Protein AF-0000000078528572 (afdb_homodimer)

Solvent-accessible surface area (backbone atoms only — not comparable to full-atom values): 29404 Å² total; per-residue (Å²): 87,56,57,63,68,33,43,54,60,57,42,50,82,75,41,50,76,52,50,38,47,46,49,51,46,43,71,74,39,51,69,64,57,60,77,47,50,62,65,55,50,16,59,75,33,70,47,45,53,67,54,52,33,51,48,25,41,74,64,72,26,92,24,57,69,49,37,41,52,53,49,51,51,52,51,50,51,48,51,52,19,44,56,50,27,64,61,72,88,53,73,82,52,48,63,63,48,43,48,48,52,50,49,48,46,39,41,51,18,42,54,49,17,55,73,60,51,52,56,71,47,52,52,53,52,39,52,50,62,72,68,29,76,35,36,40,44,41,33,56,74,72,34,28,45,47,38,50,52,49,47,56,44,35,52,52,57,69,43,60,66,47,74,52,86,47,68,70,56,36,40,54,51,20,63,69,37,32,70,53,26,34,37,40,39,32,32,62,75,21,42,53,62,73,54,47,50,27,50,51,39,17,44,72,38,48,19,47,33,39,21,39,22,31,61,54,86,19,65,38,54,60,70,28,60,29,45,51,36,24,35,52,35,48,40,71,78,78,53,82,62,52,36,44,49,52,18,48,44,48,51,47,49,33,51,51,47,51,42,39,41,76,39,40,70,66,31,55,55,38,44,67,68,67,58,80,85,50,70,88,62,52,94,90,58,88,55,57,64,72,42,41,54,60,56,41,50,83,73,42,50,77,53,50,38,48,46,49,50,47,43,72,74,38,52,70,63,57,62,75,47,51,62,64,55,49,14,57,75,34,70,49,45,53,67,54,52,33,50,49,26,42,74,65,73,26,91,24,55,69,50,36,40,52,53,48,51,50,53,50,50,50,51,51,51,19,44,58,51,27,66,62,75,87,53,74,82,51,48,63,63,48,44,49,49,52,51,50,49,48,40,42,51,18,44,55,49,16,56,71,60,50,52,56,70,47,53,52,52,51,41,52,50,62,72,68,28,77,36,35,39,42,38,31,58,74,72,33,28,47,48,38,49,51,48,48,55,44,34,52,54,57,71,43,60,66,47,76,51,85,47,66,72,58,37,40,54,52,19,63,67,37,30,68,52,23,35,36,40,38,34,32,65,74,20,40,53,60,73,54,47,49,28,51,51,38,18,44,73,37,49,18,47,33,38,22,39,23,31,76,49,86,23,65,39,56,58,70,27,61,27,46,51,37,23,36,50,34,48,41,71,80,80,53,82,63,53,37,43,50,53,18,50,43,49,52,47,50,35,51,51,49,51,42,38,42,76,38,40,70,66,32,54,57,37,45,67,70,68,58,79,84,49,69,88,62,52,94,89,56

Foldseek 3Di:
DAQLQLLLVLCCVVDDQLSNLLSVVCVVPVPVLLPDDLCRSCVVSVHDSVVQQVVCVVSPAPGDVRVSVSSVQVVVLQVQLVVLQPDDDDPPDDPVRVVVSLVVSLVSQQVSLVSRFDPVLLVVVLVLQVQAPEEEEEDADLQLVLSVVLVVLCVLLVRHYDYDHDLVVLQVVLLPAAARHEYEYEDAALAPPSRLNSLVNNVVRRHAYEYEYASHNHPNSSSHPGYSHTRNNHDPPDDPCRSSSSRSNSSSVSSSVVNCVVVVVSSVVSNVVPDDDDPPDDPVD/DAQLQLLLVLCCVVDDQLSNLLSVVCVVPVPVLLPDDLCRSCVVSVHDSVVQQVVCVVSPAPGDVRSSVSSVQLVVLQVQLVVLQPDDDDPPDDPVRVVVSLVVSLVSQQVSLVSRFDPVLLVVVLVLQVQAPEEEEEDADLQLVLSVVLVVLCVLLVRHYDYDHDLVVLQVVLLPAAARHEYEYEDAALEPPSRLNSLVNNVVRRHAYEYEYASHDHPNSSSHPGYSHTRNNHDPPDDPCRSSSSRSNSSSVSSSVVNCVVVVVSSVVSNVVPDDDDPPDDPVD

pLDDT: mean 90.53, std 9.42, range [50.19, 98.94]

Organism: NCBI:txid29354

Radius of gyration: 25.99 Å; Cα contacts (8 Å, |Δi|>4): 1002; chains: 2; bounding box: 50×79×66 Å

Secondary structure (DSSP, 8-state):
---HHHHHHHHGGG--HHHHHHHHHHHH-HHHHHT--HHHHHHHTT--HHHHHHHHHHTT-SSHHHHHHHHHHHHHHHHHHHHHHT----TT--HHHHHHHHHHHHHHHHHHHHHH--HHHHHHHHHHHHH-S-EEEE--THHHHHHHHHHHHHHHTT--EEE-SSHHHHHHHHHH--TT-EEEEE-SSS--HHHHHHHHHHHHTT-EEEEEEESSS-HHHHH-SEEEEE---S-TTT--S-HHHHHHHHHHHHHHHHHHHHTHHHHHHHHHHT--PPTT--TT-/---HHHHHHHHTTT--HHHHHHHHHHHH-HHHHHTS-HHHHHHHTT--HHHHHHHHHHTT-SSHHHHHHHHHHHHHHHHHHHHHHT----TT--HHHHHHHHHHHHHHHHHHHHHH--HHHHHHHHHHHHH-S-EEEE--THHHHHHHHHHHHHHHTT--EEE-SSHHHHHHHHHH--TT-EEEEE-SSS--HHHHHHHHHHHHTT-EEEEEEESS--HHHHH-SEEEEE---S-TTT--S-HHHHHHHHHHHHHHHHHHHHTHHHHHHHHHHT--PPTT--TT-

InterPro domains:
  IPR000281 Helix-turn-helix protein RpiR [PF01418] (3-76)
  IPR000281 Helix-turn-helix protein RpiR [PS51071] (2-78)
  IPR001347 SIS domain [PF01380] (129-258)
  IPR001347 SIS domain [PS51464] (125-265)
  IPR009057 Homedomain-like superfamily [SSF46689] (1-75)
  IPR035472 RpiR-like, SIS domain [cd05013] (124-258)
  IPR036388 Winged helix-like DNA-binding domain superfamily [G3DSA:1.10.10.10] (1-76)
  IPR046348 SIS domain superfamily [SSF53697] (94-266)
  IPR047640 HTH-type transcriptional regulator RpiR-like [PTHR30514] (1-272)

Nearest PDB structures (foldseek):
  7en7-assembly1_A  TM=9.562E-01  e=7.819E-14  Escherichia coli K-12
  7en6-assembly1_C  TM=9.660E-01  e=8.222E-14  Escherichia coli
  4ivn-assembly1_A  TM=6.651E-01  e=1.464E-17  Vibrio vulnificus YJ016
  4ivn-assembly1_B  TM=6.749E-01  e=1.549E-16  Vibrio vulnificus YJ016
  7en6-assembly1_D  TM=9.403E-01  e=4.309E-13  Escherichia coli

Sequence (570 aa):
MKGLLVRIESYLQDAGEAEKELIKRLNKNPESVLRKSIKEIARETYTSPATVVRLCKKLGCKGYKDFQNTLAYEVALFQESRDIAFQKITREDSIEDVIYKVTKKNIESLETTQKLIEPKIVIECVKLLENSRTVTLFGLGTSLLAARDLYLKLLRADVICNVCDDWHTQLLGARNLRKGDLAIAISYSGLTEEVLQCVKEAKGNGAKVIAITRAVESELALEADFVLPVAATELIHRSGAMSSRISQLNVIDIFFTAYVNRNYDVCMSKFTKNYIQKKGSTEHDMKGLLVRIESYLQDAGEAEKELIKRLNKNPESVLRKSIKEIARETYTSPATVVRLCKKLGCKGYKDFQNTLAYEVALFQESRDIAFQKITREDSIEDVIYKVTKKNIESLETTQKLIEPKIVIECVKLLENSRTVTLFGLGTSLLAARDLYLKLLRADVICNVCDDWHTQLLGARNLRKGDLAIAISYSGLTEEVLQCVKEAKGNGAKVIAITRAVESELALEADFVLPVAATELIHRSGAMSSRISQLNVIDIFFTAYVNRNYDVCMSKFTKNYIQKKGSTEHD

Structure (mmCIF, N/CA/C/O backbone):
data_AF-0000000078528572-model_v1
#
loop_
_entity.id
_entity.type
_entity.pdbx_description
1 polymer 'RpiR family transcriptional regulator'
#
loop_
_atom_site.group_PDB
_atom_site.id
_atom_site.type_symbol
_atom_site.label_atom_id
_atom_site.label_alt_id
_atom_site.label_comp_id
_atom_site.label_asym_id
_atom_site.label_entity_id
_atom_site.label_seq_id
_atom_site.pdbx_PDB_ins_code
_atom_site.Cartn_x
_atom_site.Cartn_y
_atom_site.Cartn_z
_atom_site.occupancy
_atom_site.B_iso_or_equiv
_atom_s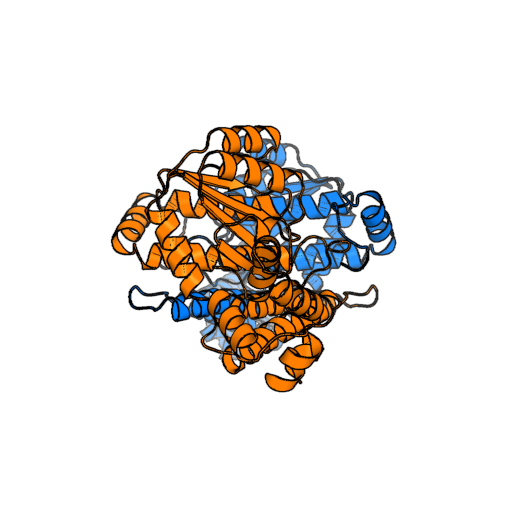ite.auth_seq_id
_atom_site.auth_comp_id
_atom_site.auth_asym_id
_atom_site.auth_atom_id
_atom_site.pdbx_PDB_model_num
ATOM 1 N N . MET A 1 1 ? 1.683 23.547 8.773 1 69.94 1 MET A N 1
ATOM 2 C CA . MET A 1 1 ? 0.626 24.141 7.965 1 69.94 1 MET A CA 1
ATOM 3 C C . MET A 1 1 ? -0.299 23.078 7.398 1 69.94 1 MET A C 1
ATOM 5 O O . MET A 1 1 ? 0.085 21.906 7.301 1 69.94 1 MET A O 1
ATOM 9 N N . LYS A 1 2 ? -1.544 23.297 7.344 1 77.19 2 LYS A N 1
ATOM 10 C CA . LYS A 1 2 ? -2.666 22.453 6.945 1 77.19 2 LYS A CA 1
ATOM 11 C C . LYS A 1 2 ? -3.359 23 5.703 1 77.19 2 LYS A C 1
ATOM 13 O O . LYS A 1 2 ? -3.08 24.125 5.281 1 77.19 2 LYS A O 1
ATOM 18 N N . GLY A 1 3 ? -4.012 22.109 5.043 1 80.38 3 GLY A N 1
ATOM 19 C CA . GLY A 1 3 ? -4.867 22.594 3.973 1 80.38 3 GLY A CA 1
ATOM 20 C C . GLY A 1 3 ? -5.781 23.719 4.406 1 80.38 3 GLY A C 1
ATOM 21 O O . GLY A 1 3 ? -6.004 23.938 5.602 1 80.38 3 GLY A O 1
ATOM 22 N N . LEU A 1 4 ? -6.152 24.484 3.457 1 84.5 4 LEU A N 1
ATOM 23 C CA . LEU A 1 4 ? -6.926 25.688 3.744 1 84.5 4 LEU A CA 1
ATOM 24 C C . LEU A 1 4 ? -8.188 25.344 4.531 1 84.5 4 LEU A C 1
ATOM 26 O O . LEU A 1 4 ? -8.547 26.047 5.477 1 84.5 4 LEU A O 1
ATOM 30 N N . LEU A 1 5 ? -8.812 24.281 4.184 1 81.75 5 LEU A N 1
ATOM 31 C CA . LEU A 1 5 ? -10.047 23.906 4.863 1 81.75 5 LEU A CA 1
ATOM 32 C C . LEU A 1 5 ? -9.781 23.578 6.328 1 81.75 5 LEU A C 1
ATOM 34 O O . LEU A 1 5 ? -10.562 23.938 7.203 1 81.75 5 LEU A O 1
ATOM 38 N N . VAL A 1 6 ? -8.781 22.922 6.57 1 79.5 6 VAL A N 1
ATOM 39 C CA . VAL A 1 6 ? -8.406 22.578 7.938 1 79.5 6 VAL A CA 1
ATOM 40 C C . VAL A 1 6 ? -7.992 23.844 8.688 1 79.5 6 VAL A C 1
ATOM 42 O O . VAL A 1 6 ? -8.312 24.016 9.867 1 79.5 6 VAL A O 1
ATOM 45 N N . ARG A 1 7 ? -7.301 24.75 8.008 1 84.06 7 ARG A N 1
ATOM 46 C CA . ARG A 1 7 ? -6.891 26 8.625 1 84.06 7 ARG A CA 1
ATOM 47 C C . ARG A 1 7 ? -8.102 26.844 9.023 1 84.06 7 ARG A C 1
ATOM 49 O O . ARG A 1 7 ? -8.102 27.484 10.078 1 84.06 7 ARG A O 1
ATOM 56 N N . ILE A 1 8 ? -9.023 26.828 8.195 1 82.56 8 ILE A N 1
ATOM 57 C CA . ILE A 1 8 ? -10.258 27.562 8.469 1 82.56 8 ILE A CA 1
ATOM 58 C C . ILE A 1 8 ? -10.898 27.016 9.75 1 82.56 8 ILE A C 1
ATOM 60 O O . ILE A 1 8 ? -11.258 27.797 10.641 1 82.56 8 ILE A O 1
ATOM 64 N N . GLU A 1 9 ? -10.945 25.766 9.859 1 81 9 GLU A N 1
ATOM 65 C CA . GLU A 1 9 ? -11.562 25.141 11.023 1 81 9 GLU A CA 1
ATOM 66 C C . GLU A 1 9 ? -10.734 25.375 12.281 1 81 9 GLU A C 1
ATOM 68 O O . GLU A 1 9 ? -11.289 25.625 13.359 1 81 9 GLU A O 1
ATOM 73 N N . SER A 1 10 ? -9.523 25.312 12.117 1 80.75 10 SER A N 1
ATOM 74 C CA . SER A 1 10 ? -8.625 25.516 13.25 1 80.75 10 SER A CA 1
ATOM 75 C C . SER A 1 10 ? -8.703 26.953 13.773 1 80.75 10 SER A C 1
ATOM 77 O O . SER A 1 10 ? -8.539 27.188 14.969 1 80.75 10 SER A O 1
ATOM 79 N N . TYR A 1 11 ? -8.938 27.828 12.875 1 83.25 11 TYR A N 1
ATOM 80 C CA . TYR A 1 11 ? -8.93 29.25 13.211 1 83.25 11 TYR A CA 1
ATOM 81 C C . TYR A 1 11 ? -10.242 29.656 13.859 1 83.25 11 TYR A C 1
ATOM 83 O O . TYR A 1 11 ? -10.328 30.703 14.5 1 83.25 11 TYR A O 1
ATOM 91 N N . LEU A 1 12 ? -11.219 28.844 13.836 1 82.06 12 LEU A N 1
ATOM 92 C CA . LEU A 1 12 ? -12.547 29.172 14.344 1 82.06 12 LEU A CA 1
ATOM 93 C C . LEU A 1 12 ? -12.484 29.516 15.828 1 82.06 12 LEU A C 1
ATOM 95 O O . LEU A 1 12 ? -13.188 30.422 16.281 1 82.06 12 LEU A O 1
ATOM 99 N N . GLN A 1 13 ? -11.68 28.922 16.531 1 79.06 13 GLN A N 1
ATOM 100 C CA . GLN A 1 13 ? -11.594 29.172 17.953 1 79.06 13 GLN A CA 1
ATOM 101 C C . GLN A 1 13 ? -10.961 30.531 18.25 1 79.06 13 GLN A C 1
ATOM 103 O O . GLN A 1 13 ? -11.242 31.141 19.281 1 79.06 13 GLN A O 1
ATOM 108 N N . ASP A 1 14 ? -10.203 31 17.359 1 84.12 14 ASP A N 1
ATOM 109 C CA . ASP A 1 14 ? -9.469 32.25 17.547 1 84.12 14 ASP A CA 1
ATOM 110 C C . ASP A 1 14 ? -10.133 33.406 16.797 1 84.12 14 ASP A C 1
ATOM 112 O O . ASP A 1 14 ? -9.719 34.562 16.922 1 84.12 14 ASP A O 1
ATOM 116 N N . ALA A 1 15 ? -11.133 33.062 16.109 1 86.44 15 ALA A N 1
ATOM 117 C CA . ALA A 1 15 ? -11.711 34.031 15.188 1 86.44 15 ALA A CA 1
ATOM 118 C C . ALA A 1 15 ? -12.594 35.031 15.938 1 86.44 15 ALA A C 1
ATOM 120 O O . ALA A 1 15 ? -13.273 34.656 16.906 1 86.44 15 ALA A O 1
ATOM 121 N N . GLY A 1 16 ? -12.414 36.281 15.562 1 83.5 16 GLY A N 1
ATOM 122 C CA . GLY A 1 16 ? -13.359 37.281 16.062 1 83.5 16 GLY A CA 1
ATOM 123 C C . GLY A 1 16 ? -14.773 37.031 15.562 1 83.5 16 GLY A C 1
ATOM 124 O O . GLY A 1 16 ? -15 36.188 14.688 1 83.5 16 GLY A O 1
ATOM 125 N N . GLU A 1 17 ? -15.742 37.719 16.188 1 82 17 GLU A N 1
ATOM 126 C CA . GLU A 1 17 ? -17.156 37.5 15.898 1 82 17 GLU A CA 1
ATOM 127 C C . GLU A 1 17 ? -17.453 37.656 14.414 1 82 17 GLU A C 1
ATOM 129 O O . GLU A 1 17 ? -18.172 36.844 13.82 1 82 17 GLU A O 1
ATOM 134 N N . ALA A 1 18 ? -16.828 38.688 13.891 1 78.44 18 ALA A N 1
ATOM 135 C CA . ALA A 1 18 ? -17.062 38.969 12.469 1 78.44 18 ALA A CA 1
ATOM 136 C C . ALA A 1 18 ? -16.469 37.844 11.609 1 78.44 18 ALA A C 1
ATOM 138 O O . ALA A 1 18 ? -17.062 37.438 10.609 1 78.44 18 ALA A O 1
ATOM 139 N N . GLU A 1 19 ? -15.336 37.312 12.008 1 85.75 19 GLU A N 1
ATOM 140 C CA . GLU A 1 19 ? -14.641 36.25 11.289 1 85.75 19 GLU A CA 1
ATOM 141 C C . GLU A 1 19 ? -15.398 34.938 11.398 1 85.75 19 GLU A C 1
ATOM 143 O O . GLU A 1 19 ? -15.438 34.156 10.445 1 85.75 19 GLU A O 1
ATOM 148 N N . LYS A 1 20 ? -16.016 34.719 12.5 1 86.69 20 LYS A N 1
ATOM 149 C CA . LYS A 1 20 ? -16.734 33.469 12.758 1 86.69 20 LYS A CA 1
ATOM 150 C C . LYS A 1 20 ? -17.906 33.281 11.789 1 86.69 20 LYS A C 1
ATOM 152 O O . LYS A 1 20 ? -18.172 32.188 11.344 1 86.69 20 LYS A O 1
ATOM 157 N N . GLU A 1 21 ? -18.562 34.344 11.547 1 81.69 21 GLU A N 1
ATOM 158 C CA . GLU A 1 21 ? -19.688 34.281 10.609 1 81.69 21 GLU A CA 1
ATOM 159 C C . GLU A 1 21 ? -19.203 33.875 9.219 1 81.69 21 GLU A C 1
ATOM 161 O O . GLU A 1 21 ? -19.875 33.094 8.523 1 81.69 21 GLU A O 1
ATOM 166 N N . LEU A 1 22 ? -18.141 34.469 8.828 1 80.25 22 LEU A N 1
ATOM 167 C CA . LEU A 1 22 ? -17.562 34.125 7.531 1 80.25 22 LEU A CA 1
ATOM 168 C C . LEU A 1 22 ? -17.156 32.656 7.496 1 80.25 22 LEU A C 1
ATOM 170 O O . LEU A 1 22 ? -17.438 31.953 6.516 1 80.25 22 LEU A O 1
ATOM 174 N N . ILE A 1 23 ? -16.562 32.188 8.523 1 82.56 23 ILE A N 1
ATOM 175 C CA . ILE A 1 23 ? -16.094 30.797 8.617 1 82.56 23 ILE A CA 1
ATOM 176 C C . ILE A 1 23 ? -17.281 29.844 8.609 1 82.56 23 ILE A C 1
ATOM 178 O O . ILE A 1 23 ? -17.25 28.812 7.941 1 82.56 23 ILE A O 1
ATOM 182 N N . LYS A 1 24 ? -18.266 30.203 9.297 1 79.94 24 LYS A N 1
ATOM 183 C CA . LYS A 1 24 ? -19.469 29.391 9.344 1 79.94 24 LYS A CA 1
ATOM 184 C C . LYS A 1 24 ? -20.078 29.219 7.949 1 79.94 24 LYS A C 1
ATOM 186 O O . LYS A 1 24 ? -20.531 28.141 7.586 1 79.94 24 LYS A O 1
ATOM 191 N N . ARG A 1 25 ? -20.109 30.234 7.27 1 76.88 25 ARG A N 1
ATOM 192 C CA . ARG A 1 25 ? -20.641 30.203 5.914 1 76.88 25 ARG A CA 1
ATOM 193 C C . ARG A 1 25 ? -19.781 29.312 5.008 1 76.88 25 ARG A C 1
ATOM 195 O O . ARG A 1 25 ? -20.312 28.578 4.172 1 76.88 25 ARG A O 1
ATOM 202 N N . LEU A 1 26 ? -18.531 29.5 5.184 1 77.62 26 LEU A N 1
ATOM 203 C CA . LEU A 1 26 ? -17.578 28.703 4.402 1 77.62 26 LEU A CA 1
ATOM 204 C C . LEU A 1 26 ? -17.75 27.219 4.699 1 77.62 26 LEU A C 1
ATOM 206 O O . LEU A 1 26 ? -17.672 26.391 3.793 1 77.62 26 LEU A O 1
ATOM 210 N N . ASN A 1 27 ? -17.969 26.922 5.922 1 73.69 27 ASN A N 1
ATOM 211 C CA . ASN A 1 27 ? -18.094 25.531 6.348 1 73.69 27 ASN A CA 1
ATOM 212 C C . ASN A 1 27 ? -19.406 24.922 5.859 1 73.69 27 ASN A C 1
ATOM 214 O O . ASN A 1 27 ? -19.453 23.734 5.531 1 73.69 27 ASN A O 1
ATOM 218 N N . LYS A 1 28 ? -20.391 25.719 5.805 1 73.19 28 LYS A N 1
ATOM 219 C CA . LYS A 1 28 ? -21.719 25.25 5.395 1 73.19 28 LYS A CA 1
ATOM 220 C C . LYS A 1 28 ? -21.781 25.047 3.885 1 73.19 28 LYS A C 1
ATOM 222 O O . LYS A 1 28 ? -22.359 24.062 3.412 1 73.19 28 LYS A O 1
ATOM 227 N N . ASN A 1 29 ? -21.203 25.969 3.129 1 77.5 29 ASN A N 1
ATOM 228 C CA . ASN A 1 29 ? -21.281 25.891 1.673 1 77.5 29 ASN A CA 1
ATOM 229 C C . ASN A 1 29 ? -20.078 26.578 1.02 1 77.5 29 ASN A C 1
ATOM 231 O O . ASN A 1 29 ? -20.219 27.672 0.462 1 77.5 29 ASN A O 1
ATOM 235 N N . PRO A 1 30 ? -19.031 25.828 1.017 1 77.69 30 PRO A N 1
ATOM 236 C CA . PRO A 1 30 ? -17.828 26.453 0.459 1 77.69 30 PRO A CA 1
ATOM 237 C C . PRO A 1 30 ? -18.016 26.891 -0.996 1 77.69 30 PRO A C 1
ATOM 239 O O . PRO A 1 30 ? -17.438 27.891 -1.424 1 77.69 30 PRO A O 1
ATOM 242 N N . GLU A 1 31 ? -18.844 26.266 -1.713 1 79.12 31 GLU A N 1
ATOM 243 C CA . GLU A 1 31 ? -19.078 26.562 -3.123 1 79.12 31 GLU A CA 1
ATOM 244 C C . GLU A 1 31 ? -19.734 27.938 -3.297 1 79.12 31 GLU A C 1
ATOM 246 O O . GLU A 1 31 ? -19.484 28.625 -4.285 1 79.12 31 GLU A O 1
ATOM 251 N N . SER A 1 32 ? -20.531 28.281 -2.336 1 79.44 32 SER A N 1
ATOM 252 C CA . SER A 1 32 ? -21.234 29.562 -2.41 1 79.44 32 SER A CA 1
ATOM 253 C C . SER A 1 32 ? -20.266 30.719 -2.316 1 79.44 32 SER A C 1
ATOM 255 O O . SER A 1 32 ? -20.453 31.75 -2.967 1 79.44 32 SER A O 1
ATOM 257 N N . VAL A 1 33 ? -19.25 30.547 -1.558 1 81.38 33 VAL A N 1
ATOM 258 C CA . VAL A 1 33 ? -18.25 31.594 -1.354 1 81.38 33 VAL A CA 1
ATOM 259 C C . VAL A 1 33 ? -17.406 31.766 -2.617 1 81.38 33 VAL A C 1
ATOM 261 O O . VAL A 1 33 ? -16.984 32.875 -2.943 1 81.38 33 VAL A O 1
ATOM 264 N N . LEU A 1 34 ? -17.266 30.719 -3.33 1 83.88 34 LEU A N 1
ATOM 265 C CA . LEU A 1 34 ? -16.406 30.703 -4.512 1 83.88 34 LEU A CA 1
ATOM 266 C C . LEU A 1 34 ? -16.969 31.609 -5.605 1 83.88 34 LEU A C 1
ATOM 268 O O . LEU A 1 34 ? -16.219 32.156 -6.422 1 83.88 34 LEU A O 1
ATOM 272 N N . ARG A 1 35 ? -18.203 31.891 -5.559 1 85.06 35 ARG A N 1
ATOM 273 C CA . ARG A 1 35 ? -18.859 32.625 -6.629 1 85.06 35 ARG A CA 1
ATOM 274 C C . ARG A 1 35 ? -19.109 34.094 -6.219 1 85.06 35 ARG A C 1
ATOM 276 O O . ARG A 1 35 ? -19.594 34.875 -7.012 1 85.06 35 ARG A O 1
ATOM 283 N N . LYS A 1 36 ? -18.625 34.438 -5.121 1 89.38 36 LYS A N 1
ATOM 284 C CA . LYS A 1 36 ? -18.969 35.75 -4.609 1 89.38 36 LYS A CA 1
ATOM 285 C C . LYS A 1 36 ? -17.75 36.656 -4.59 1 89.38 36 LYS A C 1
ATOM 287 O O . LYS A 1 36 ? -16.641 36.219 -4.359 1 89.38 36 LYS A O 1
ATOM 292 N N . SER A 1 37 ? -18.078 37.906 -4.852 1 91.88 37 SER A N 1
ATOM 293 C CA . SER A 1 37 ? -17.031 38.938 -4.715 1 91.88 37 SER A CA 1
ATOM 294 C C . SER A 1 37 ? -16.734 39.219 -3.25 1 91.88 37 SER A C 1
ATOM 296 O O . SER A 1 37 ? -17.516 38.844 -2.367 1 91.88 37 SER A O 1
ATOM 298 N N . ILE A 1 38 ? -15.562 39.875 -3.107 1 92.25 38 ILE A N 1
ATOM 299 C CA . ILE A 1 38 ? -15.172 40.25 -1.747 1 92.25 38 ILE A CA 1
ATOM 300 C C . ILE A 1 38 ? -16.219 41.188 -1.14 1 92.25 38 ILE A C 1
ATOM 302 O O . ILE A 1 38 ? -16.484 41.125 0.062 1 92.25 38 ILE A O 1
ATOM 306 N N . LYS A 1 39 ? -16.766 42.062 -1.932 1 93.62 39 LYS A N 1
ATOM 307 C CA . LYS A 1 39 ? -17.797 42.969 -1.459 1 93.62 39 LYS A CA 1
ATOM 308 C C . LYS A 1 39 ? -19.062 42.25 -1.046 1 93.62 39 LYS A C 1
ATOM 310 O O . LYS A 1 39 ? -19.672 42.562 -0.023 1 93.62 39 LYS A O 1
ATOM 315 N N . GLU A 1 40 ? -19.453 41.312 -1.768 1 92.75 40 GLU A N 1
ATOM 316 C CA . GLU A 1 40 ? -20.656 40.531 -1.486 1 92.75 40 GLU A CA 1
ATOM 317 C C . GLU A 1 40 ? -20.484 39.719 -0.202 1 92.75 40 GLU A C 1
ATOM 319 O O . GLU A 1 40 ? -21.375 39.688 0.64 1 92.75 40 GLU A O 1
ATOM 324 N N . ILE A 1 41 ? -19.328 39.094 -0.11 1 89.88 41 ILE A N 1
ATOM 325 C CA . ILE A 1 41 ? -19.094 38.281 1.067 1 89.88 41 ILE A CA 1
ATOM 326 C C . ILE A 1 41 ? -19.031 39.156 2.312 1 89.88 41 ILE A C 1
ATOM 328 O O . ILE A 1 41 ? -19.531 38.781 3.375 1 89.88 41 ILE A O 1
ATOM 332 N N . ALA A 1 42 ? -18.359 40.25 2.188 1 91.31 42 ALA A N 1
ATOM 333 C CA . ALA A 1 42 ? -18.281 41.219 3.303 1 91.31 42 ALA A CA 1
ATOM 334 C C . ALA A 1 42 ? -19.672 41.625 3.756 1 91.31 42 ALA A C 1
ATOM 336 O O . ALA A 1 42 ? -19.953 41.688 4.957 1 91.31 42 ALA A O 1
ATOM 337 N N . ARG A 1 43 ? -20.484 41.875 2.832 1 89.81 43 ARG A N 1
ATOM 338 C CA . ARG A 1 43 ? -21.859 42.281 3.127 1 89.81 43 ARG A CA 1
ATOM 339 C C . ARG A 1 43 ? -22.641 41.156 3.812 1 89.81 43 ARG A C 1
ATOM 341 O O . ARG A 1 43 ? -23.344 41.406 4.793 1 89.81 43 ARG A O 1
ATOM 348 N N . GLU A 1 44 ? -22.484 40.031 3.387 1 87 44 GLU A N 1
ATOM 349 C CA . GLU A 1 44 ? -23.234 38.875 3.889 1 87 44 GLU A CA 1
ATOM 350 C C . GLU A 1 44 ? -22.781 38.5 5.293 1 87 44 GLU A C 1
ATOM 352 O O . GLU A 1 44 ? -23.547 37.906 6.055 1 87 44 GLU A O 1
ATOM 357 N N . THR A 1 45 ? -21.625 38.781 5.531 1 84.38 45 THR A N 1
ATOM 358 C CA . THR A 1 45 ? -21.094 38.375 6.832 1 84.38 45 THR A CA 1
ATOM 359 C C . THR A 1 45 ? -21.016 39.594 7.766 1 84.38 45 THR A C 1
ATOM 361 O O . THR A 1 45 ? -20.422 39.5 8.844 1 84.38 45 THR A O 1
ATOM 364 N N . TYR A 1 46 ? -21.516 40.656 7.328 1 86.31 46 TYR A N 1
ATOM 365 C CA . TYR A 1 46 ? -21.594 41.906 8.109 1 86.31 46 TYR A CA 1
ATOM 366 C C . TYR A 1 46 ? -20.203 42.344 8.555 1 86.31 46 TYR A C 1
ATOM 368 O O . TYR A 1 46 ? -19.984 42.656 9.727 1 86.31 46 TYR A O 1
ATOM 376 N N . THR A 1 47 ? -19.312 42.25 7.66 1 88.88 47 THR A N 1
ATOM 377 C CA . THR A 1 47 ? -17.953 42.719 7.898 1 88.88 47 THR A CA 1
ATOM 378 C C . THR A 1 47 ? -17.484 43.625 6.77 1 88.88 47 THR A C 1
ATOM 380 O O . THR A 1 47 ? -18.281 44.062 5.938 1 88.88 47 THR A O 1
ATOM 383 N N . SER A 1 48 ? -16.188 44.062 6.801 1 90.25 48 SER A N 1
ATOM 384 C CA . SER A 1 48 ? -15.617 44.906 5.75 1 90.25 48 SER A CA 1
ATOM 385 C C . SER A 1 48 ? -14.711 44.094 4.828 1 90.25 48 SER A C 1
ATOM 387 O O . SER A 1 48 ? -14.188 43.062 5.215 1 90.25 48 SER A O 1
ATOM 389 N N . PRO A 1 49 ? -14.602 44.562 3.553 1 93.94 49 PRO A N 1
ATOM 390 C CA . PRO A 1 49 ? -13.641 43.906 2.662 1 93.94 49 PRO A CA 1
ATOM 391 C C . PRO A 1 49 ? -12.242 43.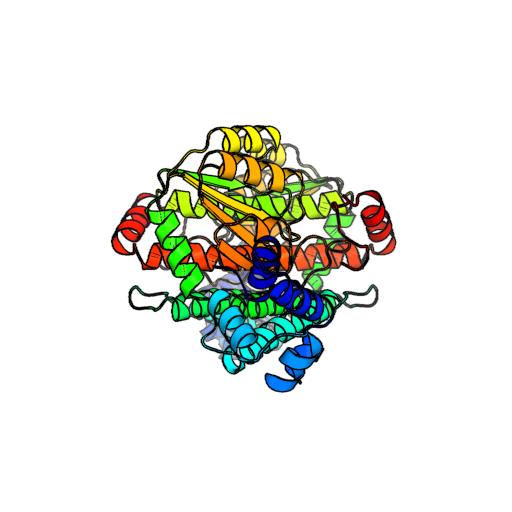844 3.271 1 93.94 49 PRO A C 1
ATOM 393 O O . PRO A 1 49 ? -11.531 42.844 3.055 1 93.94 49 PRO A O 1
ATOM 396 N N . ALA A 1 50 ? -11.883 44.812 4.047 1 92.94 50 ALA A N 1
ATOM 397 C CA . ALA A 1 50 ? -10.578 44.781 4.703 1 92.94 50 ALA A CA 1
ATOM 398 C C . ALA A 1 50 ? -10.477 43.656 5.715 1 92.94 50 ALA A C 1
ATOM 400 O O . ALA A 1 50 ? -9.43 43 5.836 1 92.94 50 ALA A O 1
ATOM 401 N N . THR A 1 51 ? -11.523 43.406 6.383 1 90.94 51 THR A N 1
ATOM 402 C CA . THR A 1 51 ? -11.586 42.312 7.352 1 90.94 51 THR A CA 1
ATOM 403 C C . THR A 1 51 ? -11.477 40.938 6.66 1 90.94 51 THR A C 1
ATOM 405 O O . THR A 1 51 ? -10.805 40.031 7.152 1 90.94 51 THR A O 1
ATOM 408 N N . VAL A 1 52 ? -12.109 40.875 5.527 1 92.81 52 VAL A N 1
ATOM 409 C CA . VAL A 1 52 ? -12.062 39.625 4.754 1 92.81 52 VAL A CA 1
ATOM 410 C C . VAL A 1 52 ? -10.633 39.375 4.277 1 92.81 52 VAL A C 1
ATOM 412 O O . VAL A 1 52 ? -10.133 38.25 4.371 1 92.81 52 VAL A O 1
ATOM 415 N N . VAL A 1 53 ? -10.023 40.406 3.807 1 94.31 53 VAL A N 1
ATOM 416 C CA . VAL A 1 53 ? -8.656 40.281 3.312 1 94.31 53 VAL A CA 1
ATOM 417 C C . VAL A 1 53 ? -7.727 39.906 4.461 1 94.31 53 VAL A C 1
ATOM 419 O O . VAL A 1 53 ? -6.836 39.062 4.289 1 94.31 53 VAL A O 1
ATOM 422 N N . ARG A 1 54 ? -7.891 40.438 5.609 1 91.94 54 ARG A N 1
ATOM 423 C CA . ARG A 1 54 ? -7.07 40.125 6.777 1 91.94 54 ARG A CA 1
ATOM 424 C C . ARG A 1 54 ? -7.234 38.688 7.184 1 91.94 54 ARG A C 1
ATOM 426 O O . ARG A 1 54 ? -6.262 38 7.551 1 91.94 54 ARG A O 1
ATOM 433 N N . LEU A 1 55 ? -8.461 38.281 7.098 1 91.25 55 LEU A N 1
ATOM 434 C CA . LEU A 1 55 ? -8.711 36.875 7.41 1 91.25 55 LEU A CA 1
ATOM 435 C C . LEU A 1 55 ? -7.992 35.969 6.422 1 91.25 55 LEU A C 1
ATOM 437 O O . LEU A 1 55 ? -7.379 34.969 6.816 1 91.25 55 LEU A O 1
ATOM 441 N N . CYS A 1 56 ? -8.141 36.312 5.152 1 92.81 56 CYS A N 1
ATOM 442 C CA . CYS A 1 56 ? -7.465 35.531 4.129 1 92.81 56 CYS A CA 1
ATOM 443 C C . CYS A 1 56 ? -5.965 35.438 4.402 1 92.81 56 CYS A C 1
ATOM 445 O O . CYS A 1 56 ? -5.363 34.375 4.281 1 92.81 56 CYS A O 1
ATOM 447 N N . LYS A 1 57 ? -5.375 36.5 4.82 1 93.06 57 LYS A N 1
ATOM 448 C CA . LYS A 1 57 ? -3.943 36.562 5.105 1 93.06 57 LYS A CA 1
ATOM 449 C C . LYS A 1 57 ? -3.604 35.75 6.352 1 93.06 57 LYS A C 1
ATOM 451 O O . LYS A 1 57 ? -2.586 35.031 6.383 1 93.06 57 LYS A O 1
ATOM 456 N N . LYS A 1 58 ? -4.488 35.781 7.312 1 90.5 58 LYS A N 1
ATOM 457 C CA . LYS A 1 58 ? -4.305 34.969 8.531 1 90.5 58 LYS A CA 1
ATOM 458 C C . LYS A 1 58 ? -4.352 33.5 8.227 1 90.5 58 LYS A C 1
ATOM 460 O O . LYS A 1 58 ? -3.695 32.688 8.906 1 90.5 58 LYS A O 1
ATOM 465 N N . LEU A 1 59 ? -5.004 33.25 7.219 1 90 59 LEU A N 1
ATOM 466 C CA . LEU A 1 59 ? -5.156 31.859 6.824 1 90 59 LEU A CA 1
ATOM 467 C C . LEU A 1 59 ? -4.062 31.453 5.844 1 90 59 LEU A C 1
ATOM 469 O O . LEU A 1 59 ? -4.102 30.344 5.293 1 90 59 LEU A O 1
ATOM 473 N N . GLY A 1 60 ? -3.217 32.312 5.531 1 88.56 60 GLY A N 1
ATOM 474 C CA . GLY A 1 60 ? -2.037 31.969 4.754 1 88.56 60 GLY A CA 1
ATOM 475 C C . GLY A 1 60 ? -2.191 32.281 3.273 1 88.56 60 GLY A C 1
ATOM 476 O O . GLY A 1 60 ? -1.413 31.781 2.451 1 88.56 60 GLY A O 1
ATOM 477 N N . CYS A 1 61 ? -3.166 33.094 2.945 1 93.06 61 CYS A N 1
ATOM 478 C CA . CYS A 1 61 ? -3.367 33.469 1.549 1 93.06 61 CYS A CA 1
ATOM 479 C C . CYS A 1 61 ? -2.865 34.875 1.286 1 93.06 61 CYS A C 1
ATOM 481 O O . CYS A 1 61 ? -2.754 35.688 2.211 1 93.06 61 CYS A O 1
ATOM 483 N N . LYS A 1 62 ? -2.545 35.125 0.05 1 93.81 62 LYS A N 1
ATOM 484 C CA . LYS A 1 62 ? -2.039 36.438 -0.324 1 93.81 62 LYS A CA 1
ATOM 485 C C . LYS A 1 62 ? -3.158 37.469 -0.332 1 93.81 62 LYS A C 1
ATOM 487 O O . LYS A 1 62 ? -2.9 38.656 -0.222 1 93.81 62 LYS A O 1
ATOM 492 N N . GLY A 1 63 ? -4.316 37.062 -0.563 1 93.88 63 GLY A N 1
ATOM 493 C CA . GLY A 1 63 ? -5.512 37.875 -0.664 1 93.88 63 GLY A CA 1
ATOM 494 C C . GLY A 1 63 ? -6.77 37.094 -0.933 1 93.88 63 GLY A C 1
ATOM 495 O O . GLY A 1 63 ? -6.762 35.844 -0.811 1 93.88 63 GLY A O 1
ATOM 496 N N . TYR A 1 64 ? -7.773 37.844 -1.22 1 93.56 64 TYR A N 1
ATOM 497 C CA . TYR A 1 64 ? -9.062 37.188 -1.383 1 93.56 64 TYR A CA 1
ATOM 498 C C . TYR A 1 64 ? -9.086 36.312 -2.641 1 93.56 64 TYR A C 1
ATOM 500 O O . TYR A 1 64 ? -9.641 35.219 -2.641 1 93.56 64 TYR A O 1
ATOM 508 N N . LYS A 1 65 ? -8.492 36.812 -3.68 1 93 65 LYS A N 1
ATOM 509 C CA . LYS A 1 65 ? -8.453 36.031 -4.91 1 93 65 LYS A CA 1
ATOM 510 C C . LYS A 1 65 ? -7.664 34.719 -4.715 1 93 65 LYS A C 1
ATOM 512 O O . LYS A 1 65 ? -8.078 33.656 -5.18 1 93 65 LYS A O 1
ATOM 517 N N . ASP A 1 66 ? -6.59 34.844 -4.02 1 94.19 66 ASP A N 1
ATOM 518 C CA . ASP A 1 66 ? -5.777 33.656 -3.691 1 94.19 66 ASP A CA 1
ATOM 519 C C . ASP A 1 66 ? -6.547 32.688 -2.799 1 94.19 66 ASP A C 1
ATOM 521 O O . ASP A 1 66 ? -6.465 31.469 -2.979 1 94.19 66 ASP A O 1
ATOM 525 N N . PHE A 1 67 ? -7.25 33.281 -1.936 1 93.06 67 PHE A N 1
ATOM 526 C CA . PHE A 1 67 ? -8.102 32.469 -1.049 1 93.06 67 PHE A CA 1
ATOM 527 C C . PHE A 1 67 ? -9.156 31.719 -1.844 1 93.06 67 PHE A C 1
ATOM 529 O O . PHE A 1 67 ? -9.32 30.516 -1.673 1 93.06 67 PHE A O 1
ATOM 536 N N . GLN A 1 68 ? -9.781 32.312 -2.732 1 90.56 68 GLN A N 1
ATOM 537 C CA . GLN A 1 68 ? -10.82 31.703 -3.553 1 90.56 68 GLN A CA 1
ATOM 538 C C . GLN A 1 68 ? -10.25 30.578 -4.41 1 90.56 68 GLN A C 1
ATOM 540 O O . GLN A 1 68 ? -10.852 29.5 -4.512 1 90.56 68 GLN A O 1
ATOM 545 N N . ASN A 1 69 ? -9.164 30.844 -4.973 1 90.69 69 ASN A N 1
ATOM 546 C CA . ASN A 1 69 ? -8.547 29.844 -5.836 1 90.69 69 ASN A CA 1
ATOM 547 C C . ASN A 1 69 ? -8.133 28.609 -5.051 1 90.69 69 ASN A C 1
ATOM 549 O O . ASN A 1 69 ? -8.352 27.484 -5.5 1 90.69 69 ASN A O 1
ATOM 553 N N . THR A 1 70 ? -7.543 28.844 -3.928 1 89.56 70 THR A N 1
ATOM 554 C CA . THR A 1 70 ? -7.098 27.75 -3.076 1 89.56 70 THR A CA 1
ATOM 555 C C . THR A 1 70 ? -8.289 26.938 -2.58 1 89.56 70 THR A C 1
ATOM 557 O O . THR A 1 70 ? -8.25 25.703 -2.582 1 89.56 70 THR A O 1
ATOM 560 N N . LEU A 1 71 ? -9.258 27.625 -2.215 1 87.5 71 LEU A N 1
ATOM 561 C CA . LEU A 1 71 ? -10.477 26.969 -1.738 1 87.5 71 LEU A CA 1
ATOM 562 C C . LEU A 1 71 ? -11.133 26.172 -2.854 1 87.5 71 LEU A C 1
ATOM 564 O O . LEU A 1 71 ? -11.547 25.031 -2.637 1 87.5 71 LEU A O 1
ATOM 568 N N . ALA A 1 72 ? -11.266 26.781 -3.967 1 86.38 72 ALA A N 1
ATOM 569 C CA . ALA A 1 72 ? -11.859 26.109 -5.113 1 86.38 72 ALA A CA 1
ATOM 570 C C . ALA A 1 72 ? -11.117 24.812 -5.438 1 86.38 72 ALA A C 1
ATOM 572 O O . ALA A 1 72 ? -11.742 23.781 -5.727 1 86.38 72 ALA A O 1
ATOM 573 N N . TYR A 1 73 ? -9.867 24.969 -5.387 1 86 73 TYR A N 1
ATOM 574 C CA . TYR A 1 73 ? -9.023 23.812 -5.684 1 86 73 TYR A CA 1
ATOM 575 C C . TYR A 1 73 ? -9.25 22.703 -4.676 1 86 73 TYR A C 1
ATOM 577 O O . TYR A 1 73 ? -9.461 21.547 -5.059 1 86 73 TYR A O 1
ATOM 585 N N . GLU A 1 74 ? -9.25 22.969 -3.441 1 84.31 74 GLU A N 1
ATOM 586 C CA . GLU A 1 74 ? -9.414 21.969 -2.395 1 84.31 74 GLU A CA 1
ATOM 587 C C . GLU A 1 74 ? -10.805 21.344 -2.443 1 84.31 74 GLU A C 1
ATOM 589 O O . GLU A 1 74 ? -10.953 20.125 -2.268 1 84.31 74 GLU A O 1
ATOM 594 N N . VAL A 1 75 ? -11.758 22.141 -2.684 1 82.81 75 VAL A N 1
ATOM 595 C CA . VAL A 1 75 ? -13.133 21.641 -2.766 1 82.81 75 VAL A CA 1
ATOM 596 C C . VAL A 1 75 ? -13.273 20.703 -3.953 1 82.81 75 VAL A C 1
ATOM 598 O O . VAL A 1 75 ? -13.922 19.656 -3.846 1 82.81 75 VAL A O 1
ATOM 601 N N . ALA A 1 76 ? -12.758 21.078 -5.035 1 83.56 76 ALA A N 1
ATOM 602 C CA . ALA A 1 76 ? -12.812 20.219 -6.227 1 83.56 76 ALA A CA 1
ATOM 603 C C . ALA A 1 76 ? -12.148 18.875 -5.965 1 83.56 76 ALA A C 1
ATOM 605 O O . ALA A 1 76 ? -12.672 17.828 -6.375 1 83.56 76 ALA A O 1
ATOM 606 N N . LEU A 1 77 ? -11.07 18.938 -5.297 1 82.81 77 LEU A N 1
ATOM 607 C CA . LEU A 1 77 ? -10.352 17.719 -4.992 1 82.81 77 LEU A CA 1
ATOM 608 C C . LEU A 1 77 ? -11.156 16.844 -4.027 1 82.81 77 LEU A C 1
ATOM 610 O O . LEU A 1 77 ? -11.141 15.609 -4.137 1 82.81 77 LEU A O 1
ATOM 614 N N . PHE A 1 78 ? -11.75 17.453 -3.16 1 80.94 78 PHE A N 1
ATOM 615 C CA . PHE A 1 78 ? -12.594 16.719 -2.225 1 80.94 78 PHE A CA 1
ATOM 616 C C . PHE A 1 78 ? -13.75 16.047 -2.953 1 80.94 78 PHE A C 1
ATOM 618 O O . PHE A 1 78 ? -14.078 14.891 -2.668 1 80.94 78 PHE A O 1
ATOM 625 N N . GLN A 1 79 ? -14.352 16.797 -3.805 1 81.44 79 GLN A N 1
ATOM 626 C CA . GLN A 1 79 ? -15.453 16.234 -4.578 1 81.44 79 GLN A CA 1
ATOM 627 C C . GLN A 1 79 ? -14.977 15.078 -5.453 1 81.44 79 GLN A C 1
ATOM 629 O O . GLN A 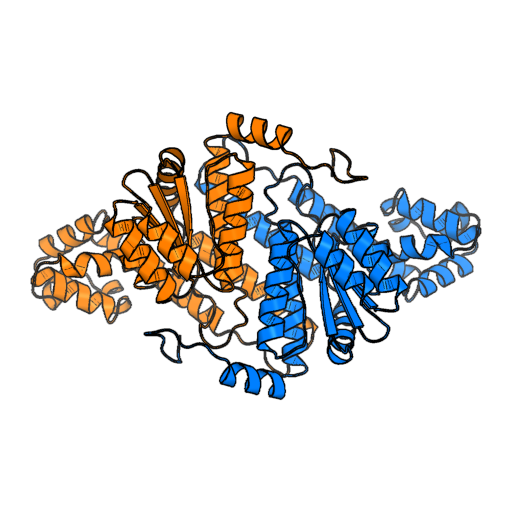1 79 ? -15.656 14.062 -5.566 1 81.44 79 GLN A O 1
ATOM 634 N N . GLU A 1 80 ? -13.906 15.273 -6.055 1 85.25 80 GLU A N 1
ATOM 635 C CA . GLU A 1 80 ? -13.32 14.203 -6.855 1 85.25 80 GLU A CA 1
ATOM 636 C C . GLU A 1 80 ? -13.094 12.953 -6.02 1 85.25 80 GLU A C 1
ATOM 638 O O . GLU A 1 80 ? -13.398 11.836 -6.461 1 85.25 80 GLU A O 1
ATOM 643 N N . SER A 1 81 ? -12.555 13.125 -4.891 1 86.75 81 SER A N 1
ATOM 644 C CA . SER A 1 81 ? -12.305 12.008 -3.986 1 86.75 81 SER A CA 1
ATOM 645 C C . SER A 1 81 ? -13.602 11.289 -3.623 1 86.75 81 SER A C 1
ATOM 647 O O . SER A 1 81 ? -13.641 10.055 -3.59 1 86.75 81 SER A O 1
ATOM 649 N N . ARG A 1 82 ? -14.555 11.961 -3.396 1 80.5 82 ARG A N 1
ATOM 650 C CA . ARG A 1 82 ? -15.844 11.391 -3.029 1 80.5 82 ARG A CA 1
ATOM 651 C C . ARG A 1 82 ? -16.438 10.578 -4.18 1 80.5 82 ARG A C 1
ATOM 653 O O . ARG A 1 82 ? -17 9.508 -3.963 1 80.5 82 ARG A O 1
ATOM 660 N N . ASP A 1 83 ? -16.328 11.148 -5.348 1 83.56 83 ASP A N 1
ATOM 661 C CA . ASP A 1 83 ? -16.797 10.422 -6.523 1 83.56 83 ASP A CA 1
ATOM 662 C C . ASP A 1 83 ? -16.094 9.078 -6.66 1 83.56 83 ASP A C 1
ATOM 664 O O . ASP A 1 83 ? -16.719 8.07 -7.004 1 83.56 83 ASP A O 1
ATOM 668 N N . ILE A 1 84 ? -14.891 9.109 -6.379 1 85.31 84 ILE A N 1
ATOM 669 C CA . ILE A 1 84 ? -14.102 7.883 -6.445 1 85.31 84 ILE A CA 1
ATOM 670 C C . ILE A 1 84 ? -14.547 6.926 -5.336 1 85.31 84 ILE A C 1
ATOM 672 O O . ILE A 1 84 ? -14.688 5.723 -5.562 1 85.31 84 ILE A O 1
ATOM 676 N N . ALA A 1 85 ? -14.781 7.438 -4.176 1 83.75 85 ALA A N 1
ATOM 677 C CA . ALA A 1 85 ? -15.172 6.637 -3.02 1 83.75 85 ALA A CA 1
ATOM 678 C C . ALA A 1 85 ? -16.469 5.879 -3.295 1 83.75 85 ALA A C 1
ATOM 680 O O . ALA A 1 85 ? -16.656 4.766 -2.803 1 83.75 85 ALA A O 1
ATOM 681 N N . PHE A 1 86 ? -17.25 6.391 -4.109 1 79.81 86 PHE A N 1
ATOM 682 C CA . PHE A 1 86 ? -18.578 5.82 -4.312 1 79.81 86 PHE A CA 1
ATOM 683 C C . PHE A 1 86 ? -18.578 4.836 -5.477 1 79.81 86 PHE A C 1
ATOM 685 O O . PHE A 1 86 ? -19.578 4.176 -5.738 1 79.81 86 PHE A O 1
ATOM 692 N N . GLN A 1 87 ? -17.484 4.812 -6.199 1 81.69 87 GLN A N 1
ATOM 693 C CA . GLN A 1 87 ? -17.375 3.76 -7.203 1 81.69 87 GLN A CA 1
ATOM 694 C C . GLN A 1 87 ? -17.406 2.379 -6.555 1 81.69 87 GLN A C 1
ATOM 696 O O . GLN A 1 87 ? -16.594 2.092 -5.668 1 81.69 87 GLN A O 1
ATOM 701 N N . LYS A 1 88 ? -18.406 1.523 -7.016 1 80.25 88 LYS A N 1
ATOM 702 C CA . LYS A 1 88 ? -18.609 0.248 -6.34 1 80.25 88 LYS A CA 1
ATOM 703 C C . LYS A 1 88 ? -18.281 -0.925 -7.258 1 80.25 88 LYS A C 1
ATOM 705 O O . LYS A 1 88 ? -18.422 -0.823 -8.477 1 80.25 88 LYS A O 1
ATOM 710 N N . ILE A 1 89 ? -17.719 -1.835 -6.641 1 85.12 89 ILE A N 1
ATOM 711 C CA . ILE A 1 89 ? -17.672 -3.164 -7.242 1 85.12 89 ILE A CA 1
ATOM 712 C C . ILE A 1 89 ? -18.969 -3.92 -6.914 1 85.12 89 ILE A C 1
ATOM 714 O O . ILE A 1 89 ? -19.391 -3.969 -5.754 1 85.12 89 ILE A O 1
ATOM 718 N N . THR A 1 90 ? -19.609 -4.352 -7.988 1 86.81 90 THR A N 1
ATOM 719 C CA . THR A 1 90 ? -20.922 -4.965 -7.805 1 86.81 90 THR A CA 1
ATOM 720 C C . THR A 1 90 ? -20.844 -6.48 -7.969 1 86.81 90 THR A C 1
ATOM 722 O O . THR A 1 90 ? -19.844 -7 -8.484 1 86.81 90 THR A O 1
ATOM 725 N N . ARG A 1 91 ? -21.891 -7.105 -7.555 1 88.56 91 ARG A N 1
ATOM 726 C CA . ARG A 1 91 ? -21.984 -8.562 -7.629 1 88.56 91 ARG A CA 1
ATOM 727 C C . ARG A 1 91 ? -21.906 -9.039 -9.078 1 88.56 91 ARG A C 1
ATOM 729 O O . ARG A 1 91 ? -21.469 -10.156 -9.344 1 88.56 91 ARG A O 1
ATOM 736 N N . GLU A 1 92 ? -22.266 -8.195 -9.992 1 92.69 92 GLU A N 1
ATOM 737 C CA . GLU A 1 92 ? -22.359 -8.578 -11.398 1 92.69 92 GLU A CA 1
ATOM 738 C C . GLU A 1 92 ? -21.031 -8.398 -12.117 1 92.69 92 GLU A C 1
ATOM 740 O O . GLU A 1 92 ? -20.859 -8.867 -13.242 1 92.69 92 GLU A O 1
ATOM 745 N N . ASP A 1 93 ? -20.125 -7.848 -11.453 1 94.75 93 ASP A N 1
ATOM 746 C CA . ASP A 1 93 ? -18.844 -7.598 -12.094 1 94.75 93 ASP A CA 1
ATOM 747 C C . ASP A 1 93 ? -18.109 -8.906 -12.375 1 94.75 93 ASP A C 1
ATOM 749 O O . ASP A 1 93 ? -18.125 -9.82 -11.555 1 94.75 93 ASP A O 1
ATOM 753 N N . SER A 1 94 ? -17.547 -8.969 -13.57 1 96.75 94 SER A N 1
ATOM 754 C CA . SER A 1 94 ? -16.656 -10.078 -13.898 1 96.75 94 SER A CA 1
ATOM 755 C C . SER A 1 94 ? -15.336 -9.969 -13.148 1 96.75 94 SER A C 1
ATOM 757 O O . SER A 1 94 ? -15.055 -8.938 -12.523 1 96.75 94 SER A O 1
ATOM 759 N N . ILE A 1 95 ? -14.57 -10.992 -13.195 1 97.06 95 ILE A N 1
ATOM 760 C CA . ILE A 1 95 ? -13.25 -10.953 -12.562 1 97.06 95 ILE A CA 1
ATOM 761 C C . ILE A 1 95 ? -12.375 -9.914 -13.25 1 97.06 95 ILE A C 1
ATOM 763 O O . ILE A 1 95 ? -11.578 -9.242 -12.594 1 97.06 95 ILE A O 1
ATOM 767 N N . GLU A 1 96 ? -12.508 -9.766 -14.555 1 96.44 96 GLU A N 1
ATOM 768 C CA . GLU A 1 96 ? -11.805 -8.719 -15.289 1 96.44 96 GLU A CA 1
ATOM 769 C C . GLU A 1 96 ? -12.188 -7.336 -14.773 1 96.44 96 GLU A C 1
ATOM 771 O O . GLU A 1 96 ? -11.328 -6.469 -14.617 1 96.44 96 GLU A O 1
ATOM 776 N N . ASP A 1 97 ? -13.484 -7.199 -14.531 1 96.31 97 ASP A N 1
ATOM 777 C CA . ASP A 1 97 ? -13.977 -5.938 -13.984 1 96.31 97 ASP A CA 1
ATOM 778 C C . ASP A 1 97 ? -13.375 -5.672 -12.602 1 96.31 97 ASP A C 1
ATOM 780 O 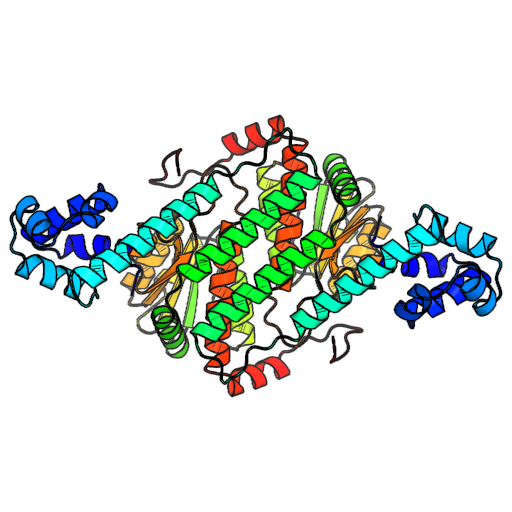O . ASP A 1 97 ? -12.969 -4.547 -12.305 1 96.31 97 ASP A O 1
ATOM 784 N N . VAL A 1 98 ? -13.352 -6.684 -11.789 1 97.25 98 VAL A N 1
ATOM 785 C CA . VAL A 1 98 ? -12.82 -6.562 -10.43 1 97.25 98 VAL A CA 1
ATOM 786 C C . VAL A 1 98 ? -11.359 -6.125 -10.492 1 97.25 98 VAL A C 1
ATOM 788 O O . VAL A 1 98 ? -10.961 -5.18 -9.805 1 97.25 98 VAL A O 1
ATOM 791 N N . ILE A 1 99 ? -10.555 -6.797 -11.344 1 97.62 99 ILE A N 1
ATOM 792 C CA . ILE A 1 99 ? -9.141 -6.484 -11.492 1 97.62 99 ILE A CA 1
ATOM 793 C C . ILE A 1 99 ? -8.977 -5.027 -11.914 1 97.62 99 ILE A C 1
ATOM 795 O O . ILE A 1 99 ? -8.188 -4.281 -11.32 1 97.62 99 ILE A O 1
ATOM 799 N N . TYR A 1 100 ? -9.742 -4.594 -12.828 1 96.56 100 TYR A N 1
ATOM 800 C CA . TYR A 1 100 ? -9.656 -3.25 -13.391 1 96.56 100 TYR A CA 1
ATOM 801 C C . TYR A 1 100 ? -10.094 -2.203 -12.367 1 96.56 100 TYR A C 1
ATOM 803 O O . TYR A 1 100 ? -9.375 -1.229 -12.125 1 96.56 100 TYR A O 1
ATOM 811 N N . LYS A 1 101 ? -11.234 -2.412 -11.789 1 95.81 101 LYS A N 1
ATOM 812 C CA . LYS A 1 101 ? -11.836 -1.398 -10.922 1 95.81 101 LYS A CA 1
ATOM 813 C C . LYS A 1 101 ? -11.023 -1.221 -9.641 1 95.81 101 LYS A C 1
ATOM 815 O O . LYS A 1 101 ? -10.867 -0.101 -9.148 1 95.81 101 LYS A O 1
ATOM 820 N N . VAL A 1 102 ? -10.523 -2.311 -9.078 1 96.88 102 VAL A N 1
ATOM 821 C CA . VAL A 1 102 ? -9.688 -2.221 -7.887 1 96.88 102 VAL A CA 1
ATOM 822 C C . VAL A 1 102 ? -8.422 -1.422 -8.195 1 96.88 102 VAL A C 1
ATOM 824 O O . VAL A 1 102 ? -8.07 -0.501 -7.457 1 96.88 102 VAL A O 1
ATOM 827 N N . THR A 1 103 ? -7.77 -1.79 -9.281 1 97.81 103 THR A N 1
ATOM 828 C CA . THR A 1 103 ? -6.531 -1.119 -9.664 1 97.81 103 THR A CA 1
ATOM 829 C C . THR A 1 103 ? -6.785 0.352 -9.977 1 97.81 103 THR A C 1
ATOM 831 O O . THR A 1 103 ? -6.016 1.223 -9.562 1 97.81 103 THR A O 1
ATOM 834 N N . LYS A 1 104 ? -7.828 0.621 -10.703 1 96.19 104 LYS A N 1
ATOM 835 C CA . LYS A 1 104 ? -8.188 1.985 -11.078 1 96.19 104 LYS A CA 1
ATOM 836 C C . LYS A 1 104 ? -8.422 2.852 -9.844 1 96.19 104 LYS A C 1
ATOM 838 O O . LYS A 1 104 ? -7.945 3.986 -9.773 1 96.19 104 LYS A O 1
ATOM 843 N N . LYS A 1 105 ? -9.133 2.312 -8.891 1 95.75 105 LYS A N 1
ATOM 844 C CA . LYS A 1 105 ? -9.414 3.061 -7.668 1 95.75 105 LYS A CA 1
ATOM 845 C C . LYS A 1 105 ? -8.125 3.365 -6.91 1 95.75 105 LYS A C 1
ATOM 847 O O . LYS A 1 105 ? -7.953 4.469 -6.383 1 95.75 105 LYS A O 1
ATOM 852 N N . ASN A 1 106 ? -7.25 2.387 -6.809 1 97.44 106 ASN A N 1
ATOM 853 C CA . ASN A 1 106 ? -5.961 2.607 -6.164 1 97.44 106 ASN A CA 1
ATOM 854 C C . ASN A 1 106 ? -5.145 3.676 -6.887 1 97.44 106 ASN A C 1
ATOM 856 O O . ASN A 1 106 ? -4.531 4.535 -6.25 1 97.44 106 ASN A O 1
ATOM 860 N N . ILE A 1 107 ? -5.195 3.66 -8.219 1 97.44 107 ILE A N 1
ATOM 861 C CA . ILE A 1 107 ? -4.465 4.637 -9.016 1 97.44 107 ILE A CA 1
ATOM 862 C C . ILE A 1 107 ? -5.055 6.027 -8.797 1 97.44 107 ILE A C 1
ATOM 864 O O . ILE A 1 107 ? -4.316 6.988 -8.562 1 97.44 107 ILE A O 1
ATOM 868 N N . GLU A 1 108 ? -6.348 6.117 -8.836 1 94.69 108 GLU A N 1
ATOM 869 C CA . GLU A 1 108 ? -7.012 7.402 -8.648 1 94.69 108 GLU A CA 1
ATOM 870 C C . GLU A 1 108 ? -6.73 7.969 -7.258 1 94.69 108 GLU A C 1
ATOM 872 O O . GLU A 1 108 ? -6.602 9.188 -7.09 1 94.69 108 GLU A O 1
ATOM 877 N N . SER A 1 109 ? -6.645 7.105 -6.297 1 95.5 109 SER A N 1
ATOM 878 C CA . SER A 1 109 ? -6.324 7.531 -4.938 1 95.5 109 SER A CA 1
ATOM 879 C C . SER A 1 109 ? -4.914 8.109 -4.859 1 95.5 109 SER A C 1
ATOM 881 O O . SER A 1 109 ? -4.684 9.102 -4.168 1 95.5 109 SER A O 1
ATOM 883 N N . LEU A 1 110 ? -3.98 7.484 -5.559 1 97.75 110 LEU A N 1
ATOM 884 C CA . LEU A 1 110 ? -2.611 7.988 -5.613 1 97.75 110 LEU A CA 1
ATOM 885 C C . LEU A 1 110 ? -2.561 9.359 -6.277 1 97.75 110 LEU A C 1
ATOM 887 O O . LEU A 1 110 ? -1.904 10.273 -5.773 1 97.75 110 LEU A O 1
ATOM 891 N N . GLU A 1 111 ? -3.26 9.492 -7.371 1 95.06 111 GLU A N 1
ATOM 892 C CA . GLU A 1 111 ? -3.266 10.742 -8.125 1 95.06 111 GLU A CA 1
ATOM 893 C C . GLU A 1 111 ? -3.869 11.875 -7.312 1 95.06 111 GLU A C 1
ATOM 895 O O . GLU A 1 111 ? -3.309 12.977 -7.258 1 95.06 111 GLU A O 1
ATOM 900 N N . THR A 1 112 ? -4.953 11.625 -6.691 1 93.19 112 THR A N 1
ATOM 901 C CA . THR A 1 112 ? -5.637 12.641 -5.902 1 93.19 112 THR A CA 1
ATOM 902 C C . THR A 1 112 ? -4.809 13.031 -4.684 1 93.19 112 THR A C 1
ATOM 904 O O . THR A 1 112 ? -4.73 14.211 -4.328 1 93.19 112 THR A O 1
ATOM 907 N N . THR A 1 113 ? -4.199 12.047 -4.055 1 95 113 THR A N 1
ATOM 908 C CA . THR A 1 113 ? -3.344 12.32 -2.902 1 95 113 THR A CA 1
ATOM 909 C C . THR A 1 113 ? -2.164 13.203 -3.299 1 95 113 THR A C 1
ATOM 911 O O . THR A 1 113 ? -1.815 14.141 -2.576 1 95 113 THR A O 1
ATOM 914 N N . GLN A 1 114 ? -1.603 12.914 -4.426 1 95.44 114 GLN A N 1
ATOM 915 C CA . GLN A 1 114 ? -0.482 13.711 -4.914 1 95.44 114 GLN A CA 1
ATOM 916 C C . GLN A 1 114 ? -0.866 15.18 -5.031 1 95.44 114 GLN A C 1
ATOM 918 O O . GLN A 1 114 ? -0.084 16.062 -4.668 1 95.44 114 GLN A O 1
ATOM 923 N N . LYS A 1 115 ? -2.057 15.422 -5.5 1 91.31 115 LYS A N 1
ATOM 924 C CA . LYS A 1 115 ? -2.539 16.781 -5.723 1 91.31 115 LYS A CA 1
ATOM 925 C C . LYS A 1 115 ? -2.771 17.5 -4.398 1 91.31 115 LYS A C 1
ATOM 927 O O . LYS A 1 115 ? -2.699 18.734 -4.332 1 91.31 115 LYS A O 1
ATOM 932 N N . LEU A 1 116 ? -2.992 16.766 -3.357 1 89.75 116 LEU A N 1
ATOM 933 C CA . LEU A 1 116 ? -3.316 17.328 -2.055 1 89.75 116 LEU A CA 1
ATOM 934 C C . LEU A 1 116 ? -2.047 17.719 -1.3 1 89.75 116 LEU A C 1
ATOM 936 O O . LEU A 1 116 ? -2.09 18.531 -0.384 1 89.75 116 LEU A O 1
ATOM 940 N N . ILE A 1 117 ? -0.96 17.141 -1.652 1 92.94 117 ILE A N 1
ATOM 941 C CA . ILE A 1 117 ? 0.274 17.312 -0.892 1 92.94 117 ILE A CA 1
ATOM 942 C C . ILE A 1 117 ? 0.939 18.625 -1.261 1 92.94 117 ILE A C 1
ATOM 944 O O . ILE A 1 117 ? 1.184 18.906 -2.438 1 92.94 117 ILE A O 1
ATOM 948 N N . GLU A 1 118 ? 1.178 19.422 -0.284 1 90.75 118 GLU A N 1
ATOM 949 C CA . GLU A 1 118 ? 1.904 20.672 -0.467 1 90.75 118 GLU A CA 1
ATOM 950 C C . GLU A 1 118 ? 3.396 20.484 -0.21 1 90.75 118 GLU A C 1
ATOM 952 O O . GLU A 1 118 ? 3.803 20.125 0.9 1 90.75 118 GLU A O 1
ATOM 957 N N . PRO A 1 119 ? 4.227 20.828 -1.216 1 95 119 PRO A N 1
ATOM 958 C CA . PRO A 1 119 ? 5.672 20.625 -1.062 1 95 119 PRO A CA 1
ATOM 959 C C . PRO A 1 119 ? 6.234 21.312 0.174 1 95 119 PRO A C 1
ATOM 961 O O . PRO A 1 119 ? 7.086 20.75 0.869 1 95 119 PRO A O 1
ATOM 964 N N . LYS A 1 120 ? 5.781 22.5 0.476 1 94.31 120 LYS A N 1
ATOM 965 C CA . LYS A 1 120 ? 6.297 23.25 1.617 1 94.31 120 LYS A CA 1
ATOM 966 C C . LYS A 1 120 ? 6.027 22.516 2.926 1 94.31 120 LYS A C 1
ATOM 968 O O . LYS A 1 120 ? 6.84 22.578 3.854 1 94.31 120 LYS A O 1
ATOM 973 N N . ILE A 1 121 ? 4.879 21.859 3.01 1 94.62 121 ILE A N 1
ATOM 974 C CA . ILE A 1 121 ? 4.531 21.109 4.215 1 94.62 121 ILE A CA 1
ATOM 975 C C . ILE A 1 121 ? 5.438 19.891 4.34 1 94.62 121 ILE A C 1
ATOM 977 O O . ILE A 1 121 ? 5.879 19.547 5.438 1 94.62 121 ILE A O 1
ATOM 981 N N . VAL A 1 122 ? 5.727 19.234 3.225 1 97.75 122 VAL A N 1
ATOM 982 C CA . VAL A 1 122 ? 6.641 18.094 3.229 1 97.75 122 VAL A CA 1
ATOM 983 C C . VAL A 1 122 ? 8.008 18.531 3.742 1 97.75 122 VAL A C 1
ATOM 985 O O . VAL A 1 122 ? 8.617 17.859 4.566 1 97.75 122 VAL A O 1
ATOM 988 N N . ILE A 1 123 ? 8.484 19.672 3.277 1 97.38 123 ILE A N 1
ATOM 989 C CA . ILE A 1 123 ? 9.781 20.203 3.686 1 97.38 123 ILE A CA 1
ATOM 990 C C . ILE A 1 123 ? 9.797 20.438 5.195 1 97.38 123 ILE A C 1
ATOM 992 O O . ILE A 1 123 ? 10.742 20.031 5.883 1 97.38 123 ILE A O 1
ATOM 996 N N . GLU A 1 124 ? 8.781 21 5.699 1 97.44 124 GLU A N 1
ATOM 997 C CA . GLU A 1 124 ? 8.695 21.281 7.133 1 97.44 124 GLU A CA 1
ATOM 998 C C . GLU A 1 124 ? 8.641 20 7.945 1 97.44 124 GLU A C 1
ATOM 1000 O O . GLU A 1 124 ? 9.25 19.891 9.008 1 97.44 124 GLU A O 1
ATOM 1005 N N . CYS A 1 125 ? 7.91 19.047 7.473 1 98.25 125 CYS A N 1
ATOM 1006 C CA . CYS A 1 125 ? 7.824 17.766 8.156 1 98.25 125 CYS A CA 1
ATOM 1007 C C . CYS A 1 125 ? 9.18 17.078 8.195 1 98.25 125 CYS A C 1
ATOM 1009 O O . CYS A 1 125 ? 9.555 16.469 9.203 1 98.25 125 CYS A O 1
ATOM 1011 N N . VAL A 1 126 ? 9.914 17.156 7.117 1 98.44 126 VAL A N 1
ATOM 1012 C CA . VAL A 1 126 ? 11.242 16.547 7.055 1 98.44 126 VAL A CA 1
ATOM 1013 C C . VAL A 1 126 ? 12.172 17.25 8.039 1 98.44 126 VAL A C 1
ATOM 1015 O O . VAL A 1 126 ? 12.969 16.594 8.727 1 98.44 126 VAL A O 1
ATOM 1018 N N . LYS A 1 127 ? 12.094 18.562 8.102 1 98.12 127 LYS A N 1
ATOM 1019 C CA . LYS A 1 127 ? 12.898 19.312 9.062 1 98.12 127 LYS A CA 1
ATOM 1020 C C . LYS A 1 127 ? 12.602 18.875 10.492 1 98.12 127 LYS A C 1
ATOM 1022 O O . LYS A 1 127 ? 13.516 18.734 11.312 1 98.12 127 LYS A O 1
ATOM 1027 N N . LEU A 1 128 ? 11.344 18.656 10.758 1 97.94 128 LEU A N 1
ATOM 1028 C CA . LEU A 1 128 ? 10.961 18.172 12.078 1 97.94 128 LEU A CA 1
ATOM 1029 C C . LEU A 1 128 ? 11.578 16.812 12.359 1 97.94 128 LEU A C 1
ATOM 1031 O O . LEU A 1 128 ? 12.062 16.562 13.469 1 97.94 128 LEU A O 1
ATOM 1035 N N . LEU A 1 129 ? 11.516 15.961 11.445 1 98.44 129 LEU A N 1
ATOM 1036 C CA . LEU A 1 129 ? 12.102 14.625 11.586 1 98.44 129 LEU A CA 1
ATOM 1037 C C . LEU A 1 129 ? 13.594 14.719 11.867 1 98.44 129 LEU A C 1
ATOM 1039 O O . LEU A 1 129 ? 14.109 14.008 12.734 1 98.44 129 LEU A O 1
ATOM 1043 N N . GLU A 1 130 ? 14.273 15.625 11.211 1 97.75 130 GLU A N 1
ATOM 1044 C CA . GLU A 1 130 ? 15.719 15.789 11.328 1 97.75 130 GLU A CA 1
ATOM 1045 C C . GLU A 1 130 ? 16.109 16.297 12.711 1 97.75 130 GLU A C 1
ATOM 1047 O O . GLU A 1 130 ? 17.172 15.977 13.227 1 97.75 130 GLU A O 1
ATOM 1052 N N . ASN A 1 131 ? 15.227 17.047 13.227 1 97.56 131 ASN A N 1
ATOM 1053 C CA . ASN A 1 131 ? 15.594 17.766 14.445 1 97.56 131 ASN A CA 1
ATOM 1054 C C . ASN A 1 131 ? 15.016 17.094 15.688 1 97.56 131 ASN A C 1
ATOM 1056 O O . ASN A 1 131 ? 15.25 17.547 16.812 1 97.56 131 ASN A O 1
ATOM 1060 N N . SER A 1 132 ? 14.305 15.977 15.492 1 98.19 132 SER A N 1
ATOM 1061 C CA . SER A 1 132 ? 13.68 15.312 16.641 1 98.19 132 SER A CA 1
ATOM 1062 C C . SER A 1 132 ? 14.633 14.312 17.281 1 98.19 132 SER A C 1
ATOM 1064 O O . SER A 1 132 ? 15.422 13.664 16.594 1 98.19 132 SER A O 1
ATOM 1066 N N . ARG A 1 133 ? 14.531 14.25 18.625 1 97.44 133 ARG A N 1
ATOM 1067 C CA . ARG A 1 133 ? 15.32 13.273 19.359 1 97.44 133 ARG A CA 1
ATOM 1068 C C . ARG A 1 133 ? 14.859 11.852 19.047 1 97.44 133 ARG A C 1
ATOM 1070 O O . ARG A 1 133 ? 15.68 10.93 18.953 1 97.44 133 ARG A O 1
ATOM 1077 N N . THR A 1 134 ? 13.57 11.695 18.953 1 98.12 134 THR A N 1
ATOM 1078 C CA . THR A 1 134 ? 12.945 10.414 18.656 1 98.12 134 THR A CA 1
ATOM 1079 C C . THR A 1 134 ? 11.602 10.617 17.969 1 98.12 134 THR A C 1
ATOM 1081 O O . THR A 1 134 ? 11.008 11.695 18.047 1 98.12 134 THR A O 1
ATOM 1084 N N . VAL A 1 135 ? 11.242 9.602 17.234 1 98.69 135 VAL A N 1
ATOM 1085 C CA . VAL A 1 135 ? 9.938 9.586 16.578 1 98.69 135 VAL A CA 1
ATOM 1086 C C . VAL A 1 135 ? 9.094 8.43 17.109 1 98.69 135 VAL A C 1
ATOM 1088 O O . VAL A 1 135 ? 9.602 7.312 17.266 1 98.69 135 VAL A O 1
ATOM 1091 N N . THR A 1 136 ? 7.875 8.688 17.453 1 98.88 136 THR A N 1
ATOM 1092 C CA . THR A 1 136 ? 6.926 7.637 17.797 1 98.88 136 THR A CA 1
ATOM 1093 C C . THR A 1 136 ? 5.75 7.621 16.828 1 98.88 136 THR A C 1
ATOM 1095 O O . THR A 1 136 ? 5.16 8.664 16.547 1 98.88 136 THR A O 1
ATOM 1098 N N . LEU A 1 137 ? 5.477 6.457 16.344 1 98.94 137 LEU A N 1
ATOM 1099 C CA . LEU A 1 137 ? 4.418 6.289 15.359 1 98.94 137 LEU A CA 1
ATOM 1100 C C . LEU A 1 137 ? 3.158 5.719 16 1 98.94 137 LEU A C 1
ATOM 1102 O O . LEU A 1 137 ? 3.24 4.828 16.844 1 98.94 137 LEU A O 1
ATOM 1106 N N . PHE A 1 138 ? 1.992 6.258 15.586 1 98.88 138 PHE A N 1
ATOM 1107 C CA . PHE A 1 138 ? 0.707 5.84 16.125 1 98.88 138 PHE A CA 1
ATOM 1108 C C . PHE A 1 138 ? -0.256 5.453 15.016 1 98.88 138 PHE A C 1
ATOM 1110 O O . PHE A 1 138 ? -0.297 6.102 13.969 1 98.88 138 PHE A O 1
ATOM 1117 N N . GLY A 1 139 ? -0.987 4.477 15.172 1 98.38 139 GLY A N 1
ATOM 1118 C CA . GLY A 1 139 ? -2.018 3.959 14.281 1 98.38 139 GLY A CA 1
ATOM 1119 C C . GLY A 1 139 ? -2.623 2.654 14.766 1 98.38 139 GLY A C 1
ATOM 1120 O O . GLY A 1 139 ? -2.029 1.96 15.594 1 98.38 139 GLY A O 1
ATOM 1121 N N . LEU A 1 140 ? -3.748 2.377 14.312 1 97 140 LEU A N 1
ATOM 1122 C CA . LEU A 1 140 ? -4.418 1.12 14.625 1 97 140 LEU A CA 1
ATOM 1123 C C . LEU A 1 140 ? -4.969 0.467 13.367 1 97 140 LEU A C 1
ATOM 1125 O O . LEU A 1 140 ? -5.242 1.151 12.375 1 97 140 LEU A O 1
ATOM 1129 N N . GLY A 1 141 ? -5.16 -0.891 13.422 1 94.88 141 GLY A N 1
ATOM 1130 C CA . GLY A 1 141 ? -5.684 -1.599 12.266 1 94.88 141 GLY A CA 1
ATOM 1131 C C . GLY A 1 141 ? -4.805 -1.468 11.039 1 94.88 141 GLY A C 1
ATOM 1132 O O . GLY A 1 141 ? -3.598 -1.707 11.102 1 94.88 141 GLY A O 1
ATOM 1133 N N . THR A 1 142 ? -5.438 -1.16 9.938 1 95.81 142 THR A N 1
ATOM 1134 C CA . THR A 1 142 ? -4.703 -1.053 8.688 1 95.81 142 THR A CA 1
ATOM 1135 C C . THR A 1 142 ? -3.742 0.134 8.719 1 95.81 142 THR A C 1
ATOM 1137 O O . THR A 1 142 ? -2.656 0.079 8.141 1 95.81 142 THR A O 1
ATOM 1140 N N . SER A 1 143 ? -4.078 1.178 9.469 1 97.38 143 SER A N 1
ATOM 1141 C CA . SER A 1 143 ? -3.191 2.33 9.594 1 97.38 143 SER A CA 1
ATOM 1142 C C . SER A 1 143 ? -1.931 1.974 10.367 1 97.38 143 SER A C 1
ATOM 1144 O O . SER A 1 143 ? -0.88 2.588 10.172 1 97.38 143 SER A O 1
ATOM 1146 N N . LEU A 1 144 ? -2.045 0.971 11.273 1 98.31 144 LEU A N 1
ATOM 1147 C CA . LEU A 1 144 ? -0.852 0.496 11.969 1 98.31 144 LEU A CA 1
ATOM 1148 C C . LEU A 1 144 ? 0.126 -0.145 10.992 1 98.31 144 LEU A C 1
ATOM 1150 O O . LEU A 1 144 ? 1.343 -0.035 11.156 1 98.31 144 LEU A O 1
ATOM 1154 N N . LEU A 1 145 ? -0.384 -0.822 9.992 1 98.12 145 LEU A N 1
ATOM 1155 C CA . LEU A 1 145 ? 0.483 -1.398 8.969 1 98.12 145 LEU A CA 1
ATOM 1156 C C . LEU A 1 145 ? 1.248 -0.309 8.227 1 98.12 145 LEU A C 1
ATOM 1158 O O . LEU A 1 145 ? 2.426 -0.481 7.902 1 98.12 145 LEU A O 1
ATOM 1162 N N . ALA A 1 146 ? 0.572 0.784 7.957 1 98.44 146 ALA A N 1
ATOM 1163 C CA . ALA A 1 146 ? 1.247 1.929 7.352 1 98.44 146 ALA A CA 1
ATOM 1164 C C . ALA A 1 146 ? 2.324 2.484 8.281 1 98.44 146 ALA A C 1
ATOM 1166 O O . ALA A 1 146 ? 3.424 2.82 7.832 1 98.44 146 ALA A O 1
ATOM 1167 N N . ALA A 1 147 ? 2.004 2.568 9.547 1 98.81 147 ALA A N 1
ATOM 1168 C CA . ALA A 1 147 ? 2.975 3.047 10.523 1 98.81 147 ALA A CA 1
ATOM 1169 C C . ALA A 1 147 ? 4.195 2.133 10.586 1 98.81 147 ALA A C 1
ATOM 1171 O O . ALA A 1 147 ? 5.332 2.605 10.656 1 98.81 147 ALA A O 1
ATOM 1172 N N . ARG A 1 148 ? 3.984 0.872 10.562 1 98.38 148 ARG A N 1
ATOM 1173 C CA . ARG A 1 148 ? 5.078 -0.095 10.602 1 98.38 148 ARG A CA 1
ATOM 1174 C C . ARG A 1 148 ? 5.941 0.002 9.352 1 98.38 148 ARG A C 1
ATOM 1176 O O . ARG A 1 148 ? 7.156 -0.202 9.414 1 98.38 148 ARG A O 1
ATOM 1183 N N . ASP A 1 149 ? 5.324 0.258 8.266 1 98.38 149 ASP A N 1
ATOM 1184 C CA . ASP A 1 149 ? 6.109 0.476 7.051 1 98.38 149 ASP A CA 1
ATOM 1185 C C . ASP A 1 149 ? 7.07 1.651 7.219 1 98.38 149 ASP A C 1
ATOM 1187 O O . ASP A 1 149 ? 8.234 1.566 6.832 1 98.38 149 ASP A O 1
ATOM 1191 N N . LEU A 1 150 ? 6.551 2.766 7.738 1 98.62 150 LEU A N 1
ATOM 1192 C CA . LEU A 1 150 ? 7.41 3.916 7.996 1 98.62 150 LEU A CA 1
ATOM 1193 C C . LEU A 1 150 ? 8.523 3.557 8.977 1 98.62 150 LEU A C 1
ATOM 1195 O O . LEU A 1 150 ? 9.664 3.996 8.812 1 98.62 150 LEU A O 1
ATOM 1199 N N . TYR A 1 151 ? 8.18 2.777 9.977 1 98.5 151 TYR A N 1
ATOM 1200 C CA . TYR A 1 151 ? 9.172 2.33 10.945 1 98.5 151 TYR A CA 1
ATOM 1201 C C . TYR A 1 151 ? 10.32 1.605 10.258 1 98.5 151 TYR A C 1
ATOM 1203 O O . TYR A 1 151 ? 11.492 1.886 10.523 1 98.5 151 TYR A O 1
ATOM 1211 N N . LEU A 1 152 ? 10 0.683 9.391 1 97.12 152 LEU A N 1
ATOM 1212 C CA . LEU A 1 152 ? 11.031 -0.073 8.688 1 97.12 152 LEU A CA 1
ATOM 1213 C C . LEU A 1 152 ? 11.914 0.854 7.855 1 97.12 152 LEU A C 1
ATOM 1215 O O . LEU A 1 152 ? 13.133 0.654 7.777 1 97.12 152 LEU A O 1
ATOM 1219 N N . LYS A 1 153 ? 11.344 1.834 7.254 1 97.06 153 LYS A N 1
ATOM 1220 C CA . LYS A 1 153 ? 12.086 2.791 6.434 1 97.06 153 LYS A CA 1
ATOM 1221 C C . LYS A 1 153 ? 13.023 3.641 7.293 1 97.06 153 LYS A C 1
ATOM 1223 O O . LYS A 1 153 ? 14.188 3.826 6.945 1 97.06 153 LYS A O 1
ATOM 1228 N N . LEU A 1 154 ? 12.477 4.125 8.367 1 97.69 154 LEU A N 1
ATOM 1229 C CA . LEU A 1 154 ? 13.289 4.965 9.242 1 97.69 154 LEU A CA 1
ATOM 1230 C C . LEU A 1 154 ? 14.398 4.152 9.906 1 97.69 154 LEU A C 1
ATOM 1232 O O . LEU A 1 154 ? 15.492 4.664 10.141 1 97.69 154 LEU A O 1
ATOM 1236 N N . LEU A 1 155 ? 14.109 2.875 10.266 1 96.44 155 LEU A N 1
ATOM 1237 C CA . LEU A 1 155 ? 15.125 1.96 10.773 1 96.44 155 LEU A CA 1
ATOM 1238 C C . LEU A 1 155 ? 16.266 1.82 9.781 1 96.44 155 LEU A C 1
ATOM 1240 O O . LEU A 1 155 ? 17.438 1.852 10.172 1 96.44 155 LEU A O 1
ATOM 1244 N N . ARG A 1 156 ? 15.938 1.708 8.539 1 94.19 156 ARG A N 1
ATOM 1245 C CA . ARG A 1 156 ? 16.953 1.589 7.488 1 94.19 156 ARG A CA 1
ATOM 1246 C C . ARG A 1 156 ? 17.812 2.846 7.41 1 94.19 156 ARG A C 1
ATOM 1248 O O . ARG A 1 156 ? 19 2.77 7.105 1 94.19 156 ARG A O 1
ATOM 1255 N N . ALA A 1 157 ? 17.234 3.98 7.66 1 95.12 157 ALA A N 1
ATOM 1256 C CA . ALA A 1 157 ? 17.938 5.258 7.598 1 95.12 157 ALA A CA 1
ATOM 1257 C C . ALA A 1 157 ? 18.609 5.582 8.93 1 95.12 157 ALA A C 1
ATOM 1259 O O . ALA A 1 157 ? 19.188 6.664 9.102 1 95.12 157 ALA A O 1
ATOM 1260 N N . ASP A 1 158 ? 18.484 4.664 9.914 1 95.69 158 ASP A N 1
ATOM 1261 C CA . ASP A 1 158 ? 19.078 4.801 11.242 1 95.69 158 ASP A CA 1
ATOM 1262 C C . ASP A 1 158 ? 18.484 5.996 11.984 1 95.69 158 ASP A C 1
ATOM 1264 O O . ASP A 1 158 ? 19.219 6.746 12.641 1 95.69 158 ASP A O 1
ATOM 1268 N N . VAL A 1 159 ? 17.234 6.207 11.805 1 97.12 159 VAL A N 1
ATOM 1269 C CA . VAL A 1 159 ? 16.484 7.195 12.57 1 97.12 159 VAL A CA 1
ATOM 1270 C C . VAL A 1 159 ? 15.852 6.531 13.789 1 97.12 159 VAL A C 1
ATOM 1272 O O . VAL A 1 159 ? 15.188 5.496 13.664 1 97.12 159 VAL A O 1
ATOM 1275 N N . ILE A 1 160 ? 16.031 7.078 14.977 1 97.81 160 ILE A N 1
ATOM 1276 C CA . ILE A 1 160 ? 15.484 6.512 16.203 1 97.81 160 ILE A CA 1
ATOM 1277 C C . ILE A 1 160 ? 13.961 6.645 16.203 1 97.81 160 ILE A C 1
ATOM 1279 O O . ILE A 1 160 ? 13.43 7.758 16.234 1 97.81 160 ILE A O 1
ATOM 1283 N N . CYS A 1 161 ? 13.328 5.504 16.094 1 98.31 161 CYS A N 1
ATOM 1284 C CA . CYS A 1 161 ? 11.875 5.473 15.906 1 98.31 161 CYS A CA 1
ATOM 1285 C C . CYS A 1 161 ? 11.258 4.301 16.656 1 98.31 161 CYS A C 1
ATOM 1287 O O . CYS A 1 161 ? 11.844 3.217 16.719 1 98.31 161 CYS A O 1
ATOM 1289 N N . ASN A 1 162 ? 10.086 4.562 17.25 1 98 162 ASN A N 1
ATOM 1290 C CA . ASN A 1 162 ? 9.359 3.527 17.969 1 98 162 ASN A CA 1
ATOM 1291 C C . ASN A 1 162 ? 7.949 3.344 17.406 1 98 162 ASN A C 1
ATOM 1293 O O . ASN A 1 162 ? 7.309 4.312 17 1 98 162 ASN A O 1
ATOM 1297 N N . VAL A 1 163 ? 7.492 2.102 17.438 1 98.25 163 VAL A N 1
ATOM 1298 C CA . VAL A 1 163 ? 6.113 1.771 17.094 1 98.25 163 VAL A CA 1
ATOM 1299 C C . VAL A 1 163 ? 5.648 0.574 17.922 1 98.25 163 VAL A C 1
ATOM 1301 O O . VAL A 1 163 ? 6.367 -0.422 18.047 1 98.25 163 VAL A O 1
ATOM 1304 N N . CYS A 1 164 ? 4.531 0.742 18.578 1 96.88 164 CYS A N 1
ATOM 1305 C CA . CYS A 1 164 ? 3.934 -0.333 19.359 1 96.88 164 CYS A CA 1
ATOM 1306 C C . CYS A 1 164 ? 2.607 -0.775 18.75 1 96.88 164 CYS A C 1
ATOM 1308 O O . CYS A 1 164 ? 1.862 0.045 18.219 1 96.88 164 CYS A O 1
ATOM 1310 N N . ASP A 1 165 ? 2.328 -2.029 19 1 95.31 165 ASP A N 1
ATOM 1311 C CA . ASP A 1 165 ? 1.2 -2.592 18.266 1 95.31 165 ASP A CA 1
ATOM 1312 C C . ASP A 1 165 ? -0.11 -2.379 19.016 1 95.31 165 ASP A C 1
ATOM 1314 O O . ASP A 1 165 ? -1.164 -2.199 18.406 1 95.31 165 ASP A O 1
ATOM 1318 N N . ASP A 1 166 ? -0.03 -2.447 20.312 1 96.31 166 ASP A N 1
ATOM 1319 C CA . ASP A 1 166 ? -1.279 -2.357 21.062 1 96.31 166 ASP A CA 1
ATOM 1320 C C . ASP A 1 166 ? -1.491 -0.949 21.609 1 96.31 166 ASP A C 1
ATOM 1322 O O . ASP A 1 166 ? -0.528 -0.254 21.938 1 96.31 166 ASP A O 1
ATOM 1326 N N . TRP A 1 167 ? -2.773 -0.621 21.75 1 96.94 167 TRP A N 1
ATOM 1327 C CA . TRP A 1 167 ? -3.117 0.754 22.094 1 96.94 167 TRP A CA 1
ATOM 1328 C C . TRP A 1 167 ? -2.607 1.106 23.484 1 96.94 167 TRP A C 1
ATOM 1330 O O . TRP A 1 167 ? -2.168 2.232 23.719 1 96.94 167 TRP A O 1
ATOM 1340 N N . HIS A 1 168 ? -2.625 0.172 24.391 1 97.44 168 HIS A N 1
ATOM 1341 C CA . HIS A 1 168 ? -2.158 0.477 25.75 1 97.44 168 HIS A CA 1
ATOM 1342 C C . HIS A 1 168 ? -0.692 0.896 25.734 1 97.44 168 HIS A C 1
ATOM 1344 O O . HIS A 1 168 ? -0.315 1.861 26.406 1 97.44 168 HIS A O 1
ATOM 1350 N N . THR A 1 169 ? 0.069 0.217 25.031 1 98.19 169 THR A N 1
ATOM 1351 C CA . THR A 1 169 ? 1.489 0.541 24.953 1 98.19 169 THR A CA 1
ATOM 1352 C C . THR A 1 169 ? 1.706 1.819 24.141 1 98.19 169 THR A C 1
ATOM 1354 O O . THR A 1 169 ? 2.613 2.6 24.438 1 98.19 169 THR A O 1
ATOM 1357 N N . GLN A 1 170 ? 0.876 2.01 23.109 1 98.5 170 GLN A N 1
ATOM 1358 C CA . GLN A 1 170 ? 0.963 3.268 22.375 1 98.5 170 GLN A CA 1
ATOM 1359 C C . GLN A 1 170 ? 0.695 4.461 23.297 1 98.5 170 GLN A C 1
ATOM 1361 O O . GLN A 1 170 ? 1.381 5.48 23.203 1 98.5 170 GLN A O 1
ATOM 1366 N N . LEU A 1 171 ? -0.28 4.246 24.109 1 98.38 171 LEU A N 1
ATOM 1367 C CA . LEU A 1 171 ? -0.641 5.324 25.016 1 98.38 171 LEU A CA 1
ATOM 1368 C C . LEU A 1 171 ? 0.496 5.617 25.984 1 98.38 171 LEU A C 1
ATOM 1370 O O . LEU A 1 171 ? 0.796 6.777 26.266 1 98.38 171 LEU A O 1
ATOM 1374 N N . LEU A 1 172 ? 1.11 4.562 26.547 1 98 172 LEU A N 1
ATOM 1375 C CA . LEU A 1 172 ? 2.281 4.738 27.391 1 98 172 LEU A CA 1
ATOM 1376 C C . LEU A 1 172 ? 3.387 5.484 26.656 1 98 172 LEU A C 1
ATOM 1378 O O . LEU A 1 172 ? 4.023 6.379 27.219 1 98 172 LEU A O 1
ATOM 1382 N N . GLY A 1 173 ? 3.596 5.148 25.422 1 98.06 173 GLY A N 1
ATOM 1383 C CA . GLY A 1 173 ? 4.574 5.828 24.594 1 98.06 173 GLY A CA 1
ATOM 1384 C C . GLY A 1 173 ? 4.281 7.305 24.406 1 98.06 173 GLY A C 1
ATOM 1385 O O . GLY A 1 173 ? 5.191 8.141 24.469 1 98.06 173 GLY A O 1
ATOM 1386 N N . ALA A 1 174 ? 3.051 7.578 24.141 1 98.56 174 ALA A N 1
ATOM 1387 C CA . ALA A 1 174 ? 2.637 8.969 23.969 1 98.56 174 ALA A CA 1
ATOM 1388 C C . ALA A 1 174 ? 2.908 9.781 25.234 1 98.56 174 ALA A C 1
ATOM 1390 O O . ALA A 1 174 ? 3.377 10.914 25.172 1 98.56 174 ALA A O 1
ATOM 1391 N N . ARG A 1 175 ? 2.625 9.211 26.359 1 98.25 175 ARG A N 1
ATOM 1392 C CA . ARG A 1 175 ? 2.777 9.883 27.641 1 98.25 175 ARG A CA 1
ATOM 1393 C C . ARG A 1 175 ? 4.25 10.109 27.969 1 98.25 175 ARG A C 1
ATOM 1395 O O . ARG A 1 175 ? 4.59 11.016 28.734 1 98.25 175 ARG A O 1
ATOM 1402 N N . ASN A 1 176 ? 5.102 9.336 27.391 1 98.12 176 ASN A N 1
ATOM 1403 C CA . ASN A 1 176 ? 6.531 9.445 27.656 1 98.12 176 ASN A CA 1
ATOM 1404 C C . ASN A 1 176 ? 7.191 10.484 26.75 1 98.12 176 ASN A C 1
ATOM 1406 O O . ASN A 1 176 ? 8.352 10.844 26.953 1 98.12 176 ASN A O 1
ATOM 1410 N N . LEU A 1 177 ? 6.512 10.945 25.719 1 98.31 177 LEU A N 1
ATOM 1411 C CA . LEU A 1 177 ? 7.074 11.938 24.812 1 98.31 177 LEU A CA 1
ATOM 1412 C C . LEU A 1 177 ? 7.277 13.273 25.516 1 98.31 177 LEU A C 1
ATOM 1414 O O . LEU A 1 177 ? 6.688 13.523 26.562 1 98.31 177 LEU A O 1
ATOM 1418 N N . ARG A 1 178 ? 8.188 14.102 24.969 1 98.19 178 ARG A N 1
ATOM 1419 C CA . ARG A 1 178 ? 8.508 15.414 25.531 1 98.19 178 ARG A CA 1
ATOM 1420 C C . ARG A 1 178 ? 8.891 16.391 24.422 1 98.19 178 ARG A C 1
ATOM 1422 O O . ARG A 1 178 ? 8.828 16.062 23.234 1 98.19 178 ARG A O 1
ATOM 1429 N N . LYS A 1 179 ? 9.188 17.609 24.891 1 98.31 179 LYS A N 1
ATOM 1430 C CA . LYS A 1 179 ? 9.656 18.625 23.953 1 98.31 179 LYS A CA 1
ATOM 1431 C C . LYS A 1 179 ? 10.883 18.156 23.188 1 98.31 179 LYS A C 1
ATOM 1433 O O . LYS A 1 179 ? 11.82 17.609 23.781 1 98.31 179 LYS A O 1
ATOM 1438 N N . GLY A 1 180 ? 10.828 18.25 21.922 1 98.31 180 GLY A N 1
ATOM 1439 C CA . GLY A 1 180 ? 11.93 17.797 21.078 1 98.31 180 GLY A CA 1
ATOM 1440 C C . GLY A 1 180 ? 11.664 16.453 20.422 1 98.31 180 GLY A C 1
ATOM 1441 O O . GLY A 1 180 ? 12.398 16.047 19.531 1 98.31 180 GLY A O 1
ATOM 1442 N N . ASP A 1 181 ? 10.562 15.789 20.828 1 98.69 181 ASP A N 1
ATOM 1443 C CA . ASP A 1 181 ? 10.156 14.531 20.219 1 98.69 181 ASP A CA 1
ATOM 1444 C C . ASP A 1 181 ? 9.109 14.766 19.125 1 98.69 181 ASP A C 1
ATOM 1446 O O . ASP A 1 181 ? 8.516 15.844 19.062 1 98.69 181 ASP A O 1
ATOM 1450 N N . LEU A 1 182 ? 8.992 13.781 18.281 1 98.81 182 LEU A N 1
ATOM 1451 C CA . LEU A 1 182 ? 8.023 13.859 17.188 1 98.81 182 LEU A CA 1
ATOM 1452 C C . LEU A 1 182 ? 7.039 12.695 17.25 1 98.81 182 LEU A C 1
ATOM 1454 O O . LEU A 1 182 ? 7.445 11.547 17.406 1 98.81 182 LEU A O 1
ATOM 1458 N N . ALA A 1 183 ? 5.777 13.016 17.203 1 98.88 183 ALA A N 1
ATOM 1459 C CA . ALA A 1 183 ? 4.707 12.039 17.031 1 98.88 183 ALA A CA 1
ATOM 1460 C C . ALA A 1 183 ? 4.148 12.086 15.609 1 98.88 183 ALA A C 1
ATOM 1462 O O . ALA A 1 183 ? 3.844 13.164 15.094 1 98.88 183 ALA A O 1
ATOM 1463 N N . ILE A 1 184 ? 4.055 10.945 14.977 1 98.88 184 ILE A N 1
ATOM 1464 C CA . ILE A 1 184 ? 3.363 10.828 13.695 1 98.88 184 ILE A CA 1
ATOM 1465 C C . ILE A 1 184 ? 2.158 9.906 13.844 1 98.88 184 ILE A C 1
ATOM 1467 O O . ILE A 1 184 ? 2.311 8.719 14.156 1 98.88 184 ILE A O 1
ATOM 1471 N N . ALA A 1 185 ? 0.981 10.461 13.648 1 98.75 185 ALA A N 1
ATOM 1472 C CA . ALA A 1 185 ? -0.269 9.727 13.812 1 98.75 185 ALA A CA 1
ATOM 1473 C C . ALA A 1 185 ? -0.937 9.469 12.469 1 98.75 185 ALA A C 1
ATOM 1475 O O . ALA A 1 185 ? -1.107 10.391 11.664 1 98.75 185 ALA A O 1
ATOM 1476 N N . ILE A 1 186 ? -1.295 8.211 12.258 1 98.44 186 ILE A N 1
ATOM 1477 C CA . ILE A 1 186 ? -1.911 7.801 11 1 98.44 186 ILE A CA 1
ATOM 1478 C C . ILE A 1 186 ? -3.322 7.281 11.266 1 98.44 186 ILE A C 1
ATOM 1480 O O . ILE A 1 186 ? -3.51 6.324 12.016 1 98.44 186 ILE A O 1
ATOM 1484 N N . SER A 1 187 ? -4.27 7.91 10.711 1 96 187 SER A N 1
ATOM 1485 C CA . SER A 1 187 ? -5.68 7.547 10.773 1 96 187 SER A CA 1
ATOM 1486 C C . SER A 1 187 ? -6.445 8.086 9.57 1 96 187 SER A C 1
ATOM 1488 O O . SER A 1 187 ? -6.473 9.297 9.336 1 96 187 SER A O 1
ATOM 1490 N N . TYR A 1 188 ? -7.055 7.227 8.875 1 93.69 188 TYR A N 1
ATOM 1491 C CA . TYR A 1 188 ? -7.719 7.652 7.645 1 93.69 188 TYR A CA 1
ATOM 1492 C C . TYR A 1 188 ? -8.867 8.609 7.953 1 93.69 188 TYR A C 1
ATOM 1494 O O . TYR A 1 188 ? -8.906 9.727 7.434 1 93.69 188 TYR A O 1
ATOM 1502 N N . SER A 1 189 ? -9.719 8.203 8.82 1 89.19 189 SER A N 1
ATOM 1503 C CA . SER A 1 189 ? -10.867 9.039 9.148 1 89.19 189 SER A CA 1
ATOM 1504 C C . SER A 1 189 ? -10.461 10.25 9.969 1 89.19 189 SER A C 1
ATOM 1506 O O . SER A 1 189 ? -11.141 11.281 9.961 1 89.19 189 SER A O 1
ATOM 1508 N N . GLY A 1 190 ? -9.391 10.102 10.719 1 93.06 190 GLY A N 1
ATOM 1509 C CA . GLY A 1 190 ? -8.977 11.133 11.656 1 93.06 190 GLY A CA 1
ATOM 1510 C C . GLY A 1 190 ? -9.867 11.211 12.883 1 93.06 190 GLY A C 1
ATOM 1511 O O . GLY A 1 190 ? -9.867 12.219 13.586 1 93.06 190 GLY A O 1
ATOM 1512 N N . LEU A 1 191 ? -10.609 10.094 13.055 1 90.5 191 LEU A N 1
ATOM 1513 C CA . LEU A 1 191 ? -11.594 10.109 14.133 1 90.5 191 LEU A CA 1
ATOM 1514 C C . LEU A 1 191 ? -11.367 8.953 15.094 1 90.5 191 LEU A C 1
ATOM 1516 O O . LEU A 1 191 ? -12.172 8.719 15.992 1 90.5 191 LEU A O 1
ATOM 1520 N N . THR A 1 192 ? -10.312 8.234 14.914 1 93.31 192 THR A N 1
ATOM 1521 C CA . THR A 1 192 ? -10.031 7.105 15.797 1 93.31 192 THR A CA 1
ATOM 1522 C C . THR A 1 192 ? -9.695 7.594 17.203 1 93.31 192 THR A C 1
ATOM 1524 O O . THR A 1 192 ? -8.617 8.125 17.438 1 93.31 192 THR A O 1
ATOM 1527 N N . GLU A 1 193 ? -10.578 7.301 18.078 1 94.81 193 GLU A N 1
ATOM 1528 C CA . GLU A 1 193 ? -10.5 7.852 19.438 1 94.81 193 GLU A CA 1
ATOM 1529 C C . GLU A 1 193 ? -9.188 7.473 20.109 1 94.81 193 GLU A C 1
ATOM 1531 O O . GLU A 1 193 ? -8.562 8.297 20.781 1 94.81 193 GLU A O 1
ATOM 1536 N N . GLU A 1 194 ? -8.852 6.223 19.984 1 97.12 194 GLU A N 1
ATOM 1537 C CA . GLU A 1 194 ? -7.621 5.727 20.609 1 97.12 194 GLU A CA 1
ATOM 1538 C C . GLU A 1 194 ? -6.402 6.492 20.094 1 97.12 194 GLU A C 1
ATOM 1540 O O . GLU A 1 194 ? -5.527 6.867 20.875 1 97.12 194 GLU A O 1
ATOM 1545 N N . VAL A 1 195 ? -6.402 6.789 18.859 1 97.62 195 VAL A N 1
ATOM 1546 C CA . VAL A 1 195 ? -5.289 7.516 18.266 1 97.62 195 VAL A CA 1
ATOM 1547 C C . VAL A 1 195 ? -5.316 8.977 18.703 1 97.62 195 VAL A C 1
ATOM 1549 O O . VAL A 1 195 ? -4.273 9.555 19.031 1 97.62 195 VAL A O 1
ATOM 1552 N N . LEU A 1 196 ? -6.496 9.516 18.734 1 97.06 196 LEU A N 1
ATOM 1553 C CA . LEU A 1 196 ? -6.66 10.891 19.172 1 97.06 196 LEU A CA 1
ATOM 1554 C C . LEU A 1 196 ? -6.164 11.07 20.609 1 97.06 196 LEU A C 1
ATOM 1556 O O . LEU A 1 196 ? -5.523 12.078 20.922 1 97.06 196 LEU A O 1
ATOM 1560 N N . GLN A 1 197 ? -6.41 10.117 21.391 1 98.25 197 GLN A N 1
ATOM 1561 C CA . GLN A 1 197 ? -5.945 10.18 22.766 1 98.25 197 GLN A CA 1
ATOM 1562 C C . GLN A 1 197 ? -4.418 10.188 22.828 1 98.25 197 GLN A C 1
ATOM 1564 O O . GLN A 1 197 ? -3.834 10.945 23.609 1 98.25 197 GLN A O 1
ATOM 1569 N N . CYS A 1 198 ? -3.812 9.359 22.094 1 98.69 198 CYS A N 1
ATOM 1570 C CA . CYS A 1 198 ? -2.355 9.352 22.047 1 98.69 198 CYS A CA 1
ATOM 1571 C C . CYS A 1 198 ? -1.814 10.703 21.594 1 98.69 198 CYS A C 1
ATOM 1573 O O . CYS A 1 198 ? -0.851 11.211 22.172 1 98.69 198 CYS A O 1
ATOM 1575 N N . VAL A 1 199 ? -2.461 11.273 20.641 1 98.38 199 VAL A N 1
ATOM 1576 C CA . VAL A 1 199 ? -2.016 12.547 20.078 1 98.38 199 VAL A CA 1
ATOM 1577 C C . VAL A 1 199 ? -2.166 13.656 21.109 1 98.38 199 VAL A C 1
ATOM 1579 O O . VAL A 1 199 ? -1.278 14.5 21.266 1 98.38 199 VAL A O 1
ATOM 1582 N N . LYS A 1 200 ? -3.242 13.656 21.781 1 98.19 200 LYS A N 1
ATOM 1583 C CA . LYS A 1 200 ? -3.473 14.656 22.812 1 98.19 200 LYS A CA 1
ATOM 1584 C C . LYS A 1 200 ? -2.416 14.57 23.906 1 98.19 200 LYS A C 1
ATOM 1586 O O . LYS A 1 200 ? -1.894 15.594 24.359 1 98.19 200 LYS A O 1
ATOM 1591 N N . GLU A 1 201 ? -2.109 13.359 24.312 1 98.56 201 GLU A N 1
ATOM 1592 C CA . GLU A 1 201 ? -1.069 13.164 25.328 1 98.56 201 GLU A CA 1
ATOM 1593 C C . GLU A 1 201 ? 0.288 13.641 24.812 1 98.56 201 GLU A C 1
ATOM 1595 O O . GLU A 1 201 ? 1.026 14.312 25.531 1 98.56 201 GLU A O 1
ATOM 1600 N N . ALA A 1 202 ? 0.653 13.305 23.641 1 98.56 202 ALA A N 1
ATOM 1601 C CA . ALA A 1 202 ? 1.929 13.703 23.047 1 98.56 202 ALA A CA 1
ATOM 1602 C C . ALA A 1 202 ? 2.062 15.219 22.984 1 98.56 202 ALA A C 1
ATOM 1604 O O . ALA A 1 202 ? 3.084 15.773 23.406 1 98.56 202 ALA A O 1
ATOM 1605 N N . LYS A 1 203 ? 1.053 15.812 22.516 1 97.62 203 LYS A N 1
ATOM 1606 C CA . LYS A 1 203 ? 1.049 17.266 22.406 1 97.62 203 LYS A CA 1
ATOM 1607 C C . LYS A 1 203 ? 1.116 17.922 23.781 1 97.62 203 LYS A C 1
ATOM 1609 O O . LYS A 1 203 ? 1.83 18.906 23.969 1 97.62 203 LYS A O 1
ATOM 1614 N N . GLY A 1 204 ? 0.351 17.359 24.656 1 97.75 204 GLY A N 1
ATOM 1615 C CA . GLY A 1 204 ? 0.355 17.875 26.016 1 97.75 204 GLY A CA 1
ATOM 1616 C C . GLY A 1 204 ? 1.726 17.844 26.656 1 97.75 204 GLY A C 1
ATOM 1617 O O . GLY A 1 204 ? 2.037 18.672 27.516 1 97.75 204 GLY A O 1
ATOM 1618 N N . ASN A 1 205 ? 2.506 16.938 26.219 1 98.19 205 ASN A N 1
ATOM 1619 C CA . ASN A 1 205 ? 3.846 16.766 26.781 1 98.19 205 ASN A CA 1
ATOM 1620 C C . ASN A 1 205 ? 4.887 17.531 25.953 1 98.19 205 ASN A C 1
ATOM 1622 O O . ASN A 1 205 ? 6.086 17.422 26.219 1 98.19 205 ASN A O 1
ATOM 1626 N N . GLY A 1 206 ? 4.406 18.266 24.938 1 98.12 206 GLY A N 1
ATOM 1627 C CA . GLY A 1 206 ? 5.273 19.203 24.25 1 98.12 206 GLY A CA 1
ATOM 1628 C C . GLY A 1 206 ? 5.793 18.672 22.922 1 98.12 206 GLY A C 1
ATOM 1629 O O . GLY A 1 206 ? 6.488 19.375 22.188 1 98.12 206 GLY A O 1
ATOM 1630 N N . ALA A 1 207 ? 5.488 17.438 22.562 1 98.5 207 ALA A N 1
ATOM 1631 C CA . ALA A 1 207 ? 5.941 16.875 21.297 1 98.5 207 ALA A CA 1
ATOM 1632 C C . ALA A 1 207 ? 5.211 17.516 20.109 1 98.5 207 ALA A C 1
ATOM 1634 O O . ALA A 1 207 ? 4.07 17.969 20.25 1 98.5 207 ALA A O 1
ATOM 1635 N N . LYS A 1 208 ? 5.863 17.609 18.969 1 98.38 208 LYS A N 1
ATOM 1636 C CA . LYS A 1 208 ? 5.195 18 17.734 1 98.38 208 LYS A CA 1
ATOM 1637 C C . LYS A 1 208 ? 4.473 16.812 17.109 1 98.38 208 LYS A C 1
ATOM 1639 O O . LYS A 1 208 ? 4.879 15.664 17.281 1 98.38 208 LYS A O 1
ATOM 1644 N N . VAL A 1 209 ? 3.424 17.141 16.375 1 98.31 209 VAL A N 1
ATOM 1645 C CA . VAL A 1 209 ? 2.594 16.078 15.82 1 98.31 209 VAL A CA 1
ATOM 1646 C C . VAL A 1 209 ? 2.416 16.281 14.32 1 98.31 209 VAL A C 1
ATOM 1648 O O . VAL A 1 209 ? 1.999 17.359 13.883 1 98.31 209 VAL A O 1
ATOM 1651 N N . ILE A 1 210 ? 2.777 15.266 13.547 1 98.25 210 ILE A N 1
ATOM 1652 C CA . ILE A 1 210 ? 2.4 15.164 12.141 1 98.25 210 ILE A CA 1
ATOM 1653 C C . ILE A 1 210 ? 1.259 14.164 11.984 1 98.25 210 ILE A C 1
ATOM 1655 O O . ILE A 1 210 ? 1.313 13.062 12.531 1 98.25 210 ILE A O 1
ATOM 1659 N N . ALA A 1 211 ? 0.206 14.555 11.305 1 97.56 211 ALA A N 1
ATOM 1660 C CA . ALA A 1 211 ? -0.911 13.656 11.031 1 97.56 211 ALA A CA 1
ATOM 1661 C C . ALA A 1 211 ? -0.937 13.25 9.562 1 97.56 211 ALA A C 1
ATOM 1663 O O . ALA A 1 211 ? -0.74 14.078 8.672 1 97.56 211 ALA A O 1
ATOM 1664 N N . ILE A 1 212 ? -1.092 12 9.32 1 97.81 212 ILE A N 1
ATOM 1665 C CA . ILE A 1 212 ? -1.47 11.477 8.008 1 97.81 212 ILE A CA 1
ATOM 1666 C C . ILE A 1 212 ? -2.938 11.055 8.023 1 97.81 212 ILE A C 1
ATOM 1668 O O . ILE A 1 212 ? -3.293 10.039 8.633 1 97.81 212 ILE A O 1
ATOM 1672 N N . THR A 1 213 ? -3.768 11.859 7.418 1 95.56 213 THR A N 1
ATOM 1673 C CA . THR A 1 213 ? -5.211 11.68 7.52 1 95.56 213 THR A CA 1
ATOM 1674 C C . THR A 1 213 ? -5.918 12.289 6.309 1 95.56 213 THR A C 1
ATOM 1676 O O . THR A 1 213 ? -5.289 12.969 5.496 1 95.56 213 THR A O 1
ATOM 1679 N N . ARG A 1 214 ? -7.141 11.844 6.16 1 87.88 214 ARG A N 1
ATOM 1680 C CA . ARG A 1 214 ? -7.883 12.383 5.023 1 87.88 214 ARG A CA 1
ATOM 1681 C C . ARG A 1 214 ? -8.203 13.859 5.227 1 87.88 214 ARG A C 1
ATOM 1683 O O . ARG A 1 214 ? -8.367 14.32 6.359 1 87.88 214 ARG A O 1
ATOM 1690 N N . ALA A 1 215 ? -7.691 14.805 4.375 1 64.12 215 ALA A N 1
ATOM 1691 C CA . ALA A 1 215 ? -7.527 16.25 4.348 1 64.12 215 ALA A CA 1
ATOM 1692 C C . ALA A 1 215 ? -8.812 16.953 4.781 1 64.12 215 ALA A C 1
ATOM 1694 O O . ALA A 1 215 ? -8.805 18.172 5.035 1 64.12 215 ALA A O 1
ATOM 1695 N N . VAL A 1 216 ? -9.828 16.203 5.195 1 63.25 216 VAL A N 1
ATOM 1696 C CA . VAL A 1 216 ? -11 17 5.559 1 63.25 216 VAL A CA 1
ATOM 1697 C C . VAL A 1 216 ? -10.992 17.281 7.059 1 63.25 216 VAL A C 1
ATOM 1699 O O . VAL A 1 216 ? -10.094 16.828 7.777 1 63.25 216 VAL A O 1
ATOM 1702 N N . GLU A 1 217 ? -11.812 18.125 7.488 1 67.25 217 GLU A N 1
ATOM 1703 C CA . GLU A 1 217 ? -12.07 18.578 8.852 1 67.25 217 GLU A CA 1
ATOM 1704 C C . GLU A 1 217 ? -12.172 17.391 9.812 1 67.25 217 GLU A C 1
ATOM 1706 O O . GLU A 1 217 ? -13.242 16.812 9.984 1 67.25 217 GLU A O 1
ATOM 1711 N N . SER A 1 218 ? -10.984 16.844 10.078 1 81.12 218 SER A N 1
ATOM 1712 C CA . SER A 1 218 ? -11.023 15.797 11.102 1 81.12 218 SER A CA 1
ATOM 1713 C C . SER A 1 218 ? -10.391 16.266 12.406 1 81.12 218 SER A C 1
ATOM 1715 O O . SER A 1 218 ? -9.594 17.203 12.406 1 81.12 218 SER A O 1
ATOM 1717 N N . GLU A 1 219 ? -10.797 15.695 13.469 1 89.06 219 GLU A N 1
ATOM 1718 C CA . GLU A 1 219 ? -10.242 16.031 14.773 1 89.06 219 GLU A CA 1
ATOM 1719 C C . GLU A 1 219 ? -8.727 15.836 14.797 1 89.06 219 GLU A C 1
ATOM 1721 O O . GLU A 1 219 ? -8 16.656 15.375 1 89.06 219 GLU A O 1
ATOM 1726 N N . LEU A 1 220 ? -8.281 14.812 14.18 1 94.06 220 LEU A N 1
ATOM 1727 C CA . LEU A 1 220 ? -6.852 14.555 14.141 1 94.06 220 LEU A CA 1
ATOM 1728 C C . LEU A 1 220 ? -6.117 15.672 13.406 1 94.06 220 LEU A C 1
ATOM 1730 O O . LEU A 1 220 ? -5.055 16.125 13.844 1 94.06 220 LEU A O 1
ATOM 1734 N N . ALA A 1 221 ? -6.684 16.078 12.289 1 92.56 221 ALA A N 1
ATOM 1735 C CA . ALA A 1 221 ? -6.066 17.156 11.516 1 92.56 221 ALA A CA 1
ATOM 1736 C C . ALA A 1 221 ? -6.004 18.438 12.328 1 92.56 221 ALA A C 1
ATOM 1738 O O . ALA A 1 221 ? -5.016 19.172 12.266 1 92.56 221 ALA A O 1
ATOM 1739 N N . LEU A 1 222 ? -7.004 18.688 13.086 1 89.81 222 LEU A N 1
ATOM 1740 C CA . LEU A 1 222 ? -7.082 19.906 13.891 1 89.81 222 LEU A CA 1
ATOM 1741 C C . LEU A 1 222 ? -6.039 19.891 15 1 89.81 222 LEU A C 1
ATOM 1743 O O . LEU A 1 222 ? -5.453 20.922 15.32 1 89.81 222 LEU A O 1
ATOM 1747 N N . GLU A 1 223 ? -5.797 18.766 15.5 1 92.19 223 GLU A N 1
ATOM 1748 C CA . GLU A 1 223 ? -4.883 18.625 16.625 1 92.19 223 GLU A CA 1
ATOM 1749 C C . GLU A 1 223 ? -3.428 18.656 16.172 1 92.19 223 GLU A C 1
ATOM 1751 O O . GLU A 1 223 ? -2.537 19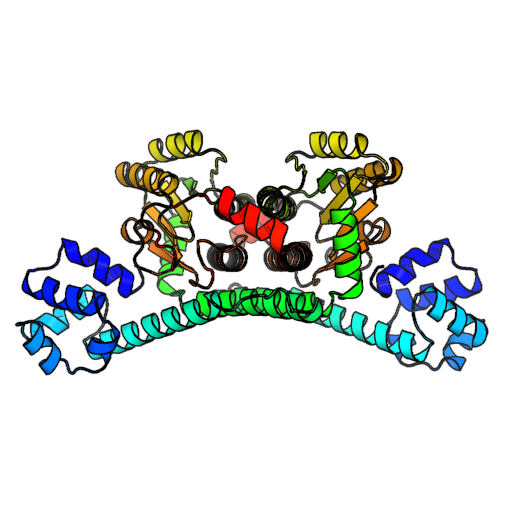.016 16.938 1 92.19 223 GLU A O 1
ATOM 1756 N N . ALA A 1 224 ? -3.145 18.312 15 1 95.19 224 ALA A N 1
ATOM 1757 C CA . ALA A 1 224 ? -1.779 18.125 14.516 1 95.19 224 ALA A CA 1
ATOM 1758 C C . ALA A 1 224 ? -1.115 19.469 14.219 1 95.19 224 ALA A C 1
ATOM 1760 O O . ALA A 1 224 ? -1.798 20.469 13.961 1 95.19 224 ALA A O 1
ATOM 1761 N N . ASP A 1 225 ? 0.205 19.5 14.289 1 95.12 225 ASP A N 1
ATOM 1762 C CA . ASP A 1 225 ? 0.964 20.672 13.859 1 95.12 225 ASP A CA 1
ATOM 1763 C C . ASP A 1 225 ? 1.052 20.75 12.336 1 95.12 225 ASP A C 1
ATOM 1765 O O . ASP A 1 225 ? 0.994 21.828 11.758 1 95.12 225 ASP A O 1
ATOM 1769 N N . PHE A 1 226 ? 1.237 19.625 11.727 1 95.12 226 PHE A N 1
ATOM 1770 C CA . PHE A 1 226 ? 1.266 19.484 10.273 1 95.12 226 PHE A CA 1
ATOM 1771 C C . PHE A 1 226 ? 0.401 18.328 9.828 1 95.12 226 PHE A C 1
ATOM 1773 O O . PHE A 1 226 ? 0.28 17.328 10.539 1 95.12 226 PHE A O 1
ATOM 1780 N N . VAL A 1 227 ? -0.193 18.516 8.695 1 95.44 227 VAL A N 1
ATOM 1781 C CA . VAL A 1 227 ? -1.008 17.453 8.117 1 95.44 227 VAL A CA 1
ATOM 1782 C C . VAL A 1 227 ? -0.469 17.078 6.734 1 95.44 227 VAL A C 1
ATOM 1784 O O . VAL A 1 227 ? -0.253 17.953 5.891 1 95.44 227 VAL A O 1
ATOM 1787 N N . LEU A 1 228 ? -0.136 15.867 6.574 1 96.56 228 LEU A N 1
ATOM 1788 C CA . LEU A 1 228 ? 0.046 15.266 5.258 1 96.56 228 LEU A CA 1
ATOM 1789 C C . LEU A 1 228 ? -1.224 14.555 4.805 1 96.56 228 LEU A C 1
ATOM 1791 O O . LEU A 1 228 ? -1.488 13.422 5.219 1 96.56 228 LEU A O 1
ATOM 1795 N N . PRO A 1 229 ? -1.947 15.18 3.959 1 94.19 229 PRO A N 1
ATOM 1796 C CA . PRO A 1 229 ? -3.297 14.695 3.664 1 94.19 229 PRO A CA 1
ATOM 1797 C C . PRO A 1 229 ? -3.297 13.508 2.701 1 94.19 229 PRO A C 1
ATOM 1799 O O . PRO A 1 229 ? -2.402 13.391 1.858 1 94.19 229 PRO A O 1
ATOM 1802 N N . VAL A 1 230 ? -4.309 12.68 2.859 1 94.62 230 VAL A N 1
ATOM 1803 C CA . VAL A 1 230 ? -4.578 11.625 1.888 1 94.62 230 VAL A CA 1
ATOM 1804 C C . VAL A 1 230 ? -5.953 11.836 1.26 1 94.62 230 VAL A C 1
ATOM 1806 O O . VAL A 1 230 ? -6.809 12.508 1.837 1 94.62 230 VAL A O 1
ATOM 1809 N N . ALA A 1 231 ? -6.141 11.242 0.112 1 90.94 231 ALA A N 1
ATOM 1810 C CA . ALA A 1 231 ? -7.398 11.375 -0.613 1 90.94 231 ALA A CA 1
ATOM 1811 C C . ALA A 1 231 ? -8.523 10.625 0.1 1 90.94 231 ALA A C 1
ATOM 1813 O O . ALA A 1 231 ? -8.312 9.523 0.617 1 90.94 231 ALA A O 1
ATOM 1814 N N . ALA A 1 232 ? -9.695 11.234 0.111 1 87.88 232 ALA A N 1
ATOM 1815 C CA . ALA A 1 232 ? -10.875 10.594 0.689 1 87.88 232 ALA A CA 1
ATOM 1816 C C . ALA A 1 232 ? -11.562 9.695 -0.334 1 87.88 232 ALA A C 1
ATOM 1818 O O . ALA A 1 232 ? -12.742 9.891 -0.644 1 87.88 232 ALA A O 1
ATOM 1819 N N . THR A 1 233 ? -10.93 8.688 -0.782 1 88.62 233 THR A N 1
ATOM 1820 C CA . THR A 1 233 ? -11.398 7.902 -1.918 1 88.62 233 THR A CA 1
ATOM 1821 C C . THR A 1 233 ? -12.023 6.594 -1.447 1 88.62 233 THR A C 1
ATOM 1823 O O . THR A 1 233 ? -12.258 5.688 -2.252 1 88.62 233 THR A O 1
ATOM 1826 N N . GLU A 1 234 ? -12.188 6.477 -0.204 1 87 234 GLU A N 1
ATOM 1827 C CA . GLU A 1 234 ? -12.781 5.266 0.35 1 87 234 GLU A CA 1
ATOM 1828 C C . GLU A 1 234 ? -13.828 5.598 1.412 1 87 234 GLU A C 1
ATOM 1830 O O . GLU A 1 234 ? -13.625 6.504 2.225 1 87 234 GLU A O 1
ATOM 1835 N N . LEU A 1 235 ? -14.906 4.824 1.267 1 77.31 235 LEU A N 1
ATOM 1836 C CA . LEU A 1 235 ? -15.922 5 2.297 1 77.31 235 LEU A CA 1
ATOM 1837 C C . LEU A 1 235 ? -15.477 4.367 3.611 1 77.31 235 LEU A C 1
ATOM 1839 O O . LEU A 1 235 ? -14.859 3.301 3.615 1 77.31 235 LEU A O 1
ATOM 1843 N N . ILE A 1 236 ? -15.75 4.973 4.664 1 69.5 236 ILE A N 1
ATOM 1844 C CA . ILE A 1 236 ? -15.32 4.523 5.984 1 69.5 236 ILE A CA 1
ATOM 1845 C C . ILE A 1 236 ? -16.047 3.232 6.352 1 69.5 236 ILE A C 1
ATOM 1847 O O . ILE A 1 236 ? -15.461 2.334 6.961 1 69.5 236 ILE A O 1
ATOM 1851 N N . HIS A 1 237 ? -17.281 2.91 5.969 1 64.56 237 HIS A N 1
ATOM 1852 C CA . HIS A 1 237 ? -18.094 1.779 6.398 1 64.56 237 HIS A CA 1
ATOM 1853 C C . HIS A 1 237 ? -17.953 0.603 5.441 1 64.56 237 HIS A C 1
ATOM 1855 O O . HIS A 1 237 ? -18.203 -0.544 5.816 1 64.56 237 HIS A O 1
ATOM 1861 N N . ARG A 1 238 ? -17.516 0.705 4.379 1 58.31 238 ARG A N 1
ATOM 1862 C CA . ARG A 1 238 ? -17.797 -0.356 3.418 1 58.31 238 ARG A CA 1
ATOM 1863 C C . ARG A 1 238 ? -16.516 -0.929 2.836 1 58.31 238 ARG A C 1
ATOM 1865 O O . ARG A 1 238 ? -16.547 -1.806 1.97 1 58.31 238 ARG A O 1
ATOM 1872 N N . SER A 1 239 ? -15.367 -0.588 3.582 1 65.38 239 SER A N 1
ATOM 1873 C CA . SER A 1 239 ? -14.281 -1.007 2.705 1 65.38 239 SER A CA 1
ATOM 1874 C C . SER A 1 239 ? -13.18 -1.716 3.488 1 65.38 239 SER A C 1
ATOM 1876 O O . SER A 1 239 ? -13.109 -1.602 4.715 1 65.38 239 SER A O 1
ATOM 1878 N N . GLY A 1 240 ? -12.578 -2.793 3.029 1 78.12 240 GLY A N 1
ATOM 1879 C CA . GLY A 1 240 ? -11.414 -3.527 3.482 1 78.12 240 GLY A CA 1
ATOM 1880 C C . GLY A 1 240 ? -10.164 -2.668 3.562 1 78.12 240 GLY A C 1
ATOM 1881 O O . GLY A 1 240 ? -9.047 -3.188 3.572 1 78.12 240 GLY A O 1
ATOM 1882 N N . ALA A 1 241 ? -10.344 -1.31 3.652 1 90.44 241 ALA A N 1
ATOM 1883 C CA . ALA A 1 241 ? -9.242 -0.351 3.688 1 90.44 241 ALA A CA 1
ATOM 1884 C C . ALA A 1 241 ? -8.234 -0.633 2.578 1 90.44 241 ALA A C 1
ATOM 1886 O O . ALA A 1 241 ? -7.203 -1.274 2.814 1 90.44 241 ALA A O 1
ATOM 1887 N N . MET A 1 242 ? -8.484 -0.252 1.43 1 95.38 242 MET A N 1
ATOM 1888 C CA . MET A 1 242 ? -7.637 -0.522 0.272 1 95.38 242 MET A CA 1
ATOM 1889 C C . MET A 1 242 ? -7.039 0.768 -0.278 1 95.38 242 MET A C 1
ATOM 1891 O O . MET A 1 242 ? -5.91 1.131 0.065 1 95.38 242 MET A O 1
ATOM 1895 N N . SER A 1 243 ? -7.914 1.562 -0.873 1 94.69 243 SER A N 1
ATOM 1896 C CA . SER A 1 243 ? -7.402 2.791 -1.47 1 94.69 243 SER A CA 1
ATOM 1897 C C . SER A 1 243 ? -6.902 3.758 -0.402 1 94.69 243 SER A C 1
ATOM 1899 O O . SER A 1 243 ? -5.941 4.5 -0.628 1 94.69 243 SER A O 1
ATOM 1901 N N . SER A 1 244 ? -7.496 3.734 0.753 1 93.94 244 SER A N 1
ATOM 1902 C CA . SER A 1 244 ? -7.043 4.555 1.871 1 93.94 244 SER A CA 1
ATOM 1903 C C . SER A 1 244 ? -5.613 4.203 2.275 1 93.94 244 SER A C 1
ATOM 1905 O O . SER A 1 244 ? -4.766 5.086 2.41 1 93.94 244 SER A O 1
ATOM 1907 N N . ARG A 1 245 ? -5.391 2.918 2.418 1 96.69 245 ARG A N 1
ATOM 1908 C CA . ARG A 1 245 ? -4.066 2.432 2.797 1 96.69 245 ARG A CA 1
ATOM 1909 C C . ARG A 1 245 ? -3.039 2.74 1.714 1 96.69 245 ARG A C 1
ATOM 1911 O O . ARG A 1 245 ? -1.903 3.113 2.016 1 96.69 245 ARG A O 1
ATOM 1918 N N . ILE A 1 246 ? -3.422 2.629 0.482 1 97.69 246 ILE A N 1
ATOM 1919 C CA . ILE A 1 246 ? -2.533 2.938 -0.634 1 97.69 246 ILE A CA 1
ATOM 1920 C C . ILE A 1 246 ? -2.133 4.41 -0.582 1 97.69 246 ILE A C 1
ATOM 1922 O O . ILE A 1 246 ? -0.971 4.754 -0.815 1 97.69 246 ILE A O 1
ATOM 1926 N N . SER A 1 247 ? -3.059 5.254 -0.302 1 96.69 247 SER A N 1
ATOM 1927 C CA . SER A 1 247 ? -2.789 6.684 -0.19 1 96.69 247 SER A CA 1
ATOM 1928 C C . SER A 1 247 ? -1.841 6.977 0.967 1 96.69 247 SER A C 1
ATOM 1930 O O . SER A 1 247 ? -0.924 7.789 0.833 1 96.69 247 SER A O 1
ATOM 1932 N N . GLN A 1 248 ? -2.111 6.355 2.098 1 98.06 248 GLN A N 1
ATOM 1933 C CA . GLN A 1 248 ? -1.243 6.535 3.256 1 98.06 248 GLN A CA 1
ATOM 1934 C C . GLN A 1 248 ? 0.193 6.129 2.936 1 98.06 248 GLN A C 1
ATOM 1936 O O . GLN A 1 248 ? 1.137 6.848 3.275 1 98.06 248 GLN A O 1
ATOM 1941 N N . LEU A 1 249 ? 0.328 5.023 2.299 1 98.62 249 LEU A N 1
ATOM 1942 C CA . LEU A 1 249 ? 1.649 4.5 1.974 1 98.62 249 LEU A CA 1
ATOM 1943 C C . LEU A 1 249 ? 2.357 5.398 0.965 1 98.62 249 LEU A C 1
ATOM 1945 O O . LEU A 1 249 ? 3.582 5.543 1.009 1 98.62 249 LEU A O 1
ATOM 1949 N N . ASN A 1 250 ? 1.603 5.988 0.055 1 98.31 250 ASN A N 1
ATOM 1950 C CA . ASN A 1 250 ? 2.205 6.934 -0.877 1 98.31 250 ASN A CA 1
ATOM 1951 C C . ASN A 1 250 ? 2.766 8.156 -0.152 1 98.31 250 ASN A C 1
ATOM 1953 O O . ASN A 1 250 ? 3.854 8.633 -0.48 1 98.31 250 ASN A O 1
ATOM 1957 N N . VAL A 1 251 ? 2.01 8.68 0.757 1 98.25 251 VAL A N 1
ATOM 1958 C CA . VAL A 1 251 ? 2.455 9.82 1.552 1 98.25 251 VAL A CA 1
ATOM 1959 C C . VAL A 1 251 ? 3.723 9.453 2.32 1 98.25 251 VAL A C 1
ATOM 1961 O O . VAL A 1 251 ? 4.672 10.242 2.377 1 98.25 251 VAL A O 1
ATOM 1964 N N . ILE A 1 252 ? 3.748 8.25 2.883 1 98.75 252 ILE A N 1
ATOM 1965 C CA . ILE A 1 252 ? 4.902 7.75 3.621 1 98.75 252 ILE A CA 1
ATOM 1966 C C . ILE A 1 252 ? 6.105 7.645 2.686 1 98.75 252 ILE A C 1
ATOM 1968 O O . ILE A 1 252 ? 7.219 8.039 3.049 1 98.75 252 ILE A O 1
ATOM 1972 N N . ASP A 1 253 ? 5.859 7.141 1.454 1 98.19 253 ASP A N 1
ATOM 1973 C CA . ASP A 1 253 ? 6.934 7.023 0.474 1 98.19 253 ASP A CA 1
ATOM 1974 C C . ASP A 1 253 ? 7.512 8.391 0.125 1 98.19 253 ASP A C 1
ATOM 1976 O O . ASP A 1 253 ? 8.727 8.555 0.035 1 98.19 253 ASP A O 1
ATOM 1980 N N . ILE A 1 254 ? 6.668 9.352 -0.067 1 98.19 254 ILE A N 1
ATOM 1981 C CA . ILE A 1 254 ? 7.082 10.711 -0.405 1 98.19 254 ILE A CA 1
ATOM 1982 C C . ILE A 1 254 ? 7.883 11.312 0.751 1 98.19 254 ILE A C 1
ATOM 1984 O O . ILE A 1 254 ? 8.977 11.844 0.547 1 98.19 254 ILE A O 1
ATOM 1988 N N . PHE A 1 255 ? 7.367 11.195 1.964 1 98.44 255 PHE A N 1
ATOM 1989 C CA . PHE A 1 255 ? 7.988 11.742 3.164 1 98.44 255 PHE A CA 1
ATOM 1990 C C . PHE A 1 255 ? 9.375 11.141 3.375 1 98.44 255 PHE A C 1
ATOM 1992 O O . PHE A 1 255 ? 10.344 11.867 3.586 1 98.44 255 PHE A O 1
ATOM 1999 N N . PHE A 1 256 ? 9.5 9.828 3.275 1 98.12 256 PHE A N 1
ATOM 2000 C CA . PHE A 1 256 ? 10.758 9.125 3.475 1 98.12 256 PHE A CA 1
ATOM 2001 C C . PHE A 1 256 ? 11.758 9.484 2.383 1 98.12 256 PHE A C 1
ATOM 2003 O O . PHE A 1 256 ? 12.93 9.742 2.666 1 98.12 256 PHE A O 1
ATOM 2010 N N . THR A 1 257 ? 11.25 9.508 1.146 1 97.19 257 THR A N 1
ATOM 2011 C CA . THR A 1 257 ? 12.141 9.82 0.03 1 97.19 257 THR A CA 1
ATOM 2012 C C . THR A 1 257 ? 12.648 11.25 0.129 1 97.19 257 THR A C 1
ATOM 2014 O O . THR A 1 257 ? 13.805 11.531 -0.197 1 97.19 257 THR A O 1
ATOM 2017 N N . ALA A 1 258 ? 11.773 12.164 0.531 1 97.62 258 ALA A N 1
ATOM 2018 C CA . ALA A 1 258 ? 12.195 13.547 0.747 1 97.62 258 ALA A CA 1
ATOM 2019 C C . ALA A 1 258 ? 13.289 13.625 1.809 1 97.62 258 ALA A C 1
ATOM 2021 O O . ALA A 1 258 ? 14.266 14.359 1.649 1 97.62 258 ALA A O 1
ATOM 2022 N N . TYR A 1 259 ? 13.141 12.859 2.926 1 97.56 259 TYR A N 1
ATOM 2023 C CA . TYR A 1 259 ? 14.156 12.805 3.971 1 97.56 259 TYR A CA 1
ATOM 2024 C C . TYR A 1 259 ? 15.477 12.281 3.418 1 97.56 259 TYR A C 1
ATOM 2026 O O . TYR A 1 259 ? 16.531 12.852 3.686 1 97.56 259 TYR A O 1
ATOM 2034 N N . VAL A 1 260 ? 15.406 11.18 2.637 1 95.88 260 VAL A N 1
ATOM 2035 C CA . VAL A 1 260 ? 16.594 10.562 2.068 1 95.88 260 VAL A CA 1
ATOM 2036 C C . VAL A 1 260 ? 17.281 11.539 1.118 1 95.88 260 VAL A C 1
ATOM 2038 O O . VAL A 1 260 ? 18.516 11.648 1.112 1 95.88 260 VAL A O 1
ATOM 2041 N N . ASN A 1 261 ? 16.453 12.203 0.334 1 94.5 261 ASN A N 1
ATOM 2042 C CA . ASN A 1 261 ? 16.984 13.164 -0.626 1 94.5 261 ASN A CA 1
ATOM 2043 C C . ASN A 1 261 ? 17.75 14.281 0.069 1 94.5 261 ASN A C 1
ATOM 2045 O O . ASN A 1 261 ? 18.812 14.695 -0.401 1 94.5 261 ASN A O 1
ATOM 2049 N N . ARG A 1 262 ? 17.266 14.734 1.084 1 94.56 262 ARG A N 1
ATOM 2050 C CA . ARG A 1 262 ? 17.875 15.828 1.83 1 94.56 262 ARG A CA 1
ATOM 2051 C C . ARG A 1 262 ? 19.109 15.344 2.588 1 94.56 262 ARG A C 1
ATOM 2053 O O . ARG A 1 262 ? 20.047 16.125 2.836 1 94.56 262 ARG A O 1
ATOM 2060 N N . ASN A 1 263 ? 19.109 14.094 2.947 1 95.5 263 ASN A N 1
ATOM 2061 C CA . ASN A 1 263 ? 20.203 13.484 3.693 1 95.5 263 ASN A CA 1
ATOM 2062 C C . ASN A 1 263 ? 20.891 12.383 2.887 1 95.5 263 ASN A C 1
ATOM 2064 O O . ASN A 1 263 ? 21.203 11.32 3.422 1 95.5 263 ASN A O 1
ATOM 2068 N N . TYR A 1 264 ? 21.094 12.688 1.677 1 92.5 264 TYR A N 1
ATOM 2069 C CA . TYR A 1 264 ? 21.438 11.68 0.673 1 92.5 264 TYR A CA 1
ATOM 2070 C C . TYR A 1 264 ? 22.703 10.93 1.057 1 92.5 264 TYR A C 1
ATOM 2072 O O . TYR A 1 264 ? 22.688 9.695 1.141 1 92.5 264 TYR A O 1
ATOM 2080 N N . ASP A 1 265 ? 23.812 11.562 1.342 1 91.44 265 ASP A N 1
ATOM 2081 C CA . ASP A 1 265 ? 25.094 10.906 1.59 1 91.44 265 ASP A CA 1
ATOM 2082 C C . ASP A 1 265 ? 25.031 10.031 2.84 1 91.44 265 ASP A C 1
ATOM 2084 O O . ASP A 1 265 ? 25.5 8.891 2.832 1 91.44 265 ASP A O 1
ATOM 2088 N N . VAL A 1 266 ? 24.469 10.539 3.852 1 93.56 266 VAL A N 1
ATOM 2089 C CA . VAL A 1 266 ? 24.359 9.805 5.109 1 93.56 266 VAL A CA 1
ATOM 2090 C C . VAL A 1 266 ? 23.484 8.57 4.918 1 93.56 266 VAL A C 1
ATOM 2092 O O . VAL A 1 266 ? 23.828 7.477 5.371 1 93.56 266 VAL A O 1
ATOM 2095 N N . CYS A 1 267 ? 22.375 8.719 4.258 1 93.19 267 CYS A N 1
ATOM 2096 C CA . CYS A 1 267 ? 21.438 7.613 4.059 1 93.19 267 CYS A CA 1
ATOM 2097 C C . CYS A 1 267 ? 22.047 6.551 3.148 1 93.19 267 CYS A C 1
ATOM 2099 O O . CYS A 1 267 ? 21.906 5.352 3.408 1 93.19 267 CYS A O 1
ATOM 2101 N N . MET A 1 268 ? 22.703 6.965 2.076 1 88.75 268 MET A N 1
ATOM 2102 C CA . MET A 1 268 ? 23.312 5.996 1.16 1 88.75 268 MET A CA 1
ATOM 2103 C C . MET A 1 268 ? 24.375 5.164 1.869 1 88.75 268 MET A C 1
ATOM 2105 O O . MET A 1 268 ? 24.5 3.967 1.611 1 88.75 268 MET A O 1
ATOM 2109 N N . SER A 1 269 ? 25.109 5.77 2.695 1 90.62 269 SER A N 1
ATOM 2110 C CA . SER A 1 269 ? 26.109 5.047 3.473 1 90.62 269 SER A CA 1
ATOM 2111 C C . SER A 1 269 ? 25.453 4.016 4.391 1 90.62 269 SER A C 1
ATOM 2113 O O . SER A 1 269 ? 25.953 2.898 4.527 1 90.62 269 SER A O 1
ATOM 2115 N N . LYS A 1 270 ? 24.359 4.367 4.996 1 91.5 270 LYS A N 1
ATOM 2116 C CA . LYS A 1 270 ? 23.656 3.459 5.895 1 91.5 270 LYS A CA 1
ATOM 2117 C C . LYS A 1 270 ? 23.031 2.301 5.121 1 91.5 270 LYS A C 1
ATOM 2119 O O . LYS A 1 270 ? 23.062 1.155 5.574 1 91.5 270 LYS A O 1
ATOM 2124 N N . PHE A 1 271 ? 22.453 2.615 3.98 1 89.12 271 PHE A N 1
ATOM 2125 C CA . PHE A 1 271 ? 21.781 1.6 3.182 1 89.12 271 PHE A CA 1
ATOM 2126 C C . PHE A 1 271 ? 22.75 0.514 2.748 1 89.12 271 PHE A C 1
ATOM 2128 O O . PHE A 1 271 ? 22.406 -0.665 2.693 1 89.12 271 PHE A O 1
ATOM 2135 N N . THR A 1 272 ? 23.906 0.869 2.408 1 84.88 272 THR A N 1
ATOM 2136 C CA . THR A 1 272 ? 24.938 -0.083 2.008 1 84.88 272 THR A CA 1
ATOM 2137 C C . THR A 1 272 ? 25.344 -0.969 3.182 1 84.88 272 THR A C 1
ATOM 2139 O O . THR A 1 272 ? 25.547 -2.174 3.018 1 84.88 272 THR A O 1
ATOM 2142 N N . LYS A 1 273 ? 25.359 -0.413 4.301 1 87.94 273 LYS A N 1
ATOM 2143 C CA . LYS A 1 273 ? 25.844 -1.107 5.496 1 87.94 273 LYS A CA 1
ATOM 2144 C C . LYS A 1 273 ? 24.797 -2.113 5.992 1 87.94 273 LYS A C 1
ATOM 2146 O O . LYS A 1 273 ? 25.156 -3.193 6.465 1 87.94 273 LYS A O 1
ATOM 2151 N N . ASN A 1 274 ? 23.578 -1.751 5.848 1 89.25 274 ASN A N 1
ATOM 2152 C CA . ASN A 1 274 ? 22.578 -2.605 6.496 1 89.25 274 ASN A CA 1
ATOM 2153 C C . ASN A 1 274 ? 21.797 -3.414 5.473 1 89.25 274 ASN A C 1
ATOM 2155 O O . ASN A 1 274 ? 20.719 -3.941 5.789 1 89.25 274 ASN A O 1
ATOM 2159 N N . TYR A 1 275 ? 22.312 -3.477 4.348 1 83.62 275 TYR A N 1
ATOM 2160 C CA . TYR A 1 275 ? 21.672 -4.285 3.312 1 83.62 275 TYR A CA 1
ATOM 2161 C C . TYR A 1 275 ? 21.672 -5.758 3.699 1 83.62 275 TYR A C 1
ATOM 2163 O O . TYR A 1 275 ? 22.672 -6.289 4.164 1 83.62 275 TYR A O 1
ATOM 2171 N N . ILE A 1 276 ? 20.5 -6.355 3.586 1 81 276 ILE A N 1
ATOM 2172 C CA . ILE A 1 276 ? 20.375 -7.789 3.828 1 81 276 ILE A CA 1
ATOM 2173 C C . ILE A 1 276 ? 20.406 -8.539 2.5 1 81 276 ILE A C 1
ATOM 2175 O O . ILE A 1 276 ? 19.469 -8.438 1.701 1 81 276 ILE A O 1
ATOM 2179 N N . GLN A 1 277 ? 21.344 -9.266 2.193 1 77.12 277 GLN A N 1
ATOM 2180 C CA . GLN A 1 277 ? 21.578 -9.953 0.93 1 77.12 277 GLN A CA 1
ATOM 2181 C C . GLN A 1 277 ? 20.641 -11.156 0.783 1 77.12 277 GLN A C 1
ATOM 2183 O O . GLN A 1 277 ? 20.422 -11.891 1.744 1 77.12 277 GLN A O 1
ATOM 2188 N N . LYS A 1 278 ? 20.109 -11.242 -0.349 1 73.62 278 LYS A N 1
ATOM 2189 C CA . LYS A 1 278 ? 19.312 -12.414 -0.691 1 73.62 278 LYS A CA 1
ATOM 2190 C C . LYS A 1 278 ? 20.078 -13.375 -1.582 1 73.62 278 LYS A C 1
ATOM 2192 O O . LYS A 1 278 ? 20.875 -12.945 -2.434 1 73.62 278 LYS A O 1
ATOM 2197 N N . LYS A 1 279 ? 19.875 -14.594 -1.266 1 68.94 279 LYS A N 1
ATOM 2198 C CA . LYS A 1 279 ? 20.578 -15.602 -2.057 1 68.94 279 LYS A CA 1
ATOM 2199 C C . LYS A 1 279 ? 20.203 -15.508 -3.531 1 68.94 279 LYS A C 1
ATOM 2201 O O . LYS A 1 279 ? 19.016 -15.398 -3.867 1 68.94 279 LYS A O 1
ATOM 2206 N N . GLY A 1 280 ? 21.109 -15.453 -4.309 1 63.94 280 GLY A N 1
ATOM 2207 C CA . GLY A 1 280 ? 20.906 -15.5 -5.746 1 63.94 280 GLY A CA 1
ATOM 2208 C C . GLY A 1 280 ? 20.688 -14.133 -6.363 1 63.94 280 GLY A C 1
ATOM 2209 O O . GLY A 1 280 ? 20.562 -14.008 -7.586 1 63.94 280 GLY A O 1
ATOM 2210 N N . SER A 1 281 ? 20.562 -13.109 -5.492 1 61.41 281 SER A N 1
ATOM 2211 C CA . SER A 1 281 ? 20.344 -11.781 -6.051 1 61.41 281 SER A CA 1
ATOM 2212 C C . SER A 1 281 ? 21.656 -11.148 -6.516 1 61.41 281 SER A C 1
ATOM 2214 O O . SER A 1 281 ? 22.703 -11.375 -5.914 1 61.41 281 SER A O 1
ATOM 2216 N N . THR A 1 282 ? 21.625 -10.797 -7.758 1 56.47 282 THR A N 1
ATOM 2217 C CA . THR A 1 282 ? 22.797 -10.07 -8.234 1 56.47 282 THR A CA 1
ATOM 2218 C C . THR A 1 282 ? 22.609 -8.562 -8.039 1 56.47 282 THR A C 1
ATOM 2220 O O . THR A 1 282 ? 21.5 -8.094 -7.828 1 56.47 282 THR A O 1
ATOM 2223 N N . GLU A 1 283 ? 23.734 -7.902 -7.934 1 50.91 283 GLU A N 1
ATOM 2224 C CA . GLU A 1 283 ? 23.781 -6.457 -7.73 1 50.91 283 GLU A CA 1
ATOM 2225 C C . GLU A 1 283 ? 22.891 -5.723 -8.719 1 50.91 283 GLU A C 1
ATOM 2227 O O . GLU A 1 283 ? 22.484 -4.586 -8.469 1 50.91 283 GLU A O 1
ATOM 2232 N N . HIS A 1 284 ? 22.609 -6.316 -9.82 1 50.19 284 HIS A N 1
ATOM 2233 C CA . HIS A 1 284 ? 21.859 -5.664 -10.891 1 50.19 284 HIS A CA 1
ATOM 2234 C C . HIS A 1 284 ? 20.359 -5.973 -10.789 1 50.19 284 HIS A C 1
ATOM 2236 O O . HIS A 1 284 ? 19.594 -5.609 -11.672 1 50.19 284 HIS A O 1
ATOM 2242 N N . ASP A 1 285 ? 20.047 -6.531 -9.664 1 53.59 285 ASP A N 1
ATOM 2243 C CA . ASP A 1 285 ? 18.641 -6.906 -9.539 1 53.59 285 ASP A CA 1
ATOM 2244 C C . ASP A 1 285 ? 17.875 -5.898 -8.688 1 53.59 285 ASP A C 1
ATOM 2246 O O . ASP A 1 285 ? 18.406 -5.367 -7.715 1 53.59 285 ASP A O 1
ATOM 2250 N N . MET B 1 1 ? -1.947 -22.125 -12.164 1 70 1 MET B N 1
ATOM 2251 C CA . MET B 1 1 ? -1.229 -21.812 -13.391 1 70 1 MET B CA 1
ATOM 2252 C C . MET B 1 1 ? -0.362 -20.578 -13.211 1 70 1 MET B C 1
ATOM 2254 O O . MET B 1 1 ? -0.595 -19.781 -12.305 1 70 1 MET B O 1
ATOM 2258 N N . LYS B 1 2 ? 0.773 -20.531 -13.773 1 77.5 2 LYS B N 1
ATOM 2259 C CA . LYS B 1 2 ? 1.84 -19.531 -13.719 1 77.5 2 LYS B CA 1
ATOM 2260 C C . LYS B 1 2 ? 2.023 -18.844 -15.078 1 77.5 2 LYS B C 1
ATOM 2262 O O . LYS B 1 2 ? 1.461 -19.297 -16.078 1 77.5 2 LYS B O 1
ATOM 2267 N N . GLY B 1 3 ? 2.555 -17.688 -14.992 1 81.06 3 GLY B N 1
ATOM 2268 C CA . GLY B 1 3 ? 2.957 -17.078 -16.25 1 81.06 3 GLY B CA 1
ATOM 2269 C C . GLY B 1 3 ? 3.783 -18 -17.125 1 81.06 3 GLY B C 1
ATOM 2270 O O . GLY B 1 3 ? 4.344 -18.984 -16.641 1 81.06 3 GLY B O 1
ATOM 2271 N N . LEU B 1 4 ? 3.717 -17.719 -18.359 1 84.88 4 LEU B N 1
ATOM 2272 C CA . LEU B 1 4 ? 4.359 -18.594 -19.328 1 84.88 4 LEU B CA 1
ATOM 2273 C C . LEU B 1 4 ? 5.84 -18.766 -19 1 84.88 4 LEU B C 1
ATOM 2275 O O . LEU B 1 4 ? 6.367 -19.891 -19.094 1 84.88 4 LEU B O 1
ATOM 2279 N N . LEU B 1 5 ? 6.465 -17.734 -18.609 1 81.5 5 LEU B N 1
ATOM 2280 C CA . LEU B 1 5 ? 7.891 -17.812 -18.312 1 81.5 5 LEU B CA 1
ATOM 2281 C C . LEU B 1 5 ? 8.141 -18.734 -17.125 1 81.5 5 LEU B C 1
ATOM 2283 O O . LEU B 1 5 ? 9.102 -19.516 -17.125 1 81.5 5 LEU B O 1
ATOM 2287 N N . VAL B 1 6 ? 7.375 -18.641 -16.172 1 79.88 6 VAL B N 1
ATOM 2288 C CA . VAL B 1 6 ? 7.5 -19.5 -15.008 1 79.88 6 VAL B CA 1
ATOM 2289 C C . VAL B 1 6 ? 7.156 -20.938 -15.391 1 79.88 6 VAL B C 1
ATOM 2291 O O . VAL B 1 6 ? 7.805 -21.891 -14.922 1 79.88 6 VAL B O 1
ATOM 2294 N N . ARG B 1 7 ? 6.184 -21.125 -16.234 1 84.06 7 ARG B N 1
ATOM 2295 C CA . ARG B 1 7 ? 5.805 -22.469 -16.688 1 84.06 7 ARG B CA 1
ATOM 2296 C C . ARG B 1 7 ? 6.945 -23.125 -17.469 1 84.06 7 ARG B C 1
ATOM 2298 O O . ARG B 1 7 ? 7.18 -24.328 -17.328 1 84.06 7 ARG B O 1
ATOM 2305 N N . ILE B 1 8 ? 7.559 -22.375 -18.219 1 82.31 8 ILE B N 1
ATOM 2306 C CA . ILE B 1 8 ? 8.688 -22.875 -18.984 1 82.31 8 ILE B CA 1
ATOM 2307 C C . ILE B 1 8 ? 9.766 -23.391 -18.047 1 82.31 8 ILE B C 1
ATOM 2309 O O . ILE B 1 8 ? 10.273 -24.5 -18.219 1 82.31 8 ILE B O 1
ATOM 2313 N N . GLU B 1 9 ? 10.031 -22.672 -17.062 1 80.56 9 GLU B N 1
ATOM 2314 C CA . GLU B 1 9 ? 11.062 -23.047 -16.094 1 80.56 9 GLU B CA 1
ATOM 2315 C C . GLU B 1 9 ? 10.641 -24.266 -15.281 1 80.56 9 GLU B C 1
ATOM 2317 O O . GLU B 1 9 ? 11.453 -25.141 -14.992 1 80.56 9 GLU B O 1
ATOM 2322 N N . SER B 1 10 ? 9.461 -24.281 -14.953 1 80.44 10 SER B N 1
ATOM 2323 C CA . SER B 1 10 ? 8.93 -25.391 -14.164 1 80.44 10 SER B CA 1
ATOM 2324 C C . SER B 1 10 ? 8.961 -26.688 -14.961 1 80.44 10 SER B C 1
ATOM 2326 O O . SER B 1 10 ? 9.133 -27.766 -14.391 1 80.44 10 SER B O 1
ATOM 2328 N N . TYR B 1 11 ? 8.773 -26.547 -16.219 1 82.88 11 TYR B N 1
ATOM 2329 C CA . TYR B 1 11 ? 8.672 -27.719 -17.078 1 82.88 11 TYR B CA 1
ATOM 2330 C C . TYR B 1 11 ? 10.047 -28.281 -17.406 1 82.88 11 TYR B C 1
ATOM 2332 O O . TYR B 1 11 ? 10.164 -29.422 -17.844 1 82.88 11 TYR B O 1
ATOM 2340 N N . LEU B 1 12 ? 11.078 -27.594 -17.109 1 81.62 12 LEU B N 1
ATOM 2341 C CA . LEU B 1 12 ? 12.43 -27.984 -17.469 1 81.62 12 LEU B CA 1
ATOM 2342 C C . LEU B 1 12 ? 12.781 -29.328 -16.844 1 81.62 12 LEU B C 1
ATOM 2344 O O . LEU B 1 12 ? 13.453 -30.156 -17.469 1 81.62 12 LEU B O 1
ATOM 2348 N N . GLN B 1 13 ? 12.305 -29.594 -15.734 1 78.5 13 GLN B N 1
ATOM 2349 C CA . GLN B 1 13 ? 12.633 -30.844 -15.047 1 78.5 13 GLN B CA 1
ATOM 2350 C C . GLN B 1 13 ? 11.922 -32.031 -15.703 1 78.5 13 GLN B C 1
ATOM 2352 O O . GLN B 1 13 ? 12.414 -33.156 -15.641 1 78.5 13 GLN B O 1
ATOM 2357 N N . ASP B 1 14 ? 10.875 -31.766 -16.344 1 83.31 14 ASP B N 1
ATOM 2358 C CA . ASP B 1 14 ? 10.07 -32.844 -16.938 1 83.31 14 ASP B CA 1
ATOM 2359 C C . ASP B 1 14 ? 10.289 -32.906 -18.453 1 83.31 14 ASP B C 1
ATOM 2361 O O . ASP B 1 14 ? 9.773 -33.812 -19.109 1 83.31 14 ASP B O 1
ATOM 2365 N N . ALA B 1 15 ? 11.062 -32.031 -18.906 1 85.88 15 ALA B N 1
ATOM 2366 C CA . ALA B 1 15 ? 11.188 -31.891 -20.359 1 85.88 15 ALA B CA 1
ATOM 2367 C C . ALA B 1 15 ? 12.102 -32.969 -20.938 1 85.88 15 ALA B C 1
ATOM 2369 O O . ALA B 1 15 ? 13.086 -33.375 -20.297 1 85.88 15 ALA B O 1
ATOM 2370 N N . GLY B 1 16 ? 11.641 -33.531 -22.031 1 83.06 16 GLY B N 1
ATOM 2371 C CA . GLY B 1 16 ? 12.539 -34.406 -22.766 1 83.06 16 GLY B CA 1
ATOM 2372 C C . GLY B 1 16 ? 13.75 -33.688 -23.328 1 83.06 16 GLY B C 1
ATOM 2373 O O . GLY B 1 16 ? 13.82 -32.438 -23.266 1 83.06 16 GLY B O 1
ATOM 2374 N N . GLU B 1 17 ? 14.758 -34.438 -23.781 1 81.5 17 GLU B N 1
ATOM 2375 C CA . GLU B 1 17 ? 16.031 -33.875 -24.219 1 81.5 17 GLU B CA 1
ATOM 2376 C C . GLU B 1 17 ? 15.812 -32.812 -25.312 1 81.5 17 GLU B C 1
ATOM 2378 O O . GLU B 1 17 ? 16.422 -31.75 -25.281 1 81.5 17 GLU B O 1
ATOM 2383 N N . ALA B 1 18 ? 14.922 -33.188 -26.203 1 78 18 ALA B N 1
ATOM 2384 C CA . ALA B 1 18 ? 14.664 -32.25 -27.297 1 78 18 ALA B CA 1
ATOM 2385 C C . ALA B 1 18 ? 13.992 -30.984 -26.797 1 78 18 ALA B C 1
ATOM 2387 O O . ALA B 1 18 ? 14.305 -29.891 -27.25 1 78 18 ALA B O 1
ATOM 2388 N N . GLU B 1 19 ? 13.125 -31.109 -25.797 1 85.44 19 GLU B N 1
ATOM 2389 C CA . GLU B 1 19 ? 12.406 -29.969 -25.219 1 85.44 19 GLU B CA 1
ATOM 2390 C C . GLU B 1 19 ? 13.336 -29.094 -24.391 1 85.44 19 GLU B C 1
ATOM 2392 O O . GLU B 1 19 ? 13.195 -27.875 -24.391 1 85.44 19 GLU B O 1
ATOM 2397 N N . LYS B 1 20 ? 14.305 -29.688 -23.797 1 86.31 20 LYS B N 1
ATOM 2398 C CA . LYS B 1 20 ? 15.234 -28.969 -22.922 1 86.31 20 LYS B CA 1
ATOM 2399 C C . LYS B 1 20 ? 16.062 -27.953 -23.719 1 86.31 20 LYS B C 1
ATOM 2401 O O . LYS B 1 20 ? 16.328 -26.859 -23.234 1 86.31 20 LYS B O 1
ATOM 2406 N N . GLU B 1 21 ? 16.453 -28.359 -24.859 1 81.19 21 GLU B N 1
ATOM 2407 C CA . GLU B 1 21 ? 17.234 -27.438 -25.688 1 81.19 21 GLU B CA 1
ATOM 2408 C C . GLU B 1 21 ? 16.406 -26.203 -26.062 1 81.19 21 GLU B C 1
ATOM 2410 O O . GLU B 1 21 ? 16.922 -25.094 -26.062 1 81.19 21 GLU B O 1
ATOM 2415 N N . LEU B 1 22 ? 15.188 -26.469 -26.391 1 79.31 22 LEU B N 1
ATOM 2416 C CA . LEU B 1 22 ? 14.297 -25.359 -26.719 1 79.31 22 LEU B CA 1
ATOM 2417 C C . LEU B 1 22 ? 14.117 -24.438 -25.516 1 79.31 22 LEU B C 1
ATOM 2419 O O . LEU B 1 22 ? 14.164 -23.203 -25.641 1 79.31 22 LEU B O 1
ATOM 2423 N N . ILE B 1 23 ? 13.945 -25 -24.375 1 82 23 ILE B N 1
ATOM 2424 C CA . ILE B 1 23 ? 13.727 -24.25 -23.141 1 82 23 ILE B CA 1
ATOM 2425 C C . ILE B 1 23 ? 14.984 -23.438 -22.781 1 82 23 ILE B C 1
ATOM 2427 O O . ILE B 1 23 ? 14.891 -22.281 -22.391 1 82 23 ILE B O 1
ATOM 2431 N N . LYS B 1 24 ? 16.078 -24.047 -22.969 1 79.12 24 LYS B N 1
ATOM 2432 C CA . LYS B 1 24 ? 17.344 -23.359 -22.703 1 79.12 24 LYS B CA 1
ATOM 2433 C C . LYS B 1 24 ? 17.5 -22.125 -23.578 1 79.12 24 LYS B C 1
ATOM 2435 O O . LYS B 1 24 ? 17.953 -21.078 -23.109 1 79.12 24 LYS B O 1
ATOM 2440 N N . ARG B 1 25 ? 17.156 -22.25 -24.734 1 76.31 25 ARG B N 1
ATOM 2441 C CA . ARG B 1 25 ? 17.25 -21.141 -25.656 1 76.31 25 ARG B CA 1
ATOM 2442 C C . ARG B 1 25 ? 16.297 -20.016 -25.266 1 76.31 25 ARG B C 1
ATOM 2444 O O . ARG B 1 25 ? 16.625 -18.844 -25.359 1 76.31 25 ARG B O 1
ATOM 2451 N N . LEU B 1 26 ? 15.141 -20.469 -24.906 1 77.38 26 LEU B N 1
ATOM 2452 C CA . LEU B 1 26 ? 14.125 -19.5 -24.484 1 77.38 26 LEU B CA 1
ATOM 2453 C C . LEU B 1 26 ? 14.586 -18.75 -23.234 1 77.38 26 LEU B C 1
ATOM 2455 O O . LEU B 1 26 ? 14.359 -17.531 -23.125 1 77.38 26 LEU B O 1
ATOM 2459 N N . ASN B 1 27 ? 15.211 -19.438 -22.375 1 73.25 27 ASN B N 1
ATOM 2460 C CA . ASN B 1 27 ? 15.664 -18.844 -21.125 1 73.25 27 ASN B CA 1
ATOM 2461 C C . ASN B 1 27 ? 16.828 -17.891 -21.344 1 73.25 27 ASN B C 1
ATOM 2463 O O . ASN B 1 27 ? 16.938 -16.875 -20.656 1 73.25 27 ASN B O 1
ATOM 2467 N N . LYS B 1 28 ? 17.625 -18.219 -22.281 1 72.44 28 LYS B N 1
ATOM 2468 C CA . LYS B 1 28 ? 18.812 -17.406 -22.562 1 72.44 28 LYS B CA 1
ATOM 2469 C C . LYS B 1 28 ? 18.438 -16.141 -23.312 1 72.44 28 LYS B C 1
ATOM 2471 O O . LYS B 1 28 ? 18.969 -15.062 -23.031 1 72.44 28 LYS B O 1
ATOM 2476 N N . ASN B 1 29 ? 17.531 -16.25 -24.266 1 77.31 29 ASN B N 1
ATOM 2477 C CA . ASN B 1 29 ? 17.156 -15.094 -25.094 1 77.31 29 ASN B CA 1
ATOM 2478 C C . ASN B 1 29 ? 15.742 -15.234 -25.625 1 77.31 29 ASN B C 1
ATOM 2480 O O . ASN B 1 29 ? 15.547 -15.5 -26.812 1 77.31 29 ASN B O 1
ATOM 2484 N N . PRO B 1 30 ? 14.852 -14.906 -24.766 1 77.69 30 PRO B N 1
ATOM 2485 C CA . PRO B 1 30 ? 13.461 -15.078 -25.188 1 77.69 30 PRO B CA 1
ATOM 2486 C C . PRO B 1 30 ? 13.125 -14.242 -26.422 1 77.69 30 PRO B C 1
ATOM 2488 O O . PRO B 1 30 ? 12.305 -14.648 -27.25 1 77.69 30 PRO B O 1
ATOM 2491 N N . GLU B 1 31 ? 13.773 -13.172 -26.625 1 79.31 31 GLU B N 1
ATOM 2492 C CA . GLU B 1 31 ? 13.508 -12.281 -27.75 1 79.31 31 GLU B CA 1
ATOM 2493 C C . GLU B 1 31 ? 13.875 -12.945 -29.078 1 79.31 31 GLU B C 1
ATOM 2495 O O . GLU B 1 31 ? 13.242 -12.688 -30.109 1 79.31 31 GLU B O 1
ATOM 2500 N N . SER B 1 32 ? 14.883 -13.766 -29.031 1 79.44 32 SER B N 1
ATOM 2501 C CA . SER B 1 32 ? 15.336 -14.438 -30.234 1 79.44 32 SER B CA 1
ATOM 2502 C C . SER B 1 32 ? 14.281 -15.406 -30.766 1 79.44 32 SER B C 1
ATOM 2504 O O . SER B 1 32 ? 14.117 -15.555 -31.969 1 79.44 32 SER B O 1
ATOM 2506 N N . VAL B 1 33 ? 13.586 -16 -29.875 1 81.62 33 VAL B N 1
ATOM 2507 C CA . VAL B 1 33 ? 12.562 -16.969 -30.234 1 81.62 33 VAL B CA 1
ATOM 2508 C C . VAL B 1 33 ? 11.359 -16.25 -30.844 1 81.62 33 VAL B C 1
ATOM 2510 O O . VAL B 1 33 ? 10.695 -16.781 -31.734 1 81.62 33 VAL B O 1
ATOM 2513 N N . LEU B 1 34 ? 11.141 -15.078 -30.438 1 84.12 34 LEU B N 1
ATOM 2514 C CA . LEU B 1 34 ? 9.977 -14.305 -30.859 1 84.12 34 LEU B CA 1
ATOM 2515 C C . LEU B 1 34 ? 10.047 -13.984 -32.344 1 84.12 34 LEU B C 1
ATOM 2517 O O . LEU B 1 34 ? 9.008 -13.828 -33 1 84.12 34 LEU B O 1
ATOM 2521 N N . ARG B 1 35 ? 11.18 -14.023 -32.906 1 85.38 35 ARG B N 1
ATOM 2522 C CA . ARG B 1 35 ? 11.359 -13.609 -34.312 1 85.38 35 ARG B CA 1
ATOM 2523 C C . ARG B 1 35 ? 11.508 -14.82 -35.219 1 85.38 35 ARG B C 1
ATOM 2525 O O . ARG B 1 35 ? 11.609 -14.672 -36.438 1 85.38 35 ARG B O 1
ATOM 2532 N N . LYS B 1 36 ? 11.344 -15.93 -34.688 1 89.5 36 LYS B N 1
ATOM 2533 C CA . LYS B 1 36 ? 11.633 -17.125 -35.5 1 89.5 36 LYS B CA 1
ATOM 2534 C C . LYS B 1 36 ? 10.359 -17.906 -35.781 1 89.5 36 LYS B C 1
ATOM 2536 O O . LYS B 1 36 ? 9.445 -17.938 -34.969 1 89.5 36 LYS B O 1
ATOM 2541 N N . SER B 1 37 ? 10.391 -18.484 -37 1 92 37 SER B N 1
ATOM 2542 C CA . SER B 1 37 ? 9.305 -19.375 -37.344 1 92 37 SER B CA 1
ATOM 2543 C C . SER B 1 37 ? 9.438 -20.719 -36.594 1 92 37 SER B C 1
ATOM 2545 O O . SER B 1 37 ? 10.492 -21.016 -36.062 1 92 37 SER B O 1
ATOM 2547 N N . ILE B 1 38 ? 8.289 -21.422 -36.656 1 92.25 38 ILE B N 1
ATOM 2548 C CA . ILE B 1 38 ? 8.297 -22.719 -36 1 92.25 38 ILE B CA 1
ATOM 2549 C C . ILE B 1 38 ? 9.328 -23.625 -36.656 1 92.25 38 ILE B C 1
ATOM 2551 O O . ILE B 1 38 ? 9.969 -24.453 -36 1 92.25 38 ILE B O 1
ATOM 2555 N N . LYS B 1 39 ? 9.469 -23.531 -37.969 1 93.69 39 LYS B N 1
ATOM 2556 C CA . LYS B 1 39 ? 10.445 -24.344 -38.688 1 93.69 39 LYS B CA 1
ATOM 2557 C C . LYS B 1 39 ? 11.867 -23.984 -38.281 1 93.69 39 LYS B C 1
ATOM 2559 O O . LYS B 1 39 ? 12.711 -24.875 -38.125 1 93.69 39 LYS B O 1
ATOM 2564 N N . GLU B 1 40 ? 12.148 -22.781 -38.156 1 92.75 40 GLU B N 1
ATOM 2565 C CA . GLU B 1 40 ? 13.469 -22.297 -37.75 1 92.75 40 GLU B CA 1
ATOM 2566 C C . GLU B 1 40 ? 13.828 -22.766 -36.344 1 92.75 40 GLU B C 1
ATOM 2568 O O . GLU B 1 40 ? 14.945 -23.25 -36.125 1 92.75 40 GLU B O 1
ATOM 2573 N N . ILE B 1 41 ? 12.867 -22.609 -35.469 1 89.81 41 ILE B N 1
ATOM 2574 C CA . ILE B 1 41 ? 13.125 -23 -34.094 1 89.81 41 ILE B CA 1
ATOM 2575 C C . ILE B 1 41 ? 13.32 -24.5 -34 1 89.81 41 ILE B C 1
ATOM 2577 O O . ILE B 1 41 ? 14.18 -24.984 -33.25 1 89.81 41 ILE B O 1
ATOM 2581 N N . ALA B 1 42 ? 12.492 -25.219 -34.688 1 91.12 42 ALA B N 1
ATOM 2582 C CA . ALA B 1 42 ? 12.625 -26.672 -34.719 1 91.12 42 ALA B CA 1
ATOM 2583 C C . ALA B 1 42 ? 14.008 -27.094 -35.219 1 91.12 42 ALA B C 1
ATOM 2585 O O . ALA B 1 42 ? 14.633 -27.984 -34.656 1 91.12 42 ALA B O 1
ATOM 2586 N N . ARG B 1 43 ? 14.461 -26.422 -36.188 1 89.75 43 ARG B N 1
ATOM 2587 C CA . ARG B 1 43 ? 15.781 -26.719 -36.75 1 89.75 43 ARG B CA 1
ATOM 2588 C C . ARG B 1 43 ? 16.891 -26.406 -35.75 1 89.75 43 ARG B C 1
ATOM 2590 O O . ARG B 1 43 ? 17.812 -27.188 -35.562 1 89.75 43 ARG B O 1
ATOM 2597 N N . GLU B 1 44 ? 16.797 -25.375 -35.094 1 86.88 44 GLU B N 1
ATOM 2598 C CA . GLU B 1 44 ? 17.828 -24.891 -34.156 1 86.88 44 GLU B CA 1
ATOM 2599 C C . GLU B 1 44 ? 17.875 -25.766 -32.906 1 86.88 44 GLU B C 1
ATOM 2601 O O . GLU B 1 44 ? 18.922 -25.844 -32.25 1 86.88 44 GLU B O 1
ATOM 2606 N N . THR B 1 45 ? 16.828 -26.297 -32.625 1 84.12 45 THR B N 1
ATOM 2607 C CA . THR B 1 45 ? 16.781 -27.094 -31.406 1 84.12 45 THR B CA 1
ATOM 2608 C C . THR B 1 45 ? 16.828 -28.594 -31.734 1 84.12 45 THR B C 1
ATOM 2610 O O . THR B 1 45 ? 16.609 -29.438 -30.859 1 84.12 45 THR B O 1
ATOM 2613 N N . TYR B 1 46 ? 17.016 -28.891 -32.969 1 86.12 46 TYR B N 1
ATOM 2614 C CA . TYR B 1 46 ? 17.141 -30.25 -33.438 1 86.12 46 TYR B CA 1
ATOM 2615 C C . TYR B 1 46 ? 15.906 -31.078 -33.094 1 86.12 46 TYR B C 1
ATOM 2617 O O . TYR B 1 46 ? 16.016 -32.188 -32.594 1 86.12 46 TYR B O 1
ATOM 2625 N N . THR B 1 47 ? 14.812 -30.484 -33.281 1 88.75 47 THR B N 1
ATOM 2626 C CA . THR B 1 47 ? 13.539 -31.156 -33.062 1 88.75 47 THR B CA 1
ATOM 2627 C C . THR B 1 47 ? 12.609 -30.969 -34.281 1 88.75 47 THR B C 1
ATOM 2629 O O . THR B 1 47 ? 13.047 -30.484 -35.312 1 88.75 47 THR B O 1
ATOM 2632 N N . SER B 1 48 ? 11.336 -31.469 -34.188 1 90.12 48 SER B N 1
ATOM 2633 C CA . SER B 1 48 ? 10.352 -31.297 -35.25 1 90.12 48 SER B CA 1
ATOM 2634 C C . SER B 1 48 ? 9.336 -30.219 -34.906 1 90.12 48 SER B C 1
ATOM 2636 O O . SER B 1 48 ? 9.117 -29.906 -33.75 1 90.12 48 SER B O 1
ATOM 2638 N N . PRO B 1 49 ? 8.766 -29.578 -35.969 1 93.88 49 PRO B N 1
ATOM 2639 C CA . PRO B 1 49 ? 7.68 -28.641 -35.719 1 93.88 49 PRO B CA 1
ATOM 2640 C C . PRO B 1 49 ? 6.566 -29.234 -34.844 1 93.88 49 PRO B C 1
ATOM 2642 O O . PRO B 1 49 ? 5.977 -28.547 -34.031 1 93.88 49 PRO B O 1
ATOM 2645 N N . ALA B 1 50 ? 6.328 -30.5 -35.031 1 92.94 50 ALA B N 1
ATOM 2646 C CA . ALA B 1 50 ? 5.305 -31.172 -34.219 1 92.94 50 ALA B CA 1
ATOM 2647 C C . ALA B 1 50 ? 5.691 -31.219 -32.75 1 92.94 50 ALA B C 1
ATOM 2649 O O . ALA B 1 50 ? 4.836 -31.031 -31.875 1 92.94 50 ALA B O 1
ATOM 2650 N N . THR B 1 51 ? 6.914 -31.375 -32.5 1 90.81 51 THR B N 1
ATOM 2651 C CA . THR B 1 51 ? 7.43 -31.391 -31.125 1 90.81 51 THR B CA 1
ATOM 2652 C C . THR B 1 51 ? 7.309 -30.016 -30.484 1 90.81 51 THR B C 1
ATOM 2654 O O . THR B 1 51 ? 6.965 -29.906 -29.297 1 90.81 51 THR B O 1
ATOM 2657 N N . VAL B 1 52 ? 7.566 -29.031 -31.281 1 92.69 52 VAL B N 1
ATOM 2658 C CA . VAL B 1 52 ? 7.465 -27.656 -30.781 1 92.69 52 VAL B CA 1
ATOM 2659 C C . VAL B 1 52 ? 6.012 -27.344 -30.438 1 92.69 52 VAL B C 1
ATOM 2661 O O . VAL B 1 52 ? 5.734 -26.766 -29.375 1 92.69 52 VAL B O 1
ATOM 2664 N N . VAL B 1 53 ? 5.145 -27.734 -31.297 1 94.31 53 VAL B N 1
ATOM 2665 C CA . VAL B 1 53 ? 3.723 -27.484 -31.062 1 94.31 53 VAL B CA 1
ATOM 2666 C C . VAL B 1 53 ? 3.258 -28.234 -29.812 1 94.31 53 VAL B C 1
ATOM 2668 O O . VAL B 1 53 ? 2.488 -27.703 -29.016 1 94.31 53 VAL B O 1
ATOM 2671 N N . ARG B 1 54 ? 3.688 -29.422 -29.594 1 91.88 54 ARG B N 1
ATOM 2672 C CA . ARG B 1 54 ? 3.324 -30.203 -28.422 1 91.88 54 ARG B CA 1
ATOM 2673 C C . ARG B 1 54 ? 3.816 -29.547 -27.141 1 91.88 54 ARG B C 1
ATOM 2675 O O . ARG B 1 54 ? 3.113 -29.547 -26.141 1 91.88 54 ARG B O 1
ATOM 2682 N N . LEU B 1 55 ? 4.992 -29.062 -27.281 1 91 55 LEU B N 1
ATOM 2683 C CA . LEU B 1 55 ? 5.531 -28.344 -26.125 1 91 55 LEU B CA 1
ATOM 2684 C C . LEU B 1 55 ? 4.684 -27.125 -25.812 1 91 55 LEU B C 1
ATOM 2686 O O . LEU B 1 55 ? 4.375 -26.859 -24.641 1 91 55 LEU B O 1
ATOM 2690 N N . CYS B 1 56 ? 4.379 -26.359 -26.844 1 92.75 56 CYS B N 1
ATOM 2691 C CA . CYS B 1 56 ? 3.539 -25.188 -26.641 1 92.75 56 CYS B CA 1
ATOM 2692 C C . CYS B 1 56 ? 2.227 -25.562 -25.969 1 92.75 56 CYS B C 1
ATOM 2694 O O . CYS B 1 56 ? 1.777 -24.859 -25.047 1 92.75 56 CYS B O 1
ATOM 2696 N N . LYS B 1 57 ? 1.645 -26.641 -26.328 1 93 57 LYS B N 1
ATOM 2697 C CA . LYS B 1 57 ? 0.381 -27.094 -25.75 1 93 57 LYS B CA 1
ATOM 2698 C C . LYS B 1 57 ? 0.564 -27.547 -24.312 1 93 57 LYS B C 1
ATOM 2700 O O . LYS B 1 57 ? -0.28 -27.281 -23.453 1 93 57 LYS B O 1
ATOM 2705 N N . LYS B 1 58 ? 1.686 -28.156 -24.047 1 90.31 58 LYS B N 1
ATOM 2706 C CA . LYS B 1 58 ? 2 -28.594 -22.688 1 90.31 58 LYS B CA 1
ATOM 2707 C C . LYS B 1 58 ? 2.17 -27.391 -21.75 1 90.31 58 LYS B C 1
ATOM 2709 O O . LYS B 1 58 ? 1.874 -27.484 -20.562 1 90.31 58 LYS B O 1
ATOM 2714 N N . LEU B 1 59 ? 2.516 -26.391 -22.359 1 89.69 59 LEU B N 1
ATOM 2715 C CA . LEU B 1 59 ? 2.738 -25.172 -21.594 1 89.69 59 LEU B CA 1
ATOM 2716 C C . LEU B 1 59 ? 1.469 -24.328 -21.531 1 89.69 59 LEU B C 1
ATOM 2718 O O . LEU B 1 59 ? 1.493 -23.203 -21.031 1 89.69 59 LEU B O 1
ATOM 2722 N N . GLY B 1 60 ? 0.449 -24.781 -22.094 1 88.5 60 GLY B N 1
ATOM 2723 C CA . GLY B 1 60 ? -0.85 -24.156 -21.922 1 88.5 60 GLY B CA 1
ATOM 2724 C C . GLY B 1 60 ? -1.206 -23.219 -23.062 1 88.5 60 GLY B C 1
ATOM 2725 O O . GLY B 1 60 ? -2.127 -22.406 -22.938 1 88.5 60 GLY B O 1
ATOM 2726 N N . CYS B 1 61 ? -0.507 -23.344 -24.156 1 93.06 61 CYS B N 1
ATOM 2727 C CA . CYS B 1 61 ? -0.807 -22.516 -25.328 1 93.06 61 CYS B CA 1
ATOM 2728 C C . CYS B 1 61 ? -1.565 -23.312 -26.375 1 93.06 61 CYS B C 1
ATOM 2730 O O . CYS B 1 61 ? -1.499 -24.531 -26.406 1 93.06 61 CYS B O 1
ATOM 2732 N N . LYS B 1 62 ? -2.281 -22.578 -27.203 1 93.81 62 LYS B N 1
ATOM 2733 C CA . LYS B 1 62 ? -3.064 -23.234 -28.25 1 93.81 62 LYS B CA 1
ATOM 2734 C C . LYS B 1 62 ? -2.166 -23.734 -29.375 1 93.81 62 LYS B C 1
ATOM 2736 O O . LYS B 1 62 ? -2.549 -24.625 -30.125 1 93.81 62 LYS B O 1
ATOM 2741 N N . GLY B 1 63 ? -1.104 -23.141 -29.578 1 93.94 63 GLY B N 1
ATOM 2742 C CA . GLY B 1 63 ? -0.129 -23.422 -30.625 1 93.94 63 GLY B CA 1
ATOM 2743 C C . GLY B 1 63 ? 1.086 -22.5 -30.562 1 93.94 63 GLY B C 1
ATOM 2744 O O . GLY B 1 63 ? 1.295 -21.812 -29.562 1 93.94 63 GLY B O 1
ATOM 2745 N N . TYR B 1 64 ? 1.836 -22.641 -31.609 1 93.56 64 TYR B N 1
ATOM 2746 C CA . TYR B 1 64 ? 3.096 -21.906 -31.609 1 93.56 64 TYR B CA 1
ATOM 2747 C C . TYR B 1 64 ? 2.85 -20.406 -31.703 1 93.56 64 TYR B C 1
ATOM 2749 O O . TYR B 1 64 ? 3.535 -19.625 -31.062 1 93.56 64 TYR B O 1
ATOM 2757 N N . LYS B 1 65 ? 1.903 -20.031 -32.5 1 92.94 65 LYS B N 1
ATOM 2758 C CA . LYS B 1 65 ? 1.601 -18.609 -32.625 1 92.94 65 LYS B CA 1
ATOM 2759 C C . LYS B 1 65 ? 1.103 -18.031 -31.297 1 92.94 65 LYS B C 1
ATOM 2761 O O . LYS B 1 65 ? 1.501 -16.938 -30.891 1 92.94 65 LYS B O 1
ATOM 2766 N N . ASP B 1 66 ? 0.287 -18.766 -30.625 1 94.19 66 ASP B N 1
ATOM 2767 C CA . ASP B 1 66 ? -0.205 -18.375 -29.312 1 94.19 66 ASP B CA 1
ATOM 2768 C C . ASP B 1 66 ? 0.935 -18.312 -28.297 1 94.19 66 ASP B C 1
ATOM 2770 O O . ASP B 1 66 ? 0.978 -17.391 -27.469 1 94.19 66 ASP B O 1
ATOM 2774 N N . PHE B 1 67 ? 1.783 -19.219 -28.438 1 93 67 PHE B N 1
ATOM 2775 C CA . PHE B 1 67 ? 2.971 -19.25 -27.578 1 93 67 PHE B CA 1
ATOM 2776 C C . PHE B 1 67 ? 3.826 -18 -27.812 1 93 67 PHE B C 1
ATOM 2778 O O . PHE B 1 67 ? 4.207 -17.328 -26.859 1 93 67 PHE B O 1
ATOM 2785 N N . GLN B 1 68 ? 4.059 -17.641 -28.969 1 90.56 68 GLN B N 1
ATOM 2786 C CA . GLN B 1 68 ? 4.871 -16.484 -29.312 1 90.56 68 GLN B CA 1
ATOM 2787 C C . GLN B 1 68 ? 4.234 -15.195 -28.812 1 90.56 68 GLN B C 1
ATOM 2789 O O . GLN B 1 68 ? 4.918 -14.336 -28.25 1 90.56 68 GLN B O 1
ATOM 2794 N N . ASN B 1 69 ? 2.994 -15.109 -29 1 90.69 69 ASN B N 1
ATOM 2795 C CA . ASN B 1 69 ? 2.289 -13.906 -28.562 1 90.69 69 ASN B CA 1
ATOM 2796 C C . ASN B 1 69 ? 2.326 -13.75 -27.047 1 90.69 69 ASN B C 1
ATOM 2798 O O . ASN B 1 69 ? 2.555 -12.648 -26.547 1 90.69 69 ASN B O 1
ATOM 2802 N N . THR B 1 70 ? 2.08 -14.828 -26.391 1 89.56 70 THR B N 1
ATOM 2803 C CA . THR B 1 70 ? 2.09 -14.812 -24.938 1 89.56 70 THR B CA 1
ATOM 2804 C C . THR B 1 70 ? 3.482 -14.477 -24.406 1 89.56 70 THR B C 1
ATOM 2806 O O . THR B 1 70 ? 3.627 -13.688 -23.484 1 89.56 70 THR B O 1
ATOM 2809 N N . LEU B 1 71 ? 4.414 -15.062 -25.016 1 87.56 71 LEU B N 1
ATOM 2810 C CA . LEU B 1 71 ? 5.797 -14.812 -24.625 1 87.56 71 LEU B CA 1
ATOM 2811 C C . LEU B 1 71 ? 6.184 -13.359 -24.875 1 87.56 71 LEU B C 1
ATOM 2813 O O . LEU B 1 71 ? 6.809 -12.719 -24.031 1 87.56 71 LEU B O 1
ATOM 2817 N N . ALA B 1 72 ? 5.863 -12.906 -26.031 1 86.56 72 ALA B N 1
ATOM 2818 C CA . ALA B 1 72 ? 6.168 -11.523 -26.391 1 86.56 72 ALA B CA 1
ATOM 2819 C C . ALA B 1 72 ? 5.559 -10.547 -25.375 1 86.56 72 ALA B C 1
ATOM 2821 O O . ALA B 1 72 ? 6.199 -9.578 -24.969 1 86.56 72 ALA B O 1
ATOM 2822 N N . TYR B 1 73 ? 4.371 -10.883 -25.062 1 86.19 73 TYR B N 1
ATOM 2823 C CA . TYR B 1 73 ? 3.654 -10.039 -24.125 1 86.19 73 TYR B CA 1
ATOM 2824 C C . TYR B 1 73 ? 4.348 -10.031 -22.766 1 86.19 73 TYR B C 1
ATOM 2826 O O . TYR B 1 73 ? 4.594 -8.961 -22.203 1 86.19 73 TYR B O 1
ATOM 2834 N N . GLU B 1 74 ? 4.703 -11.125 -22.234 1 84.56 74 GLU B N 1
ATOM 2835 C CA . GLU B 1 74 ? 5.336 -11.227 -20.922 1 84.56 74 GLU B CA 1
ATOM 2836 C C . GLU B 1 74 ? 6.715 -10.578 -20.922 1 84.56 74 GLU B C 1
ATOM 2838 O O . GLU B 1 74 ? 7.09 -9.898 -19.969 1 84.56 74 GLU B O 1
ATOM 2843 N N . VAL B 1 75 ? 7.41 -10.766 -21.953 1 82.88 75 VAL B N 1
ATOM 2844 C CA . VAL B 1 75 ? 8.742 -10.188 -22.078 1 82.88 75 VAL B CA 1
ATOM 2845 C C . VAL B 1 75 ? 8.641 -8.664 -22.109 1 82.88 75 VAL B C 1
ATOM 2847 O O . VAL B 1 75 ? 9.438 -7.965 -21.469 1 82.88 75 VAL B O 1
ATOM 2850 N N . ALA B 1 76 ? 7.758 -8.18 -22.859 1 83.75 76 ALA B N 1
ATOM 2851 C CA . ALA B 1 76 ? 7.555 -6.73 -22.938 1 83.75 76 ALA B CA 1
ATOM 2852 C C . ALA B 1 76 ? 7.219 -6.148 -21.578 1 83.75 76 ALA B C 1
ATOM 2854 O O . ALA B 1 76 ? 7.727 -5.086 -21.203 1 83.75 76 ALA B O 1
ATOM 2855 N N . LEU B 1 77 ? 6.406 -6.852 -20.906 1 83.44 77 LEU B N 1
ATOM 2856 C CA . LEU B 1 77 ? 6.016 -6.387 -19.578 1 83.44 77 LEU B CA 1
ATOM 2857 C C . LEU B 1 77 ? 7.199 -6.422 -18.609 1 83.44 77 LEU B C 1
ATOM 2859 O O . LEU B 1 77 ? 7.332 -5.547 -17.75 1 83.44 77 LEU B O 1
ATOM 2863 N N . PHE B 1 78 ? 7.949 -7.379 -18.75 1 81.12 78 PHE B N 1
ATOM 2864 C CA . PHE B 1 78 ? 9.148 -7.473 -17.938 1 81.12 78 PHE B CA 1
ATOM 2865 C C . PHE B 1 78 ? 10.094 -6.309 -18.219 1 81.12 78 PHE B C 1
ATOM 2867 O O . PHE B 1 78 ? 10.664 -5.723 -17.297 1 81.12 78 PHE B O 1
ATOM 2874 N N . GLN B 1 79 ? 10.273 -6.055 -19.453 1 81.62 79 GLN B N 1
ATOM 2875 C CA . GLN B 1 79 ? 11.141 -4.938 -19.844 1 81.62 79 GLN B CA 1
ATOM 2876 C C . GLN B 1 79 ? 10.578 -3.613 -19.328 1 81.62 79 GLN B C 1
ATOM 2878 O O . GLN B 1 79 ? 11.336 -2.764 -18.844 1 81.62 79 GLN B O 1
ATOM 2883 N N . GLU B 1 80 ? 9.352 -3.469 -19.484 1 85.25 80 GLU B N 1
ATOM 2884 C CA . GLU B 1 80 ? 8.703 -2.27 -18.969 1 85.25 80 GLU B CA 1
ATOM 2885 C C . GLU B 1 80 ? 8.945 -2.119 -17.469 1 85.25 80 GLU B C 1
ATOM 2887 O O . GLU B 1 80 ? 9.258 -1.027 -16.984 1 85.25 80 GLU B O 1
ATOM 2892 N N . SER B 1 81 ? 8.781 -3.156 -16.781 1 86.94 81 SER B N 1
ATOM 2893 C CA . SER B 1 81 ? 9.008 -3.15 -15.336 1 86.94 81 SER B CA 1
ATOM 2894 C C . SER B 1 81 ? 10.438 -2.758 -15 1 86.94 81 SER B C 1
ATOM 2896 O O . SER B 1 81 ? 10.68 -1.987 -14.07 1 86.94 81 SER B O 1
ATOM 2898 N N . ARG B 1 82 ? 11.312 -3.213 -15.672 1 80.88 82 ARG B N 1
ATOM 2899 C CA . ARG B 1 82 ? 12.719 -2.916 -15.445 1 80.88 82 ARG B CA 1
ATOM 2900 C C . ARG B 1 82 ? 13.016 -1.44 -15.688 1 80.88 82 ARG B C 1
ATOM 2902 O O . ARG B 1 82 ? 13.781 -0.825 -14.938 1 80.88 82 ARG B O 1
ATOM 2909 N N . ASP B 1 83 ? 12.453 -0.96 -16.766 1 83.94 83 ASP B N 1
ATOM 2910 C CA . ASP B 1 83 ? 12.633 0.459 -17.047 1 83.94 83 ASP B CA 1
ATOM 2911 C C . ASP B 1 83 ? 12.125 1.321 -15.898 1 83.94 83 ASP B C 1
ATOM 2913 O O . ASP B 1 83 ? 12.75 2.322 -15.547 1 83.94 83 ASP B O 1
ATOM 2917 N N . ILE B 1 84 ? 11.078 0.919 -15.383 1 85.44 84 ILE B N 1
ATOM 2918 C CA . ILE B 1 84 ? 10.5 1.638 -14.25 1 85.44 84 ILE B CA 1
ATOM 2919 C C . ILE B 1 84 ? 11.406 1.493 -13.031 1 85.44 84 ILE B C 1
ATOM 2921 O O . ILE B 1 84 ? 11.648 2.465 -12.312 1 85.44 84 ILE B O 1
ATOM 2925 N N . ALA B 1 85 ? 11.914 0.333 -12.805 1 83.62 85 ALA B N 1
ATOM 2926 C CA . ALA B 1 85 ? 12.773 0.045 -11.656 1 83.62 85 ALA B CA 1
ATOM 2927 C C . ALA B 1 85 ? 14.016 0.934 -11.664 1 83.62 85 ALA B C 1
ATOM 2929 O O . ALA B 1 85 ? 14.516 1.32 -10.602 1 83.62 85 ALA B O 1
ATOM 2930 N N . PHE B 1 86 ? 14.414 1.329 -12.773 1 80 86 PHE B N 1
ATOM 2931 C CA . PHE B 1 86 ? 15.68 2.045 -12.891 1 80 86 PHE B CA 1
ATOM 2932 C C . PHE B 1 86 ? 15.453 3.551 -12.836 1 80 86 PHE B C 1
ATOM 2934 O O . PHE B 1 86 ? 16.422 4.328 -12.82 1 80 86 PHE B O 1
ATOM 2941 N N . GLN B 1 87 ? 14.203 3.949 -12.891 1 81.94 87 GLN B N 1
ATOM 2942 C CA . GLN B 1 87 ? 13.953 5.367 -12.656 1 81.94 87 GLN B CA 1
ATOM 2943 C C . GLN B 1 87 ? 14.391 5.785 -11.258 1 81.94 87 GLN B C 1
ATOM 2945 O O . GLN B 1 87 ? 13.961 5.188 -10.266 1 81.94 87 GLN B O 1
ATOM 2950 N N . LYS B 1 88 ? 15.32 6.828 -11.203 1 80.5 88 LYS B N 1
ATOM 2951 C CA . LYS B 1 88 ? 15.93 7.184 -9.922 1 80.5 88 LYS B CA 1
ATOM 2952 C C . LYS B 1 88 ? 15.492 8.57 -9.477 1 80.5 88 LYS B C 1
ATOM 2954 O O . LYS B 1 88 ? 15.211 9.445 -10.305 1 80.5 88 LYS B O 1
ATOM 2959 N N . ILE B 1 89 ? 15.297 8.609 -8.242 1 85.25 89 ILE B N 1
ATOM 2960 C CA . ILE B 1 89 ? 15.266 9.914 -7.586 1 85.25 89 ILE B CA 1
ATOM 2961 C C . ILE B 1 89 ? 16.688 10.352 -7.23 1 85.25 89 ILE B C 1
ATOM 2963 O O . ILE B 1 89 ? 17.453 9.578 -6.648 1 85.25 89 ILE B O 1
ATOM 2967 N N . THR B 1 90 ? 17.016 11.531 -7.734 1 86.88 90 THR B N 1
ATOM 2968 C CA . THR B 1 90 ? 18.391 11.992 -7.582 1 86.88 90 THR B CA 1
ATOM 2969 C C . THR B 1 90 ? 18.484 13.078 -6.516 1 86.88 90 THR B C 1
ATOM 2971 O O . THR B 1 90 ? 17.469 13.656 -6.121 1 86.88 90 THR B O 1
ATOM 2974 N N . ARG B 1 91 ? 19.688 13.328 -6.137 1 88.5 91 ARG B N 1
ATOM 2975 C CA . ARG B 1 91 ? 19.969 14.336 -5.117 1 88.5 91 ARG B CA 1
ATOM 2976 C C . ARG B 1 91 ? 19.516 15.719 -5.578 1 88.5 91 ARG B C 1
ATOM 2978 O O . ARG B 1 91 ? 19.172 16.578 -4.754 1 88.5 91 ARG B O 1
ATOM 2985 N N . GLU B 1 92 ? 19.438 15.922 -6.863 1 92.69 92 GLU B N 1
ATOM 2986 C CA . GLU B 1 92 ? 19.141 17.234 -7.426 1 92.69 92 GLU B CA 1
ATOM 2987 C C . GLU B 1 92 ? 17.641 17.453 -7.559 1 92.69 92 GLU B C 1
ATOM 2989 O O . GLU B 1 92 ? 17.188 18.578 -7.805 1 92.69 92 GLU B O 1
ATOM 2994 N N . ASP B 1 93 ? 16.922 16.469 -7.297 1 94.81 93 ASP B N 1
ATOM 2995 C CA . ASP B 1 93 ? 15.477 16.594 -7.449 1 94.81 93 ASP B CA 1
ATOM 2996 C C . ASP B 1 93 ? 14.891 17.547 -6.406 1 94.81 93 ASP B C 1
ATOM 2998 O O . ASP B 1 93 ? 15.297 17.516 -5.242 1 94.81 93 ASP B O 1
ATOM 3002 N N . SER B 1 94 ? 14 18.391 -6.879 1 96.81 94 SER B N 1
ATOM 3003 C CA . SER B 1 94 ? 13.227 19.219 -5.957 1 96.81 94 SER B CA 1
ATOM 3004 C C . SER B 1 94 ? 12.211 18.391 -5.188 1 96.81 94 SER B C 1
ATOM 3006 O O . SER B 1 94 ? 11.992 17.219 -5.504 1 96.81 94 SER B O 1
ATOM 3008 N N . ILE B 1 95 ? 11.617 18.969 -4.211 1 97.12 95 ILE B N 1
ATOM 3009 C CA . ILE B 1 95 ? 10.578 18.281 -3.455 1 97.12 95 ILE B CA 1
ATOM 3010 C C . ILE B 1 95 ? 9.391 17.984 -4.363 1 97.12 95 ILE B C 1
ATOM 3012 O O . ILE B 1 95 ? 8.742 16.953 -4.234 1 97.12 95 ILE B O 1
ATOM 3016 N N . GLU B 1 96 ? 9.094 18.891 -5.273 1 96.5 96 GLU B N 1
ATOM 3017 C CA . GLU B 1 96 ? 8.047 18.656 -6.262 1 96.5 96 GLU B CA 1
ATOM 3018 C C . GLU B 1 96 ? 8.359 17.438 -7.125 1 96.5 96 GLU B C 1
ATOM 3020 O O . GLU B 1 96 ? 7.477 16.641 -7.414 1 96.5 96 GLU B O 1
ATOM 3025 N N . ASP B 1 97 ? 9.633 17.375 -7.492 1 96.44 97 ASP B N 1
ATOM 3026 C CA . ASP B 1 97 ? 10.07 16.219 -8.273 1 96.44 97 ASP B CA 1
ATOM 3027 C C . ASP B 1 97 ? 9.898 14.922 -7.477 1 96.44 97 ASP B C 1
ATOM 3029 O O . ASP B 1 97 ? 9.453 13.906 -8.016 1 96.44 97 ASP B O 1
ATOM 3033 N N . VAL B 1 98 ? 10.289 14.953 -6.238 1 97.31 98 VAL B N 1
ATOM 3034 C CA . VAL B 1 98 ? 10.195 13.781 -5.375 1 97.31 98 VAL B CA 1
ATOM 3035 C C . VAL B 1 98 ? 8.742 13.32 -5.277 1 97.31 98 VAL B C 1
ATOM 3037 O O . VAL B 1 98 ? 8.445 12.141 -5.457 1 97.31 98 VAL B O 1
ATOM 3040 N N . ILE B 1 99 ? 7.82 14.281 -5.012 1 97.62 99 ILE B N 1
ATOM 3041 C CA . ILE B 1 99 ? 6.398 13.977 -4.891 1 97.62 99 ILE B CA 1
ATOM 3042 C C . ILE B 1 99 ? 5.895 13.328 -6.176 1 97.62 99 ILE B C 1
ATOM 3044 O O . ILE B 1 99 ? 5.234 12.289 -6.141 1 97.62 99 ILE B O 1
ATOM 3048 N N . TYR B 1 100 ? 6.266 13.852 -7.27 1 96.62 100 TYR B N 1
ATOM 3049 C CA . TYR B 1 100 ? 5.809 13.391 -8.578 1 96.62 100 TYR B CA 1
ATOM 3050 C C . TYR B 1 100 ? 6.383 12.023 -8.906 1 96.62 100 TYR B C 1
ATOM 3052 O O . TYR B 1 100 ? 5.641 11.102 -9.266 1 96.62 100 TYR B O 1
ATOM 3060 N N . LYS B 1 101 ? 7.668 11.883 -8.766 1 95.88 101 LYS B N 1
ATOM 3061 C CA . LYS B 1 101 ? 8.352 10.664 -9.211 1 95.88 101 LYS B CA 1
ATOM 3062 C C . LYS B 1 101 ? 7.961 9.477 -8.344 1 95.88 101 LYS B C 1
ATOM 3064 O O . LYS B 1 101 ? 7.805 8.359 -8.844 1 95.88 101 LYS B O 1
ATOM 3069 N N . VAL B 1 102 ? 7.828 9.68 -7.043 1 96.94 102 VAL B N 1
ATOM 3070 C CA . VAL B 1 102 ? 7.41 8.609 -6.148 1 96.94 102 VAL B CA 1
ATOM 3071 C C . VAL B 1 102 ? 6.008 8.133 -6.531 1 96.94 102 VAL B C 1
ATOM 3073 O O . VAL B 1 102 ? 5.77 6.934 -6.676 1 96.94 102 VAL B O 1
ATOM 3076 N N . THR B 1 103 ? 5.109 9.086 -6.68 1 97.81 103 THR B N 1
ATOM 3077 C CA . THR B 1 103 ? 3.729 8.75 -7.016 1 97.81 103 THR B CA 1
ATOM 3078 C C . THR B 1 103 ? 3.652 8.07 -8.383 1 97.81 103 THR B C 1
ATOM 3080 O O . THR B 1 103 ? 2.932 7.09 -8.555 1 97.81 103 THR B O 1
ATOM 3083 N N . LYS B 1 104 ? 4.367 8.609 -9.336 1 96.31 104 LYS B N 1
ATOM 3084 C CA . LYS B 1 104 ? 4.383 8.062 -10.695 1 96.31 104 LYS B CA 1
ATOM 3085 C C . LYS B 1 104 ? 4.859 6.613 -10.695 1 96.31 104 LYS B C 1
ATOM 3087 O O . LYS B 1 104 ? 4.266 5.762 -11.352 1 96.31 104 LYS B O 1
ATOM 3092 N N . LYS B 1 105 ? 5.898 6.352 -9.961 1 95.88 105 LYS B N 1
ATOM 3093 C CA . LYS B 1 105 ? 6.43 4.992 -9.898 1 95.88 105 LYS B CA 1
ATOM 3094 C C . LYS B 1 105 ? 5.414 4.035 -9.273 1 95.88 105 LYS B C 1
ATOM 3096 O O . LYS B 1 105 ? 5.254 2.906 -9.742 1 95.88 105 LYS B O 1
ATOM 3101 N N . ASN B 1 106 ? 4.773 4.461 -8.219 1 97.5 106 ASN B N 1
ATOM 3102 C CA . ASN B 1 106 ? 3.732 3.645 -7.602 1 97.5 106 ASN B CA 1
ATOM 3103 C C . ASN B 1 106 ? 2.584 3.375 -8.57 1 97.5 106 ASN B C 1
ATOM 3105 O O . ASN B 1 106 ? 2.082 2.254 -8.648 1 97.5 106 ASN B O 1
ATOM 3109 N N . ILE B 1 107 ? 2.217 4.395 -9.336 1 97.56 107 ILE B N 1
ATOM 3110 C CA . ILE B 1 107 ? 1.135 4.258 -10.305 1 97.56 107 ILE B CA 1
ATOM 3111 C C . ILE B 1 107 ? 1.546 3.279 -11.406 1 97.56 107 ILE B C 1
ATOM 3113 O O . ILE B 1 107 ? 0.789 2.371 -11.75 1 97.56 107 ILE B O 1
ATOM 3117 N N . GLU B 1 108 ? 2.736 3.447 -11.906 1 94.94 108 GLU B N 1
ATOM 3118 C CA . GLU B 1 108 ? 3.227 2.574 -12.969 1 94.94 108 GLU B CA 1
ATOM 3119 C C . GLU B 1 108 ? 3.314 1.126 -12.5 1 94.94 108 GLU B C 1
ATOM 3121 O O . GLU B 1 108 ? 3.062 0.2 -13.273 1 94.94 108 GLU B O 1
ATOM 3126 N N . SER B 1 109 ? 3.664 0.946 -11.266 1 95.75 109 SER B N 1
ATOM 3127 C CA . SER B 1 109 ? 3.729 -0.396 -10.695 1 95.75 109 SER B CA 1
ATOM 3128 C C . SER B 1 109 ? 2.346 -1.037 -10.641 1 95.75 109 SER B C 1
ATOM 3130 O O . SER B 1 109 ? 2.197 -2.23 -10.906 1 95.75 109 SER B O 1
ATOM 3132 N N . LEU B 1 110 ? 1.341 -0.246 -10.281 1 97.88 110 LEU B N 1
ATOM 3133 C CA . LEU B 1 110 ? -0.034 -0.734 -10.258 1 97.88 110 LEU B CA 1
ATOM 3134 C C . LEU B 1 110 ? -0.497 -1.129 -11.656 1 97.88 110 LEU B C 1
ATOM 3136 O O . LEU B 1 110 ? -1.088 -2.195 -11.836 1 97.88 110 LEU B O 1
ATOM 3140 N N . GLU B 1 111 ? -0.2 -0.284 -12.609 1 95.19 111 GLU B N 1
ATOM 3141 C CA . GLU B 1 111 ? -0.62 -0.521 -13.984 1 95.19 111 GLU B CA 1
ATOM 3142 C C . GLU B 1 111 ? 0.033 -1.777 -14.555 1 95.19 111 GLU B C 1
ATOM 3144 O O . GLU B 1 111 ? -0.641 -2.611 -15.164 1 95.19 111 GLU B O 1
ATOM 3149 N N . THR B 1 112 ? 1.29 -1.919 -14.344 1 93.62 112 THR B N 1
ATOM 3150 C CA . THR B 1 112 ? 2.025 -3.064 -14.859 1 93.62 112 THR B CA 1
ATOM 3151 C C . THR B 1 112 ? 1.573 -4.355 -14.18 1 93.62 112 THR B C 1
ATOM 3153 O O . THR B 1 112 ? 1.437 -5.391 -14.836 1 93.62 112 THR B O 1
ATOM 3156 N N . THR B 1 113 ? 1.341 -4.285 -12.898 1 95.62 113 THR B N 1
ATOM 3157 C CA . THR B 1 113 ? 0.862 -5.449 -12.156 1 95.62 113 THR B CA 1
ATOM 3158 C C . THR B 1 113 ? -0.499 -5.898 -12.68 1 95.62 113 THR B C 1
ATOM 3160 O O . THR B 1 113 ? -0.74 -7.098 -12.852 1 95.62 113 THR B O 1
ATOM 3163 N N . GLN B 1 114 ? -1.339 -4.945 -12.945 1 95.69 114 GLN B N 1
ATOM 3164 C CA . GLN B 1 114 ? -2.66 -5.266 -13.469 1 95.69 114 GLN B CA 1
ATOM 3165 C C . GLN B 1 114 ? -2.559 -6.07 -14.758 1 95.69 114 GLN B C 1
ATOM 3167 O O . GLN B 1 114 ? -3.309 -7.027 -14.969 1 95.69 114 GLN B O 1
ATOM 3172 N N . LYS B 1 115 ? -1.623 -5.695 -15.594 1 91.62 115 LYS B N 1
ATOM 3173 C CA . LYS B 1 115 ? -1.444 -6.34 -16.891 1 91.62 115 LYS B CA 1
ATOM 3174 C C . LYS B 1 115 ? -0.921 -7.762 -16.734 1 91.62 115 LYS B C 1
ATOM 3176 O O . LYS B 1 115 ? -1.155 -8.617 -17.594 1 91.62 115 LYS B O 1
ATOM 3181 N N . LEU B 1 116 ? -0.279 -8.031 -15.641 1 90.12 116 LEU B N 1
ATOM 3182 C CA . LEU B 1 116 ? 0.348 -9.328 -15.414 1 90.12 116 LEU B CA 1
ATOM 3183 C C . LEU B 1 116 ? -0.661 -10.328 -14.859 1 90.12 116 LEU B C 1
ATOM 3185 O O . LEU B 1 116 ? -0.458 -11.539 -14.961 1 90.12 116 LEU B O 1
ATOM 3189 N N . ILE B 1 117 ? -1.686 -9.852 -14.281 1 93.31 117 ILE B N 1
ATOM 3190 C CA . ILE B 1 117 ? -2.627 -10.711 -13.57 1 93.31 117 ILE B CA 1
ATOM 3191 C C . ILE B 1 117 ? -3.566 -11.383 -14.562 1 93.31 117 ILE B C 1
ATOM 3193 O O . ILE B 1 117 ? -4.203 -10.711 -15.375 1 93.31 117 ILE B O 1
ATOM 3197 N N . GLU B 1 118 ? -3.613 -12.664 -14.508 1 90.94 118 GLU B N 1
ATOM 3198 C CA . GLU B 1 118 ? -4.539 -13.438 -15.328 1 90.94 118 GLU B CA 1
ATOM 3199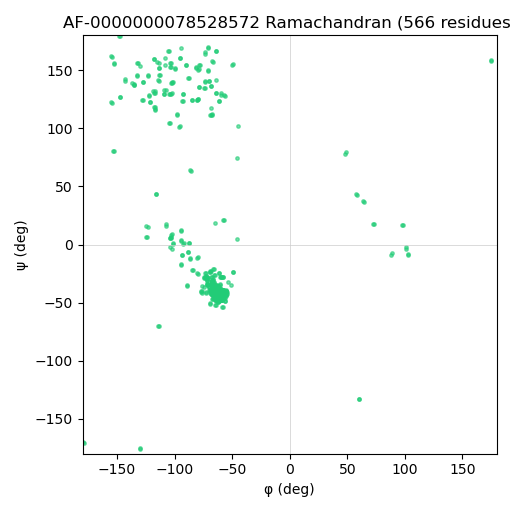 C C . GLU B 1 118 ? -5.832 -13.734 -14.578 1 90.94 118 GLU B C 1
ATOM 3201 O O . GLU B 1 118 ? -5.812 -14.391 -13.531 1 90.94 118 GLU B O 1
ATOM 3206 N N . PRO B 1 119 ? -6.973 -13.328 -15.148 1 95 119 PRO B N 1
ATOM 3207 C CA . PRO B 1 119 ? -8.25 -13.531 -14.453 1 95 119 PRO B CA 1
ATOM 3208 C C . PRO B 1 119 ? -8.492 -14.992 -14.078 1 95 119 PRO B C 1
ATOM 3210 O O . PRO B 1 119 ? -8.992 -15.281 -12.984 1 95 119 PRO B O 1
ATOM 3213 N N . LYS B 1 120 ? -8.141 -15.914 -14.938 1 94.25 120 LYS B N 1
ATOM 3214 C CA . LYS B 1 120 ? -8.375 -17.328 -14.672 1 94.25 120 LYS B CA 1
ATOM 3215 C C . LYS B 1 120 ? -7.602 -17.797 -13.438 1 94.25 120 LYS B C 1
ATOM 3217 O O . LYS B 1 120 ? -8.078 -18.641 -12.688 1 94.25 120 LYS B O 1
ATOM 3222 N N . ILE B 1 121 ? -6.402 -17.25 -13.258 1 94.81 121 ILE B N 1
ATOM 3223 C CA . ILE B 1 121 ? -5.594 -17.625 -12.102 1 94.81 121 ILE B CA 1
ATOM 3224 C C . ILE B 1 121 ? -6.223 -17.062 -10.828 1 94.81 121 ILE B C 1
ATOM 3226 O O . ILE B 1 121 ? -6.242 -17.734 -9.789 1 94.81 121 ILE B O 1
ATOM 3230 N N . VAL B 1 122 ? -6.75 -15.852 -10.891 1 97.75 122 VAL B N 1
ATOM 3231 C CA . VAL B 1 122 ? -7.438 -15.258 -9.75 1 97.75 122 VAL B CA 1
ATOM 3232 C C . VAL B 1 122 ? -8.625 -16.141 -9.352 1 97.75 122 VAL B C 1
ATOM 3234 O O . VAL B 1 122 ? -8.836 -16.391 -8.164 1 97.75 122 VAL B O 1
ATOM 3237 N N . ILE B 1 123 ? -9.383 -16.594 -10.328 1 97.44 123 ILE B N 1
ATOM 3238 C CA . ILE B 1 123 ? -10.547 -17.438 -10.086 1 97.44 123 ILE B CA 1
ATOM 3239 C C . ILE B 1 123 ? -10.117 -18.719 -9.367 1 97.44 123 ILE B C 1
ATOM 3241 O O . ILE B 1 123 ? -10.734 -19.109 -8.375 1 97.44 123 ILE B O 1
ATOM 3245 N N . GLU B 1 124 ? -9.086 -19.312 -9.82 1 97.38 124 GLU B N 1
ATOM 3246 C CA . GLU B 1 124 ? -8.602 -20.547 -9.219 1 97.38 124 GLU B CA 1
ATOM 3247 C C . GLU B 1 124 ? -8.109 -20.312 -7.793 1 97.38 124 GLU B C 1
ATOM 3249 O O . GLU B 1 124 ? -8.336 -21.141 -6.906 1 97.38 124 GLU B O 1
ATOM 3254 N N . CYS B 1 125 ? -7.434 -19.25 -7.586 1 98.25 125 CYS B N 1
ATOM 3255 C CA . CYS B 1 125 ? -6.949 -18.906 -6.25 1 98.25 125 CYS B CA 1
ATOM 3256 C C . CYS B 1 125 ? -8.109 -18.703 -5.285 1 98.25 125 CYS B C 1
ATOM 3258 O O . CYS B 1 125 ? -8.055 -19.125 -4.133 1 98.25 125 CYS B O 1
ATOM 3260 N N . VAL B 1 126 ? -9.148 -18.047 -5.75 1 98.44 126 VAL B N 1
ATOM 3261 C CA . VAL B 1 126 ? -10.328 -17.812 -4.918 1 98.44 126 VAL B CA 1
ATOM 3262 C C . VAL B 1 126 ? -10.992 -19.141 -4.574 1 98.44 126 VAL B C 1
ATOM 3264 O O . VAL B 1 126 ? -11.43 -19.344 -3.438 1 98.44 126 VAL B O 1
ATOM 3267 N N . LYS B 1 127 ? -11.086 -20.016 -5.539 1 98.12 127 LYS B N 1
ATOM 3268 C CA . LYS B 1 127 ? -11.648 -21.344 -5.289 1 98.12 127 LYS B CA 1
ATOM 3269 C C . LYS B 1 127 ? -10.859 -22.094 -4.215 1 98.12 127 LYS B C 1
ATOM 3271 O O . LYS B 1 127 ? -11.438 -22.75 -3.355 1 98.12 127 LYS B O 1
ATOM 3276 N N . LEU B 1 128 ? -9.562 -21.953 -4.301 1 97.94 128 LEU B N 1
ATOM 3277 C CA . LEU B 1 128 ? -8.719 -22.578 -3.289 1 97.94 128 LEU B CA 1
ATOM 3278 C C . LEU B 1 128 ? -9.008 -22 -1.908 1 97.94 128 LEU B C 1
ATOM 3280 O O . LEU B 1 128 ? -9.086 -22.75 -0.925 1 97.94 128 LEU B O 1
ATOM 3284 N N . LEU B 1 129 ? -9.109 -20.766 -1.82 1 98.44 129 LEU B N 1
ATOM 3285 C CA . LEU B 1 129 ? -9.414 -20.094 -0.559 1 98.44 129 LEU B CA 1
ATOM 3286 C C . LEU B 1 129 ? -10.734 -20.578 0.011 1 98.44 129 LEU B C 1
ATOM 3288 O O . LEU B 1 129 ? -10.844 -20.844 1.211 1 98.44 129 LEU B O 1
ATOM 3292 N N . GLU B 1 130 ? -11.719 -20.766 -0.839 1 97.75 130 GLU B N 1
ATOM 3293 C CA . GLU B 1 130 ? -13.062 -21.188 -0.438 1 97.75 130 GLU B CA 1
ATOM 3294 C C . GLU B 1 130 ? -13.07 -22.609 0.104 1 97.75 130 GLU B C 1
ATOM 3296 O O . GLU B 1 130 ? -13.859 -22.938 0.991 1 97.75 130 GLU B O 1
ATOM 3301 N N . ASN B 1 131 ? -12.195 -23.344 -0.427 1 97.56 131 ASN B N 1
ATOM 3302 C CA . ASN B 1 131 ? -12.266 -24.781 -0.142 1 97.56 131 ASN B CA 1
ATOM 3303 C C . ASN B 1 131 ? -11.234 -25.188 0.91 1 97.56 131 ASN B C 1
ATOM 3305 O O . ASN B 1 131 ? -11.172 -26.344 1.302 1 97.56 131 ASN B O 1
ATOM 3309 N N . SER B 1 132 ? -10.461 -24.234 1.397 1 98.19 132 SER B N 1
ATOM 3310 C CA . SER B 1 132 ? -9.422 -24.562 2.367 1 98.19 132 SER B CA 1
ATOM 3311 C C . SER B 1 132 ? -9.969 -24.531 3.791 1 98.19 132 SER B C 1
ATOM 3313 O O . SER B 1 132 ? -10.828 -23.719 4.121 1 98.19 132 SER B O 1
ATOM 3315 N N . ARG B 1 133 ? -9.438 -25.484 4.586 1 97.38 133 ARG B N 1
ATOM 3316 C CA . ARG B 1 133 ? -9.797 -25.516 6 1 97.38 133 ARG B CA 1
ATOM 3317 C C . ARG B 1 133 ? -9.25 -24.297 6.734 1 97.38 133 ARG B C 1
ATOM 3319 O O . ARG B 1 133 ? -9.922 -23.75 7.613 1 97.38 133 ARG B O 1
ATOM 3326 N N . THR B 1 134 ? -8.055 -23.938 6.398 1 98.12 134 THR B N 1
ATOM 3327 C CA . THR B 1 134 ? -7.371 -22.781 6.984 1 98.12 134 THR B CA 1
ATOM 3328 C C . THR B 1 134 ? -6.355 -22.203 6.004 1 98.12 134 THR B C 1
ATOM 3330 O O . THR B 1 134 ? -5.941 -22.875 5.059 1 98.12 134 THR B O 1
ATOM 3333 N N . VAL B 1 135 ? -6.086 -20.953 6.223 1 98.69 135 VAL B N 1
ATOM 3334 C CA . VAL B 1 135 ? -5.074 -20.266 5.438 1 98.69 135 VAL B CA 1
ATOM 3335 C C . VAL B 1 135 ? -3.949 -19.781 6.352 1 98.69 135 VAL B C 1
ATOM 3337 O O . VAL B 1 135 ? -4.203 -19.25 7.434 1 98.69 135 VAL B O 1
ATOM 3340 N N . THR B 1 136 ? -2.738 -20.031 5.98 1 98.88 136 THR B N 1
ATOM 3341 C CA . THR B 1 136 ? -1.583 -19.469 6.676 1 98.88 136 THR B CA 1
ATOM 3342 C C . THR B 1 136 ? -0.783 -18.562 5.75 1 98.88 136 THR B C 1
ATOM 3344 O O . THR B 1 136 ? -0.474 -18.938 4.617 1 98.88 136 THR B O 1
ATOM 3347 N N . LEU B 1 137 ? -0.504 -17.406 6.258 1 98.94 137 LEU B N 1
ATOM 3348 C CA . LEU B 1 137 ? 0.203 -16.391 5.473 1 98.94 137 LEU B CA 1
ATOM 3349 C C . LEU B 1 137 ? 1.67 -16.312 5.883 1 98.94 137 LEU B C 1
ATOM 3351 O O . LEU B 1 137 ? 1.991 -16.391 7.074 1 98.94 137 LEU B O 1
ATOM 3355 N N . PHE B 1 138 ? 2.559 -16.172 4.875 1 98.88 138 PHE B N 1
ATOM 3356 C CA . PHE B 1 138 ? 3.996 -16.125 5.105 1 98.88 138 PHE B CA 1
ATOM 3357 C C . PHE B 1 138 ? 4.609 -14.898 4.441 1 98.88 138 PHE B C 1
ATOM 3359 O O . PHE B 1 138 ? 4.219 -14.523 3.334 1 98.88 138 PHE B O 1
ATOM 3366 N N . GLY B 1 139 ? 5.48 -14.281 5.031 1 98.31 139 GLY B N 1
ATOM 3367 C CA . GLY B 1 139 ? 6.246 -13.125 4.578 1 98.31 139 GLY B CA 1
ATOM 3368 C C . GLY B 1 139 ? 7.156 -12.555 5.648 1 98.31 139 GLY B C 1
ATOM 3369 O O . GLY B 1 139 ? 6.965 -12.82 6.836 1 98.31 139 GLY B O 1
ATOM 3370 N N . LEU B 1 140 ? 8.117 -11.875 5.238 1 97 140 LEU B N 1
ATOM 3371 C CA . LEU B 1 140 ? 9.023 -11.203 6.156 1 97 140 LEU B CA 1
ATOM 3372 C C . LEU B 1 140 ? 9.242 -9.75 5.73 1 97 140 LEU B C 1
ATOM 3374 O O . LEU B 1 140 ? 9.094 -9.414 4.555 1 97 140 LEU B O 1
ATOM 3378 N N . GLY B 1 141 ? 9.633 -8.891 6.723 1 94.88 141 GLY B N 1
ATOM 3379 C CA . GLY B 1 141 ? 9.867 -7.488 6.41 1 94.88 141 GLY B CA 1
ATOM 3380 C C . GLY B 1 141 ? 8.641 -6.785 5.867 1 94.88 141 GLY B C 1
ATOM 3381 O O . GLY B 1 141 ? 7.562 -6.859 6.461 1 94.88 141 GLY B O 1
ATOM 3382 N N . THR B 1 142 ? 8.852 -6.074 4.801 1 95.88 142 THR B N 1
ATOM 3383 C CA . THR B 1 142 ? 7.754 -5.312 4.219 1 95.88 142 THR B CA 1
ATOM 3384 C C . THR B 1 142 ? 6.688 -6.246 3.652 1 95.88 142 THR B C 1
ATOM 3386 O O . THR B 1 142 ? 5.496 -5.938 3.695 1 95.88 142 THR B O 1
ATOM 3389 N N . SER B 1 143 ? 7.086 -7.414 3.197 1 97.38 143 SER B N 1
ATOM 3390 C CA . SER B 1 143 ? 6.121 -8.383 2.688 1 97.38 143 SER B CA 1
ATOM 3391 C C . SER B 1 143 ? 5.234 -8.922 3.805 1 97.38 143 SER B C 1
ATOM 3393 O O . SER B 1 143 ? 4.098 -9.328 3.561 1 97.38 143 SER B O 1
ATOM 3395 N N . LEU B 1 144 ? 5.777 -8.945 5.047 1 98.31 144 LEU B N 1
ATOM 3396 C CA . LEU B 1 144 ? 4.945 -9.328 6.184 1 98.31 144 LEU B CA 1
ATOM 3397 C C . LEU B 1 144 ? 3.814 -8.328 6.395 1 98.31 144 LEU B C 1
ATOM 3399 O O . LEU B 1 144 ? 2.711 -8.703 6.793 1 98.31 144 LEU B O 1
ATOM 3403 N N . LEU B 1 145 ? 4.078 -7.07 6.152 1 98.12 145 LEU B N 1
ATOM 3404 C CA . LEU B 1 145 ? 3.027 -6.062 6.262 1 98.12 145 LEU B CA 1
ATOM 3405 C C . LEU B 1 145 ? 1.916 -6.324 5.25 1 98.12 145 LEU B C 1
ATOM 3407 O O . LEU B 1 145 ? 0.736 -6.148 5.559 1 98.12 145 LEU B O 1
ATOM 3411 N N . ALA B 1 146 ? 2.311 -6.73 4.066 1 98.44 146 ALA B N 1
ATOM 3412 C CA . ALA B 1 146 ? 1.318 -7.117 3.066 1 98.44 146 ALA B CA 1
ATOM 3413 C C . ALA B 1 146 ? 0.515 -8.328 3.529 1 98.44 146 ALA B C 1
ATOM 3415 O O . ALA B 1 146 ? -0.707 -8.375 3.361 1 98.44 146 ALA B O 1
ATOM 3416 N N . ALA B 1 147 ? 1.198 -9.281 4.109 1 98.81 147 ALA B N 1
ATOM 3417 C CA . ALA B 1 147 ? 0.522 -10.469 4.629 1 98.81 147 ALA B CA 1
ATOM 3418 C C . ALA B 1 147 ? -0.469 -10.094 5.727 1 98.81 147 ALA B C 1
ATOM 3420 O O . ALA B 1 147 ? -1.582 -10.625 5.773 1 98.81 147 ALA B O 1
ATOM 3421 N N . ARG B 1 148 ? -0.087 -9.242 6.594 1 98.38 148 ARG B N 1
ATOM 3422 C CA . ARG B 1 148 ? -0.957 -8.805 7.684 1 98.38 148 ARG B CA 1
ATOM 3423 C C . ARG B 1 148 ? -2.174 -8.062 7.145 1 98.38 148 ARG B C 1
ATOM 3425 O O . ARG B 1 148 ? -3.266 -8.156 7.715 1 98.38 148 ARG B O 1
ATOM 3432 N N . ASP B 1 149 ? -1.98 -7.324 6.125 1 98.38 149 ASP B N 1
ATOM 3433 C CA . ASP B 1 149 ? -3.129 -6.676 5.496 1 98.38 149 ASP B CA 1
ATOM 3434 C C . ASP B 1 149 ? -4.148 -7.707 5.016 1 98.38 149 ASP B C 1
ATOM 3436 O O . ASP B 1 149 ? -5.352 -7.535 5.223 1 98.38 149 ASP B O 1
ATOM 3440 N N . LEU B 1 150 ? -3.67 -8.727 4.324 1 98.69 150 LEU B N 1
ATOM 3441 C CA . LEU B 1 150 ? -4.562 -9.789 3.883 1 98.69 150 LEU B CA 1
ATOM 3442 C C . LEU B 1 150 ? -5.246 -10.453 5.074 1 98.69 150 LEU B C 1
ATOM 3444 O O . LEU B 1 150 ? -6.43 -10.789 5.008 1 98.69 150 LEU B O 1
ATOM 3448 N N . TYR B 1 151 ? -4.484 -10.656 6.129 1 98.5 151 TYR B N 1
ATOM 3449 C CA . TYR B 1 151 ? -5.043 -11.242 7.344 1 98.5 151 TYR B CA 1
ATOM 3450 C C . TYR B 1 151 ? -6.23 -10.422 7.844 1 98.5 151 TYR B C 1
ATOM 3452 O O . TYR B 1 151 ? -7.285 -10.984 8.156 1 98.5 151 TYR B O 1
ATOM 3460 N N . LEU B 1 152 ? -6.07 -9.133 7.93 1 97.12 152 LEU B N 1
ATOM 3461 C CA . LEU B 1 152 ? -7.145 -8.273 8.414 1 97.12 152 LEU B CA 1
ATOM 3462 C C . LEU B 1 152 ? -8.367 -8.383 7.512 1 97.12 152 LEU B C 1
ATOM 3464 O O . LEU B 1 152 ? -9.508 -8.375 7.996 1 97.12 152 LEU B O 1
ATOM 3468 N N . LYS B 1 153 ? -8.18 -8.469 6.246 1 97.06 153 LYS B N 1
ATOM 3469 C CA . LYS B 1 153 ? -9.266 -8.586 5.285 1 97.06 153 LYS B CA 1
ATOM 3470 C C . LYS B 1 153 ? -10 -9.914 5.441 1 97.06 153 LYS B C 1
ATOM 3472 O O . LYS B 1 153 ? -11.234 -9.945 5.465 1 97.06 153 LYS B O 1
ATOM 3477 N N . LEU B 1 154 ? -9.227 -10.961 5.531 1 97.75 154 LEU B N 1
ATOM 3478 C CA . LEU B 1 154 ? -9.836 -12.273 5.668 1 97.75 154 LEU B CA 1
ATOM 3479 C C . LEU B 1 154 ? -10.555 -12.406 7.008 1 97.75 154 LEU B C 1
ATOM 3481 O O . LEU B 1 154 ? -11.586 -13.078 7.102 1 97.75 154 LEU B O 1
ATOM 3485 N N . LEU B 1 155 ? -9.977 -11.812 8.086 1 96.44 155 LEU B N 1
ATOM 3486 C CA . LEU B 1 155 ? -10.641 -11.758 9.391 1 96.44 155 LEU B CA 1
ATOM 3487 C C . LEU B 1 155 ? -12.008 -11.094 9.273 1 96.44 155 LEU B C 1
ATOM 3489 O O . LEU B 1 155 ? -12.984 -11.578 9.844 1 96.44 155 LEU B O 1
ATOM 3493 N N . ARG B 1 156 ? -12.062 -10.039 8.523 1 94.19 156 ARG B N 1
ATOM 3494 C CA . ARG B 1 156 ? -13.312 -9.32 8.312 1 94.19 156 ARG B CA 1
ATOM 3495 C C . ARG B 1 156 ? -14.336 -10.203 7.594 1 94.19 156 ARG B C 1
ATOM 3497 O O . ARG B 1 156 ? -15.539 -10.102 7.844 1 94.19 156 ARG B O 1
ATOM 3504 N N . ALA B 1 157 ? -13.898 -11.039 6.711 1 95.19 157 ALA B N 1
ATOM 3505 C CA . ALA B 1 157 ? -14.766 -11.922 5.938 1 95.19 157 ALA B CA 1
ATOM 3506 C C . ALA B 1 157 ? -15.023 -13.227 6.68 1 95.19 157 ALA B C 1
ATOM 3508 O O . ALA B 1 157 ? -15.672 -14.141 6.148 1 95.19 157 ALA B O 1
ATOM 3509 N N . ASP B 1 158 ? -14.453 -13.359 7.906 1 95.75 158 ASP B N 1
ATOM 3510 C CA . ASP B 1 158 ? -14.625 -14.523 8.766 1 95.75 158 ASP B CA 1
ATOM 3511 C C . ASP B 1 158 ? -14.016 -15.766 8.125 1 95.75 158 ASP B C 1
ATOM 3513 O O . ASP B 1 158 ? -14.602 -16.844 8.172 1 95.75 158 ASP B O 1
ATOM 3517 N N . VAL B 1 159 ? -12.922 -15.57 7.461 1 97.12 159 VAL B N 1
ATOM 3518 C CA . VAL B 1 159 ? -12.125 -16.672 6.934 1 97.12 159 VAL B CA 1
ATOM 3519 C C . VAL B 1 159 ? -11.047 -17.062 7.949 1 97.12 159 VAL B C 1
ATOM 3521 O O . VAL B 1 159 ? -10.32 -16.203 8.445 1 97.12 159 VAL B O 1
ATOM 3524 N N . ILE B 1 160 ? -10.922 -18.328 8.289 1 97.81 160 ILE B N 1
ATOM 3525 C CA . ILE B 1 160 ? -9.938 -18.797 9.258 1 97.81 160 ILE B CA 1
ATOM 3526 C C . ILE B 1 160 ? -8.531 -18.656 8.672 1 97.81 160 ILE B C 1
ATOM 3528 O O . ILE B 1 160 ? -8.188 -19.328 7.699 1 97.81 160 ILE B O 1
ATOM 3532 N N . CYS B 1 161 ? -7.805 -17.75 9.258 1 98.31 161 CYS B N 1
ATOM 3533 C CA . CYS B 1 161 ? -6.5 -17.391 8.727 1 98.31 161 CYS B CA 1
ATOM 3534 C C . CYS B 1 161 ? -5.512 -17.094 9.852 1 98.31 161 CYS B C 1
ATOM 3536 O O . CYS B 1 161 ? -5.883 -16.516 10.875 1 98.31 161 CYS B O 1
ATOM 3538 N N . ASN B 1 162 ? -4.266 -17.516 9.633 1 97.94 162 ASN B N 1
ATOM 3539 C CA . ASN B 1 162 ? -3.199 -17.281 10.602 1 97.94 162 ASN B CA 1
ATOM 3540 C C . ASN B 1 162 ? -2.025 -16.531 9.977 1 97.94 162 ASN B C 1
ATOM 3542 O O . ASN B 1 162 ? -1.695 -16.766 8.805 1 97.94 162 ASN B O 1
ATOM 3546 N N . VAL B 1 163 ? -1.419 -15.688 10.773 1 98.25 163 VAL B N 1
ATOM 3547 C CA . VAL B 1 163 ? -0.18 -15.016 10.391 1 98.25 163 VAL B CA 1
ATOM 3548 C C . VAL B 1 163 ? 0.691 -14.797 11.625 1 98.25 163 VAL B C 1
ATOM 3550 O O . VAL B 1 163 ? 0.203 -14.352 12.664 1 98.25 163 VAL B O 1
ATOM 3553 N N . CYS B 1 164 ? 1.92 -15.234 11.539 1 96.94 164 CYS B N 1
ATOM 3554 C CA . CYS B 1 164 ? 2.887 -15.039 12.617 1 96.94 164 CYS B CA 1
ATOM 3555 C C . CYS B 1 164 ? 4.008 -14.102 12.18 1 96.94 164 CYS B C 1
ATOM 3557 O O . CYS B 1 164 ? 4.418 -14.109 11.016 1 96.94 164 CYS B O 1
ATOM 3559 N N . ASP B 1 165 ? 4.535 -13.445 13.172 1 95.38 165 ASP B N 1
ATOM 3560 C CA . ASP B 1 165 ? 5.445 -12.359 12.812 1 95.38 165 ASP B CA 1
ATOM 3561 C C . ASP B 1 165 ? 6.879 -12.867 12.688 1 95.38 165 ASP B C 1
ATOM 3563 O O . ASP B 1 165 ? 7.652 -12.352 11.875 1 95.38 165 ASP B O 1
ATOM 3567 N N . ASP B 1 166 ? 7.219 -13.805 13.508 1 96.38 166 ASP B N 1
ATOM 3568 C CA . ASP B 1 166 ? 8.617 -14.234 13.492 1 96.38 166 ASP B CA 1
ATOM 3569 C C . ASP B 1 166 ? 8.773 -15.523 12.688 1 96.38 166 ASP B C 1
ATOM 3571 O O . ASP B 1 166 ? 7.871 -16.359 12.656 1 96.38 166 ASP B O 1
ATOM 3575 N N . TRP B 1 167 ? 9.969 -15.648 12.133 1 97 167 TRP B N 1
ATOM 3576 C CA . TRP B 1 167 ? 10.195 -16.75 11.195 1 97 167 TRP B CA 1
ATOM 3577 C C . TRP B 1 167 ? 10.102 -18.094 11.906 1 97 167 TRP B C 1
ATOM 3579 O O . TRP B 1 167 ? 9.594 -19.062 11.336 1 97 167 TRP B O 1
ATOM 3589 N N . HIS B 1 168 ? 10.531 -18.172 13.133 1 97.44 168 HIS B N 1
ATOM 3590 C CA . HIS B 1 168 ? 10.469 -19.453 13.836 1 97.44 168 HIS B CA 1
ATOM 3591 C C . HIS B 1 168 ? 9.031 -19.922 13.977 1 97.44 168 HIS B C 1
ATOM 3593 O O . HIS B 1 168 ? 8.742 -21.109 13.758 1 97.44 168 HIS B O 1
ATOM 3599 N N . THR B 1 169 ? 8.203 -19.078 14.32 1 98.19 169 THR B N 1
ATOM 3600 C CA . THR B 1 169 ? 6.797 -19.438 14.469 1 98.19 169 THR B CA 1
ATOM 3601 C C . THR B 1 169 ? 6.156 -19.688 13.109 1 98.19 169 THR B C 1
ATOM 3603 O O . THR B 1 169 ? 5.285 -20.562 12.984 1 98.19 169 THR B O 1
ATOM 3606 N N . GLN B 1 170 ? 6.586 -18.922 12.102 1 98.5 170 GLN B N 1
ATOM 3607 C CA . GLN B 1 170 ? 6.09 -19.188 10.758 1 98.5 170 GLN B CA 1
ATOM 3608 C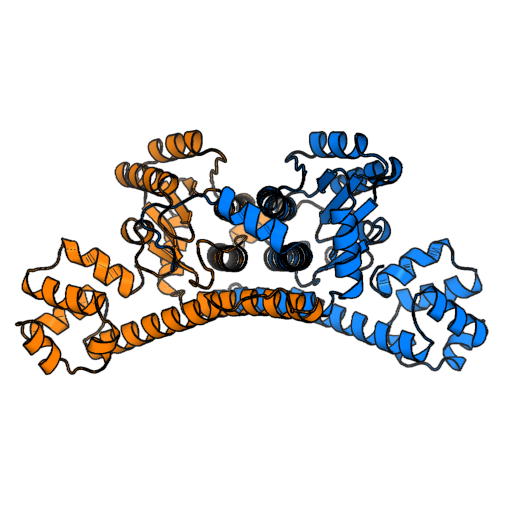 C . GLN B 1 170 ? 6.449 -20.609 10.312 1 98.5 170 GLN B C 1
ATOM 3610 O O . GLN B 1 170 ? 5.629 -21.297 9.711 1 98.5 170 GLN B O 1
ATOM 3615 N N . LEU B 1 171 ? 7.652 -20.938 10.648 1 98.38 171 LEU B N 1
ATOM 3616 C CA . LEU B 1 171 ? 8.117 -22.266 10.266 1 98.38 171 LEU B CA 1
ATOM 3617 C C . LEU B 1 171 ? 7.309 -23.344 10.969 1 98.38 171 LEU B C 1
ATOM 3619 O O . LEU B 1 171 ? 6.941 -24.344 10.359 1 98.38 171 LEU B O 1
ATOM 3623 N N . LEU B 1 172 ? 7.059 -23.156 12.266 1 98 172 LEU B N 1
ATOM 3624 C CA . LEU B 1 172 ? 6.199 -24.094 13 1 98 172 LEU B CA 1
ATOM 3625 C C . LEU B 1 172 ? 4.82 -24.172 12.352 1 98 172 LEU B C 1
ATOM 3627 O O . LEU B 1 172 ? 4.27 -25.266 12.211 1 98 172 LEU B O 1
ATOM 3631 N N . GLY B 1 173 ? 4.289 -23.062 11.953 1 98.06 173 GLY B N 1
ATOM 3632 C CA . GLY B 1 173 ? 3.01 -23.031 11.266 1 98.06 173 GLY B CA 1
ATOM 3633 C C . GLY B 1 173 ? 3.012 -23.812 9.961 1 98.06 173 GLY B C 1
ATOM 3634 O O . GLY B 1 173 ? 2.059 -24.531 9.656 1 98.06 173 GLY B O 1
ATOM 3635 N N . ALA B 1 174 ? 4.043 -23.594 9.211 1 98.56 174 ALA B N 1
ATOM 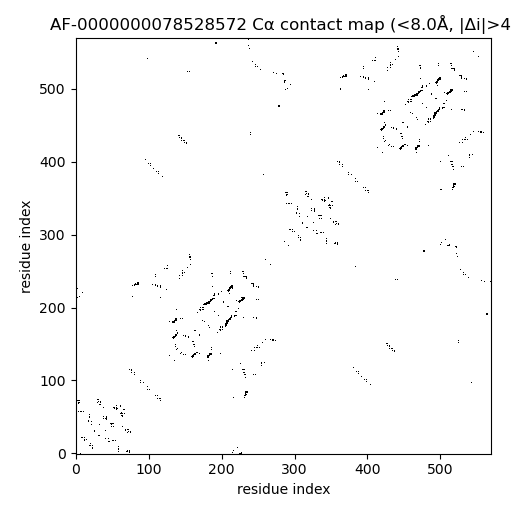3636 C CA . ALA B 1 174 ? 4.176 -24.312 7.941 1 98.56 174 ALA B CA 1
ATOM 3637 C C . ALA B 1 174 ? 4.199 -25.828 8.156 1 98.56 174 ALA B C 1
ATOM 3639 O O . ALA B 1 174 ? 3.566 -26.578 7.41 1 98.56 174 ALA B O 1
ATOM 3640 N N . ARG B 1 175 ? 4.902 -26.25 9.148 1 98.25 175 ARG B N 1
ATOM 3641 C CA . ARG B 1 175 ? 5.059 -27.672 9.445 1 98.25 175 ARG B CA 1
ATOM 3642 C C . ARG B 1 175 ? 3.746 -28.281 9.93 1 98.25 175 ARG B C 1
ATOM 3644 O O . ARG B 1 175 ? 3.535 -29.484 9.812 1 98.25 175 ARG B O 1
ATOM 3651 N N . ASN B 1 176 ? 2.881 -27.469 10.438 1 98.12 176 ASN B N 1
ATOM 3652 C CA . ASN B 1 176 ? 1.604 -27.953 10.953 1 98.12 176 ASN B CA 1
ATOM 3653 C C . ASN B 1 176 ? 0.55 -28.031 9.852 1 98.12 176 ASN B C 1
ATOM 3655 O O . ASN B 1 176 ? -0.534 -28.578 10.062 1 98.12 176 ASN B O 1
ATOM 3659 N N . LEU B 1 177 ? 0.798 -27.469 8.688 1 98.31 177 LEU B N 1
ATOM 3660 C CA . LEU B 1 177 ? -0.163 -27.516 7.59 1 98.31 177 LEU B CA 1
ATOM 3661 C C . LEU B 1 177 ? -0.332 -28.938 7.062 1 98.31 177 LEU B C 1
ATOM 3663 O O . LEU B 1 177 ? 0.513 -29.797 7.312 1 98.31 177 LEU B O 1
ATOM 3667 N N . ARG B 1 178 ? -1.466 -29.188 6.418 1 98.19 178 ARG B N 1
ATOM 3668 C CA . ARG B 1 178 ? -1.792 -30.5 5.863 1 98.19 178 ARG B CA 1
ATOM 3669 C C . ARG B 1 178 ? -2.637 -30.359 4.598 1 98.19 178 ARG B C 1
ATOM 3671 O O . ARG B 1 178 ? -2.904 -29.25 4.141 1 98.19 178 ARG B O 1
ATOM 3678 N N . LYS B 1 179 ? -2.955 -31.547 4.051 1 98.25 179 LYS B N 1
ATOM 3679 C CA . LYS B 1 179 ? -3.832 -31.562 2.887 1 98.25 179 LYS B CA 1
ATOM 3680 C C . LYS B 1 179 ? -5.156 -30.875 3.186 1 98.25 179 LYS B C 1
ATOM 3682 O O . LYS B 1 179 ? -5.766 -31.109 4.234 1 98.25 179 LYS B O 1
ATOM 3687 N N . GLY B 1 180 ? -5.523 -29.969 2.35 1 98.31 180 GLY B N 1
ATOM 3688 C CA . GLY B 1 180 ? -6.75 -29.219 2.541 1 98.31 180 GLY B CA 1
ATOM 3689 C C . GLY B 1 180 ? -6.508 -27.812 3.084 1 98.31 180 GLY B C 1
ATOM 3690 O O . GLY B 1 180 ? -7.422 -26.984 3.104 1 98.31 180 GLY B O 1
ATOM 3691 N N . ASP B 1 181 ? -5.246 -27.531 3.49 1 98.69 181 ASP B N 1
ATOM 3692 C CA . ASP B 1 181 ? -4.871 -26.203 3.943 1 98.69 181 ASP B CA 1
ATOM 3693 C C . ASP B 1 181 ? -4.262 -25.375 2.805 1 98.69 181 ASP B C 1
ATOM 3695 O O . ASP B 1 181 ? -3.887 -25.938 1.77 1 98.69 181 ASP B O 1
ATOM 3699 N N . LEU B 1 182 ? -4.262 -24.094 2.998 1 98.81 182 LEU B N 1
ATOM 3700 C CA . LEU B 1 182 ? -3.711 -23.188 1.999 1 98.81 182 LEU B CA 1
ATOM 3701 C C . LEU B 1 182 ? -2.598 -22.328 2.598 1 98.81 182 LEU B C 1
ATOM 3703 O O . LEU B 1 182 ? -2.758 -21.766 3.68 1 98.81 182 LEU B O 1
ATOM 3707 N N . ALA B 1 183 ? -1.479 -22.328 1.938 1 98.88 183 ALA B N 1
ATOM 3708 C CA . ALA B 1 183 ? -0.385 -21.406 2.232 1 98.88 183 ALA B CA 1
ATOM 3709 C C . ALA B 1 183 ? -0.315 -20.297 1.194 1 98.88 183 ALA B C 1
ATOM 3711 O O . ALA B 1 183 ? -0.357 -20.547 -0.01 1 98.88 183 ALA B O 1
ATOM 3712 N N . ILE B 1 184 ? -0.259 -19.062 1.649 1 98.88 184 ILE B N 1
ATOM 3713 C CA . ILE B 1 184 ? 0.005 -17.938 0.77 1 98.88 184 ILE B CA 1
ATOM 3714 C C . ILE B 1 184 ? 1.318 -17.266 1.171 1 98.88 184 ILE B C 1
ATOM 3716 O O . ILE B 1 184 ? 1.449 -16.75 2.287 1 98.88 184 ILE B O 1
ATOM 3720 N N . ALA B 1 185 ? 2.275 -17.297 0.28 1 98.75 185 ALA B N 1
ATOM 3721 C CA . ALA B 1 185 ? 3.609 -16.766 0.537 1 98.75 185 ALA B CA 1
ATOM 3722 C C . ALA B 1 185 ? 3.852 -15.492 -0.266 1 98.75 185 ALA B C 1
ATOM 3724 O O . ALA B 1 185 ? 3.621 -15.461 -1.477 1 98.75 185 ALA B O 1
ATOM 3725 N N . ILE B 1 186 ? 4.309 -14.469 0.427 1 98.5 186 ILE B N 1
ATOM 3726 C CA . ILE B 1 186 ? 4.551 -13.172 -0.193 1 98.5 186 ILE B CA 1
ATOM 3727 C C . ILE B 1 186 ? 6.035 -12.82 -0.096 1 98.5 186 ILE B C 1
ATOM 3729 O O . ILE B 1 186 ? 6.59 -12.742 1.003 1 98.5 186 ILE B O 1
ATOM 3733 N N . SER B 1 187 ? 6.66 -12.68 -1.185 1 96.19 187 SER B N 1
ATOM 3734 C CA . SER B 1 187 ? 8.055 -12.281 -1.319 1 96.19 187 SER B CA 1
ATOM 3735 C C . SER B 1 187 ? 8.32 -11.609 -2.664 1 96.19 187 SER B C 1
ATOM 3737 O O . SER B 1 187 ? 8.094 -12.211 -3.717 1 96.19 187 SER B O 1
ATOM 3739 N N . TYR B 1 188 ? 8.781 -10.445 -2.613 1 93.81 188 TYR B N 1
ATOM 3740 C CA . TYR B 1 188 ? 8.961 -9.703 -3.855 1 93.81 188 TYR B CA 1
ATOM 3741 C C . TYR B 1 188 ? 9.992 -10.375 -4.75 1 93.81 188 TYR B C 1
ATOM 3743 O O . TYR B 1 188 ? 9.711 -10.703 -5.902 1 93.81 188 TYR B O 1
ATOM 3751 N N . SER B 1 189 ? 11.133 -10.641 -4.195 1 89.19 189 SER B N 1
ATOM 3752 C CA . SER B 1 189 ? 12.195 -11.25 -4.984 1 89.19 189 SER B CA 1
ATOM 3753 C C . SER B 1 189 ? 11.891 -12.711 -5.289 1 89.19 189 SER B C 1
ATOM 3755 O O . SER B 1 189 ? 12.383 -13.266 -6.277 1 89.19 189 SER B O 1
ATOM 3757 N N . GLY B 1 190 ? 11.133 -13.336 -4.43 1 93.19 190 GLY B N 1
ATOM 3758 C CA . GLY B 1 190 ? 10.891 -14.766 -4.531 1 93.19 190 GLY B CA 1
ATOM 3759 C C . GLY B 1 190 ? 12.094 -15.609 -4.145 1 93.19 190 GLY B C 1
ATOM 3760 O O . GLY B 1 190 ? 12.172 -16.781 -4.492 1 93.19 190 GLY B O 1
ATOM 3761 N N . LEU B 1 191 ? 13.008 -14.898 -3.42 1 90.81 191 LEU B N 1
ATOM 3762 C CA . LEU B 1 191 ? 14.266 -15.57 -3.111 1 90.81 191 LEU B CA 1
ATOM 3763 C C . LEU B 1 191 ? 14.523 -15.578 -1.608 1 90.81 191 LEU B C 1
ATOM 3765 O O . LEU B 1 191 ? 15.609 -15.969 -1.162 1 90.81 191 LEU B O 1
ATOM 3769 N N . THR B 1 192 ? 13.586 -15.141 -0.849 1 93.44 192 THR B N 1
ATOM 3770 C CA . THR B 1 192 ? 13.766 -15.109 0.599 1 93.44 192 THR B CA 1
ATOM 3771 C C . THR B 1 192 ? 13.828 -16.531 1.163 1 93.44 192 THR B C 1
ATOM 3773 O O . THR B 1 192 ? 12.805 -17.219 1.245 1 93.44 192 THR B O 1
ATOM 3776 N N . GLU B 1 193 ? 14.961 -16.859 1.621 1 94.75 193 GLU B N 1
ATOM 3777 C CA . GLU B 1 193 ? 15.234 -18.234 2.023 1 94.75 193 GLU B CA 1
ATOM 3778 C C . GLU B 1 193 ? 14.273 -18.688 3.117 1 94.75 193 GLU B C 1
ATOM 3780 O O . GLU B 1 193 ? 13.773 -19.828 3.08 1 94.75 193 GLU B O 1
ATOM 3785 N N . GLU B 1 194 ? 14.102 -17.859 4.09 1 97.19 194 GLU B N 1
ATOM 3786 C CA . GLU B 1 194 ? 13.211 -18.188 5.203 1 97.19 194 GLU B CA 1
ATOM 3787 C C . GLU B 1 194 ? 11.797 -18.484 4.715 1 97.19 194 GLU B C 1
ATOM 3789 O O . GLU B 1 194 ? 11.172 -19.438 5.164 1 97.19 194 GLU B O 1
ATOM 3794 N N . VAL B 1 195 ? 11.367 -17.75 3.771 1 97.62 195 VAL B N 1
ATOM 3795 C CA . VAL B 1 195 ? 10.023 -17.922 3.227 1 97.62 195 VAL B CA 1
ATOM 3796 C C . VAL B 1 195 ? 9.977 -19.203 2.389 1 97.62 195 VAL B C 1
ATOM 3798 O O . VAL B 1 195 ? 9.016 -19.969 2.469 1 97.62 195 VAL B O 1
ATOM 3801 N N . LEU B 1 196 ? 11.008 -19.391 1.634 1 97.12 196 LEU B N 1
ATOM 3802 C CA . LEU B 1 196 ? 11.102 -20.594 0.808 1 97.12 196 LEU B CA 1
ATOM 3803 C C . LEU B 1 196 ? 11.055 -21.844 1.669 1 97.12 196 LEU B C 1
ATOM 3805 O O . LEU B 1 196 ? 10.414 -22.828 1.303 1 97.12 196 LEU B O 1
ATOM 3809 N N . GLN B 1 197 ? 11.68 -21.766 2.754 1 98.25 197 GLN B N 1
ATOM 3810 C CA . GLN B 1 197 ? 11.664 -22.922 3.66 1 98.25 197 GLN B CA 1
ATOM 3811 C C . GLN B 1 197 ? 10.25 -23.203 4.164 1 98.25 197 GLN B C 1
ATOM 3813 O O . GLN B 1 197 ? 9.836 -24.359 4.238 1 98.25 197 GLN B O 1
ATOM 3818 N N . CYS B 1 198 ? 9.57 -22.203 4.543 1 98.69 198 CYS B N 1
ATOM 3819 C CA . CYS B 1 198 ? 8.188 -22.375 4.977 1 98.69 198 CYS B CA 1
ATOM 3820 C C . CYS B 1 198 ? 7.348 -23 3.875 1 98.69 198 CYS B C 1
ATOM 3822 O O . CYS B 1 198 ? 6.547 -23.891 4.137 1 98.69 198 CYS B O 1
ATOM 3824 N N . VAL B 1 199 ? 7.57 -22.547 2.689 1 98.25 199 VAL B N 1
ATOM 3825 C CA . VAL B 1 199 ? 6.785 -23.016 1.549 1 98.25 199 VAL B CA 1
ATOM 3826 C C . VAL B 1 199 ? 7.09 -24.484 1.273 1 98.25 199 VAL B C 1
ATOM 3828 O O . VAL B 1 199 ? 6.18 -25.266 1.007 1 98.25 199 VAL B O 1
ATOM 3831 N N . LYS B 1 200 ? 8.312 -24.828 1.332 1 98.12 200 LYS B N 1
ATOM 3832 C CA . LYS B 1 200 ? 8.711 -26.219 1.111 1 98.12 200 LYS B CA 1
ATOM 3833 C C . LYS B 1 200 ? 8.07 -27.141 2.146 1 98.12 200 LYS B C 1
ATOM 3835 O O . LYS B 1 200 ? 7.574 -28.219 1.807 1 98.12 200 LYS B O 1
ATOM 3840 N N . GLU B 1 201 ? 8.094 -26.703 3.387 1 98.56 201 GLU B N 1
ATOM 3841 C CA . GLU B 1 201 ? 7.461 -27.484 4.449 1 98.56 201 GLU B CA 1
ATOM 3842 C C . GLU B 1 201 ? 5.957 -27.609 4.219 1 98.56 201 GLU B C 1
ATOM 3844 O O . GLU B 1 201 ? 5.391 -28.703 4.371 1 98.56 201 GLU B O 1
ATOM 3849 N N . ALA B 1 202 ? 5.289 -26.578 3.881 1 98.56 202 ALA B N 1
ATOM 3850 C CA . ALA B 1 202 ? 3.848 -26.578 3.639 1 98.56 202 ALA B CA 1
ATOM 3851 C C . ALA B 1 202 ? 3.482 -27.531 2.514 1 98.56 202 ALA B C 1
ATOM 3853 O O . ALA B 1 202 ? 2.57 -28.359 2.658 1 98.56 202 ALA B O 1
ATOM 3854 N N . LYS B 1 203 ? 4.199 -27.406 1.481 1 97.62 203 LYS B N 1
ATOM 3855 C CA . LYS B 1 203 ? 3.951 -28.266 0.327 1 97.62 203 LYS B CA 1
ATOM 3856 C C . LYS B 1 203 ? 4.223 -29.734 0.661 1 97.62 203 LYS B C 1
ATOM 3858 O O . LYS B 1 203 ? 3.469 -30.609 0.256 1 97.62 203 LYS B O 1
ATOM 3863 N N . GLY B 1 204 ? 5.297 -29.906 1.351 1 97.75 204 GLY B N 1
ATOM 3864 C CA . GLY B 1 204 ? 5.645 -31.25 1.759 1 97.75 204 GLY B CA 1
ATOM 3865 C C . GLY B 1 204 ? 4.566 -31.922 2.592 1 97.75 204 GLY B C 1
ATOM 3866 O O . GLY B 1 204 ? 4.418 -33.156 2.561 1 97.75 204 GLY B O 1
ATOM 3867 N N . ASN B 1 205 ? 3.83 -31.141 3.256 1 98.19 205 ASN B N 1
ATOM 3868 C CA . ASN B 1 205 ? 2.771 -31.641 4.121 1 98.19 205 ASN B CA 1
ATOM 3869 C C . ASN B 1 205 ? 1.426 -31.672 3.402 1 98.19 205 ASN B C 1
ATOM 3871 O O . ASN B 1 205 ? 0.398 -31.969 4.012 1 98.19 205 ASN B O 1
ATOM 3875 N N . GLY B 1 206 ? 1.451 -31.297 2.098 1 98.12 206 GLY B N 1
ATOM 3876 C CA . GLY B 1 206 ? 0.283 -31.516 1.259 1 98.12 206 GLY B CA 1
ATOM 3877 C C . GLY B 1 206 ? -0.542 -30.266 1.055 1 98.12 206 GLY B C 1
ATOM 3878 O O . GLY B 1 206 ? -1.526 -30.266 0.313 1 98.12 206 GLY B O 1
ATOM 3879 N N . ALA B 1 207 ? -0.181 -29.156 1.666 1 98.5 207 ALA B N 1
ATOM 3880 C CA . ALA B 1 207 ? -0.922 -27.906 1.488 1 98.5 207 ALA B CA 1
ATOM 3881 C C . ALA B 1 207 ? -0.701 -27.328 0.092 1 98.5 207 ALA B C 1
ATOM 3883 O O . ALA B 1 207 ? 0.345 -27.562 -0.521 1 98.5 207 ALA B O 1
ATOM 3884 N N . LYS B 1 208 ? -1.676 -26.625 -0.432 1 98.38 208 LYS B N 1
ATOM 3885 C CA . LYS B 1 208 ? -1.498 -25.844 -1.658 1 98.38 208 LYS B CA 1
ATOM 3886 C C . LYS B 1 208 ? -0.844 -24.5 -1.368 1 98.38 208 LYS B C 1
ATOM 3888 O O . LYS B 1 208 ? -0.995 -23.953 -0.273 1 98.38 208 LYS B O 1
ATOM 3893 N N . VAL B 1 209 ? -0.141 -24.016 -2.367 1 98.19 209 VAL B N 1
ATOM 3894 C CA . VAL B 1 209 ? 0.623 -22.781 -2.154 1 98.19 209 VAL B CA 1
ATOM 3895 C C . VAL B 1 209 ? 0.286 -21.766 -3.242 1 98.19 209 VAL B C 1
ATOM 3897 O O . VAL B 1 209 ? 0.382 -22.078 -4.434 1 98.19 209 VAL B O 1
ATOM 3900 N N . ILE B 1 210 ? -0.15 -20.578 -2.828 1 98.31 210 ILE B N 1
ATOM 3901 C CA . ILE B 1 210 ? -0.221 -19.406 -3.689 1 98.31 210 ILE B CA 1
ATOM 3902 C C . ILE B 1 210 ? 0.951 -18.484 -3.389 1 98.31 210 ILE B C 1
ATOM 3904 O O . ILE B 1 210 ? 1.232 -18.188 -2.227 1 98.31 210 ILE B O 1
ATOM 3908 N N . ALA B 1 211 ? 1.659 -18.062 -4.406 1 97.75 211 ALA B N 1
ATOM 3909 C CA . ALA B 1 211 ? 2.754 -17.109 -4.238 1 97.75 211 ALA B CA 1
ATOM 3910 C C . ALA B 1 211 ? 2.383 -15.75 -4.805 1 97.75 211 ALA B C 1
ATOM 3912 O O . ALA B 1 211 ? 1.801 -15.656 -5.891 1 97.75 211 ALA B O 1
ATOM 3913 N N . ILE B 1 212 ? 2.629 -14.727 -4.059 1 97.88 212 ILE B N 1
ATOM 3914 C CA . ILE B 1 212 ? 2.652 -13.352 -4.555 1 97.88 212 ILE B CA 1
ATOM 3915 C C . ILE B 1 212 ? 4.098 -12.875 -4.688 1 97.88 212 ILE B C 1
ATOM 3917 O O . ILE B 1 212 ? 4.766 -12.625 -3.688 1 97.88 212 ILE B O 1
ATOM 3921 N N . THR B 1 213 ? 4.555 -12.836 -5.918 1 95.31 213 THR B N 1
ATOM 3922 C CA . THR B 1 213 ? 5.965 -12.578 -6.184 1 95.31 213 THR B CA 1
ATOM 3923 C C . THR B 1 213 ? 6.152 -11.969 -7.57 1 95.31 213 THR B C 1
ATOM 3925 O O . THR B 1 213 ? 5.211 -11.906 -8.359 1 95.31 213 THR B O 1
ATOM 3928 N N . ARG B 1 214 ? 7.262 -11.383 -7.73 1 87.31 214 ARG B N 1
ATOM 3929 C CA . ARG B 1 214 ? 7.512 -10.773 -9.031 1 87.31 214 ARG B CA 1
ATOM 3930 C C . ARG B 1 214 ? 7.562 -11.828 -10.133 1 87.31 214 ARG B C 1
ATOM 3932 O O . ARG B 1 214 ? 7.969 -12.969 -9.883 1 87.31 214 ARG B O 1
ATOM 3939 N N . ALA B 1 215 ? 7.016 -11.516 -11.305 1 64.19 215 ALA B N 1
ATOM 3940 C CA . ALA B 1 215 ? 6.707 -12.344 -12.469 1 64.19 215 ALA B CA 1
ATOM 3941 C C . ALA B 1 215 ? 7.98 -12.898 -13.102 1 64.19 215 ALA B C 1
ATOM 3943 O O . ALA B 1 215 ? 8.07 -13.023 -14.328 1 64.19 215 ALA B O 1
ATOM 3944 N N . VAL B 1 216 ? 9 -12.883 -12.383 1 63.75 216 VAL B N 1
ATOM 3945 C CA . VAL B 1 216 ? 10.172 -13.453 -13.023 1 63.75 216 VAL B CA 1
ATOM 3946 C C . VAL B 1 216 ? 10.508 -14.797 -12.391 1 63.75 216 VAL B C 1
ATOM 3948 O O . VAL B 1 216 ? 9.953 -15.156 -11.344 1 63.75 216 VAL B O 1
ATOM 3951 N N . GLU B 1 217 ? 11.227 -15.469 -13.125 1 67.06 217 GLU B N 1
ATOM 3952 C CA . GLU B 1 217 ? 11.75 -16.734 -12.609 1 67.06 217 GLU B CA 1
ATOM 3953 C C . GLU B 1 217 ? 12.289 -16.578 -11.195 1 67.06 217 GLU B C 1
ATOM 3955 O O . GLU B 1 217 ? 13.195 -15.773 -10.953 1 67.06 217 GLU B O 1
ATOM 3960 N N . SER B 1 218 ? 11.508 -17.016 -10.305 1 80.5 218 SER B N 1
ATOM 3961 C CA . SER B 1 218 ? 11.969 -17.094 -8.922 1 80.5 218 SER B CA 1
ATOM 3962 C C . SER B 1 218 ? 11.695 -18.469 -8.32 1 80.5 218 SER B C 1
ATOM 3964 O O . SER B 1 218 ? 10.82 -19.188 -8.797 1 80.5 218 SER B O 1
ATOM 3966 N N . GLU B 1 219 ? 12.477 -18.812 -7.375 1 89.19 219 GLU B N 1
ATOM 3967 C CA . GLU B 1 219 ? 12.32 -20.094 -6.688 1 89.19 219 GLU B CA 1
ATOM 3968 C C . GLU B 1 219 ? 10.93 -20.219 -6.062 1 89.19 219 GLU B C 1
ATOM 3970 O O . GLU B 1 219 ? 10.312 -21.281 -6.117 1 89.19 219 GLU B O 1
ATOM 3975 N N . LEU B 1 220 ? 10.492 -19.141 -5.539 1 94.19 220 LEU B N 1
ATOM 3976 C CA . LEU B 1 220 ? 9.172 -19.156 -4.918 1 94.19 220 LEU B CA 1
ATOM 3977 C C . LEU B 1 220 ? 8.086 -19.438 -5.953 1 94.19 220 LEU B C 1
ATOM 3979 O O . LEU B 1 220 ? 7.164 -20.219 -5.695 1 94.19 220 LEU B O 1
ATOM 3983 N N . ALA B 1 221 ? 8.211 -18.797 -7.102 1 92.69 221 ALA B N 1
ATOM 3984 C CA . ALA B 1 221 ? 7.234 -19 -8.164 1 92.69 221 ALA B CA 1
ATOM 3985 C C . ALA B 1 221 ? 7.242 -20.453 -8.633 1 92.69 221 ALA B C 1
ATOM 3987 O O . ALA B 1 221 ? 6.188 -21.031 -8.922 1 92.69 221 ALA B O 1
ATOM 3988 N N . LEU B 1 222 ? 8.383 -21.031 -8.672 1 89.62 222 LEU B N 1
ATOM 3989 C CA . LEU B 1 222 ? 8.523 -22.406 -9.133 1 89.62 222 LEU B CA 1
ATOM 3990 C C . LEU B 1 222 ? 7.883 -23.391 -8.148 1 89.62 222 LEU B C 1
ATOM 3992 O O . LEU B 1 222 ? 7.273 -24.375 -8.562 1 89.62 222 LEU B O 1
ATOM 3996 N N . GLU B 1 223 ? 7.973 -23.062 -6.949 1 92 223 GLU B N 1
ATOM 3997 C CA . GLU B 1 223 ? 7.488 -23.953 -5.902 1 92 223 GLU B CA 1
ATOM 3998 C C . GLU B 1 223 ? 5.977 -23.844 -5.734 1 92 223 GLU B C 1
ATOM 4000 O O . GLU B 1 223 ? 5.32 -24.781 -5.285 1 92 223 GLU B O 1
ATOM 4005 N N . ALA B 1 224 ? 5.398 -22.781 -6.09 1 95.19 224 ALA B N 1
ATOM 4006 C CA . ALA B 1 224 ? 3.996 -22.5 -5.812 1 95.19 224 ALA B CA 1
ATOM 4007 C C . ALA B 1 224 ? 3.082 -23.234 -6.785 1 95.19 224 ALA B C 1
ATOM 4009 O O . ALA B 1 224 ? 3.496 -23.578 -7.895 1 95.19 224 ALA B O 1
ATOM 4010 N N . ASP B 1 225 ? 1.869 -23.5 -6.363 1 94.88 225 ASP B N 1
ATOM 4011 C CA . ASP B 1 225 ? 0.852 -24.047 -7.254 1 94.88 225 ASP B CA 1
ATOM 4012 C C . ASP B 1 225 ? 0.281 -22.969 -8.172 1 94.88 225 ASP B C 1
ATOM 4014 O O . ASP B 1 225 ? -0.011 -23.219 -9.336 1 94.88 225 ASP B O 1
ATOM 4018 N N . PHE B 1 226 ? 0.083 -21.812 -7.633 1 95.06 226 PHE B N 1
ATOM 4019 C CA . PHE B 1 226 ? -0.379 -20.641 -8.367 1 95.06 226 PHE B CA 1
ATOM 4020 C C . PHE B 1 226 ? 0.465 -19.406 -8.031 1 95.06 226 PHE B C 1
ATOM 4022 O O . PHE B 1 226 ? 0.952 -19.281 -6.902 1 95.06 226 PHE B O 1
ATOM 4029 N N . VAL B 1 227 ? 0.639 -18.609 -9.023 1 95.56 227 VAL B N 1
ATOM 4030 C CA . VAL B 1 227 ? 1.383 -17.375 -8.82 1 95.56 227 VAL B CA 1
ATOM 4031 C C . VAL B 1 227 ? 0.505 -16.172 -9.18 1 95.56 227 VAL B C 1
ATOM 4033 O O . VAL B 1 227 ? -0.089 -16.141 -10.258 1 95.56 227 VAL B O 1
ATOM 4036 N N . LEU B 1 228 ? 0.324 -15.312 -8.273 1 96.81 228 LEU B N 1
ATOM 4037 C CA . LEU B 1 228 ? -0.173 -13.969 -8.539 1 96.81 228 LEU B CA 1
ATOM 4038 C C . LEU B 1 228 ? 0.98 -12.977 -8.664 1 96.81 228 LEU B C 1
ATOM 4040 O O . LEU B 1 228 ? 1.525 -12.516 -7.66 1 96.81 228 LEU B O 1
ATOM 4044 N N . PRO B 1 229 ? 1.3 -12.648 -9.859 1 94.38 229 PRO B N 1
ATOM 4045 C CA . PRO B 1 229 ? 2.543 -11.914 -10.086 1 94.38 229 PRO B CA 1
ATOM 4046 C C . PRO B 1 229 ? 2.408 -10.422 -9.773 1 94.38 229 PRO B C 1
ATOM 4048 O O . PRO B 1 229 ? 1.327 -9.852 -9.938 1 94.38 229 PRO B O 1
ATOM 4051 N N . VAL B 1 230 ? 3.521 -9.859 -9.367 1 94.88 230 VAL B N 1
ATOM 4052 C CA . VAL B 1 230 ? 3.615 -8.406 -9.242 1 94.88 230 VAL B CA 1
ATOM 4053 C C . VAL B 1 230 ? 4.68 -7.879 -10.195 1 94.88 230 VAL B C 1
ATOM 4055 O O . VAL B 1 230 ? 5.555 -8.625 -10.641 1 94.88 230 VAL B O 1
ATOM 4058 N N . ALA B 1 231 ? 4.574 -6.602 -10.477 1 91.12 231 ALA B N 1
ATOM 4059 C CA . ALA B 1 231 ? 5.52 -5.957 -11.391 1 91.12 231 ALA B CA 1
ATOM 4060 C C . ALA B 1 231 ? 6.902 -5.848 -10.75 1 91.12 231 ALA B C 1
ATOM 4062 O O . ALA B 1 231 ? 7.023 -5.562 -9.562 1 91.12 231 ALA B O 1
ATOM 4063 N N . ALA B 1 232 ? 7.926 -6.07 -11.562 1 87.88 232 ALA B N 1
ATOM 4064 C CA . ALA B 1 232 ? 9.297 -5.918 -11.094 1 87.88 232 ALA B CA 1
ATOM 4065 C C . ALA B 1 232 ? 9.766 -4.473 -11.234 1 87.88 232 ALA B C 1
ATOM 4067 O O . ALA B 1 232 ? 10.75 -4.199 -11.93 1 87.88 232 ALA B O 1
ATOM 4068 N N . THR B 1 233 ? 9.18 -3.59 -10.555 1 88.75 233 THR B N 1
ATOM 4069 C CA . THR B 1 233 ? 9.391 -2.164 -10.773 1 88.75 233 THR B CA 1
ATOM 4070 C C . THR B 1 233 ? 10.32 -1.58 -9.711 1 88.75 233 THR B C 1
ATOM 4072 O O . THR B 1 233 ? 10.422 -0.359 -9.578 1 88.75 233 THR B O 1
ATOM 4075 N N . GLU B 1 234 ? 10.883 -2.428 -8.953 1 87.38 234 GLU B N 1
ATOM 4076 C CA . GLU B 1 234 ? 11.789 -1.972 -7.91 1 87.38 234 GLU B CA 1
ATOM 4077 C C . GLU B 1 234 ? 13.055 -2.824 -7.871 1 87.38 234 GLU B C 1
ATOM 4079 O O . GLU B 1 234 ? 12.992 -4.047 -8.016 1 87.38 234 GLU B O 1
ATOM 4084 N N . LEU B 1 235 ? 14.133 -2.059 -7.707 1 77.56 235 LEU B N 1
ATOM 4085 C CA . LEU B 1 235 ? 15.383 -2.789 -7.555 1 77.56 235 LEU B CA 1
ATOM 4086 C C . LEU B 1 235 ? 15.469 -3.438 -6.176 1 77.56 235 LEU B C 1
ATOM 4088 O O . LEU B 1 235 ? 15.055 -2.844 -5.18 1 77.56 235 LEU B O 1
ATOM 4092 N N . ILE B 1 236 ? 15.953 -4.586 -6.105 1 70.38 236 ILE B N 1
ATOM 4093 C CA . ILE B 1 236 ? 16.031 -5.348 -4.859 1 70.38 236 ILE B CA 1
ATOM 4094 C C . ILE B 1 236 ? 17.016 -4.688 -3.906 1 70.38 236 ILE B C 1
ATOM 4096 O O . ILE B 1 236 ? 16.781 -4.645 -2.695 1 70.38 236 ILE B O 1
ATOM 4100 N N . HIS B 1 237 ? 18.109 -4.012 -4.273 1 65 237 HIS B N 1
ATOM 4101 C CA . HIS B 1 237 ? 19.172 -3.488 -3.434 1 65 237 HIS B CA 1
ATOM 4102 C C . HIS B 1 237 ? 18.922 -2.031 -3.064 1 65 237 HIS B C 1
ATOM 4104 O O . HIS B 1 237 ? 19.438 -1.541 -2.059 1 65 237 HIS B O 1
ATOM 4110 N N . ARG B 1 238 ? 18.188 -1.358 -3.637 1 58.44 238 ARG B N 1
ATOM 4111 C CA . ARG B 1 238 ? 18.312 0.089 -3.49 1 58.44 238 ARG B CA 1
ATOM 4112 C C . ARG B 1 238 ? 17 0.704 -3 1 58.44 238 ARG B C 1
ATOM 4114 O O . ARG B 1 238 ? 16.906 1.923 -2.846 1 58.44 238 ARG B O 1
ATOM 4121 N N . SER B 1 239 ? 16.094 -0.24 -2.48 1 65.5 239 SER B N 1
ATOM 4122 C CA . SER B 1 239 ? 14.859 0.521 -2.35 1 65.5 239 SER B CA 1
ATOM 4123 C C . SER B 1 239 ? 14.18 0.245 -1.014 1 65.5 239 SER B C 1
ATOM 4125 O O . SER B 1 239 ? 14.477 -0.752 -0.353 1 65.5 239 SER B O 1
ATOM 4127 N N . GLY B 1 240 ? 13.633 1.205 -0.304 1 78.12 240 GLY B N 1
ATOM 4128 C CA . GLY B 1 240 ? 12.789 1.179 0.879 1 78.12 240 GLY B CA 1
ATOM 4129 C C . GLY B 1 240 ? 11.508 0.386 0.682 1 78.12 240 GLY B C 1
ATOM 4130 O O . GLY B 1 240 ? 10.539 0.573 1.416 1 78.12 240 GLY B O 1
ATOM 4131 N N . ALA B 1 241 ? 11.508 -0.542 -0.337 1 90.56 241 ALA B N 1
ATOM 4132 C CA . ALA B 1 241 ? 10.344 -1.354 -0.677 1 90.56 241 ALA B CA 1
ATOM 4133 C C . ALA B 1 241 ? 9.086 -0.492 -0.793 1 90.56 241 ALA B C 1
ATOM 4135 O O . ALA B 1 241 ? 8.289 -0.427 0.14 1 90.56 241 ALA B O 1
ATOM 4136 N N . MET B 1 242 ? 8.914 0.172 -1.816 1 95.5 242 MET B N 1
ATOM 4137 C CA . MET B 1 242 ? 7.793 1.085 -2.02 1 95.5 242 MET B CA 1
ATOM 4138 C C . MET B 1 242 ? 6.871 0.578 -3.121 1 95.5 242 MET B C 1
ATOM 4140 O O . MET B 1 242 ? 5.867 -0.085 -2.842 1 95.5 242 MET B O 1
ATOM 4144 N N . SER B 1 243 ? 7.391 0.641 -4.34 1 94.75 243 SER B N 1
ATOM 4145 C CA . SER B 1 243 ? 6.539 0.224 -5.449 1 94.75 243 SER B CA 1
ATOM 4146 C C . SER B 1 243 ? 6.254 -1.274 -5.395 1 94.75 243 SER B C 1
ATOM 4148 O O . SER B 1 243 ? 5.176 -1.721 -5.781 1 94.75 243 SER B O 1
ATOM 4150 N N . SER B 1 244 ? 7.18 -2.039 -4.895 1 94 244 SER B N 1
ATOM 4151 C CA . SER B 1 244 ? 6.977 -3.473 -4.719 1 94 244 SER B CA 1
ATOM 4152 C C . SER B 1 244 ? 5.82 -3.756 -3.77 1 94 244 SER B C 1
ATOM 4154 O O . SER B 1 244 ? 4.926 -4.543 -4.09 1 94 244 SER B O 1
ATOM 4156 N N . ARG B 1 245 ? 5.848 -3.086 -2.65 1 96.75 245 ARG B N 1
ATOM 4157 C CA . ARG B 1 245 ? 4.801 -3.252 -1.647 1 96.75 245 ARG B CA 1
ATOM 4158 C C . ARG B 1 245 ? 3.451 -2.787 -2.184 1 96.75 245 ARG B C 1
ATOM 4160 O O . ARG B 1 245 ? 2.426 -3.422 -1.933 1 96.75 245 ARG B O 1
ATOM 4167 N N . ILE B 1 246 ? 3.445 -1.728 -2.936 1 97.75 246 ILE B N 1
ATOM 4168 C CA . ILE B 1 246 ? 2.215 -1.221 -3.535 1 97.75 246 ILE B CA 1
ATOM 4169 C C . ILE B 1 246 ? 1.633 -2.268 -4.48 1 97.75 246 ILE B C 1
ATOM 4171 O O . ILE B 1 246 ? 0.418 -2.482 -4.504 1 97.75 246 ILE B O 1
ATOM 4175 N N . SER B 1 247 ? 2.461 -2.873 -5.242 1 96.88 247 SER B N 1
ATOM 4176 C CA . SER B 1 247 ? 2.023 -3.918 -6.164 1 96.88 247 SER B CA 1
ATOM 4177 C C . SER B 1 247 ? 1.455 -5.117 -5.414 1 96.88 247 SER B C 1
ATOM 4179 O O . SER B 1 247 ? 0.427 -5.672 -5.809 1 96.88 247 SER B O 1
ATOM 4181 N N . GLN B 1 248 ? 2.158 -5.531 -4.371 1 98.12 248 GLN B N 1
ATOM 4182 C CA . GLN B 1 248 ? 1.68 -6.645 -3.559 1 98.12 248 GLN B CA 1
ATOM 4183 C C . GLN B 1 248 ? 0.294 -6.352 -2.99 1 98.12 248 GLN B C 1
ATOM 4185 O O . GLN B 1 248 ? -0.593 -7.207 -3.033 1 98.12 248 GLN B O 1
ATOM 4190 N N . LEU B 1 249 ? 0.135 -5.188 -2.486 1 98.62 249 LEU B N 1
ATOM 4191 C CA . LEU B 1 249 ? -1.128 -4.797 -1.87 1 98.62 249 LEU B CA 1
ATOM 4192 C C . LEU B 1 249 ? -2.242 -4.73 -2.91 1 98.62 249 LEU B C 1
ATOM 4194 O O . LEU B 1 249 ? -3.398 -5.035 -2.609 1 98.62 249 LEU B O 1
ATOM 4198 N N . ASN B 1 250 ? -1.906 -4.312 -4.121 1 98.38 250 ASN B N 1
ATOM 4199 C CA . ASN B 1 250 ? -2.904 -4.316 -5.188 1 98.38 250 ASN B CA 1
ATOM 4200 C C . ASN B 1 250 ? -3.385 -5.727 -5.5 1 98.38 250 ASN B C 1
ATOM 4202 O O . ASN B 1 250 ? -4.582 -5.949 -5.707 1 98.38 250 ASN B O 1
ATOM 4206 N N . VAL B 1 251 ? -2.471 -6.641 -5.602 1 98.44 251 VAL B N 1
ATOM 4207 C CA . VAL B 1 251 ? -2.811 -8.039 -5.855 1 98.44 251 VAL B CA 1
ATOM 4208 C C . VAL B 1 251 ? -3.705 -8.562 -4.734 1 98.44 251 VAL B C 1
ATOM 4210 O O . VAL B 1 251 ? -4.695 -9.25 -4.992 1 98.44 251 VAL B O 1
ATOM 4213 N N . ILE B 1 252 ? -3.375 -8.219 -3.502 1 98.75 252 ILE B N 1
ATOM 4214 C CA . ILE B 1 252 ? -4.152 -8.617 -2.334 1 98.75 252 ILE B CA 1
ATOM 4215 C C . ILE B 1 252 ? -5.559 -8.031 -2.42 1 98.75 252 ILE B C 1
ATOM 4217 O O . ILE B 1 252 ? -6.543 -8.719 -2.152 1 98.75 252 ILE B O 1
ATOM 4221 N N . ASP B 1 253 ? -5.629 -6.738 -2.832 1 98.19 253 ASP B N 1
ATOM 4222 C CA . ASP B 1 253 ? -6.93 -6.09 -2.977 1 98.19 253 ASP B CA 1
ATOM 4223 C C . ASP B 1 253 ? -7.781 -6.797 -4.027 1 98.19 253 ASP B C 1
ATOM 4225 O O . ASP B 1 253 ? -8.977 -7.012 -3.82 1 98.19 253 ASP B O 1
ATOM 4229 N N . ILE B 1 254 ? -7.195 -7.145 -5.125 1 98.25 254 ILE B N 1
ATOM 4230 C CA . ILE B 1 254 ? -7.891 -7.828 -6.211 1 98.25 254 ILE B CA 1
ATOM 4231 C C . ILE B 1 254 ? -8.367 -9.195 -5.738 1 98.25 254 ILE B C 1
ATOM 4233 O O . ILE B 1 254 ? -9.539 -9.547 -5.914 1 98.25 254 ILE B O 1
ATOM 4237 N N . PHE B 1 255 ? -7.488 -9.953 -5.105 1 98.5 255 PHE B N 1
ATOM 4238 C CA . PHE B 1 255 ? -7.777 -11.297 -4.621 1 98.5 255 PHE B CA 1
ATOM 4239 C C . PHE B 1 255 ? -8.922 -11.281 -3.615 1 98.5 255 PHE B C 1
ATOM 4241 O O . PHE B 1 255 ? -9.875 -12.047 -3.736 1 98.5 255 PHE B O 1
ATOM 4248 N N . PHE B 1 256 ? -8.867 -10.375 -2.645 1 98.12 256 PHE B N 1
ATOM 4249 C CA . PHE B 1 256 ? -9.883 -10.258 -1.607 1 98.12 256 PHE B CA 1
ATOM 4250 C C . PHE B 1 256 ? -11.219 -9.82 -2.203 1 98.12 256 PHE B C 1
ATOM 4252 O O . PHE B 1 256 ? -12.266 -10.375 -1.863 1 98.12 256 PHE B O 1
ATOM 4259 N N . THR B 1 257 ? -11.141 -8.836 -3.096 1 97.19 257 THR B N 1
ATOM 4260 C CA . THR B 1 257 ? -12.367 -8.328 -3.703 1 97.19 257 THR B CA 1
ATOM 4261 C C . THR B 1 257 ? -13.023 -9.406 -4.559 1 97.19 257 THR B C 1
ATOM 4263 O O . THR B 1 257 ? -14.25 -9.516 -4.594 1 97.19 257 THR B O 1
ATOM 4266 N N . ALA B 1 258 ? -12.211 -10.172 -5.285 1 97.62 258 ALA B N 1
ATOM 4267 C CA . ALA B 1 258 ? -12.75 -11.281 -6.059 1 97.62 258 ALA B CA 1
ATOM 4268 C C . ALA B 1 258 ? -13.453 -12.289 -5.156 1 97.62 258 ALA B C 1
ATOM 4270 O O . ALA B 1 258 ? -14.531 -12.789 -5.496 1 97.62 258 ALA B O 1
ATOM 4271 N N . TYR B 1 259 ? -12.844 -12.617 -3.98 1 97.56 259 TYR B N 1
ATOM 4272 C CA . TYR B 1 259 ? -13.461 -13.508 -3.01 1 97.56 259 TYR B CA 1
ATOM 4273 C C . TYR B 1 259 ? -14.797 -12.961 -2.527 1 97.56 259 TYR B C 1
ATOM 4275 O O . TYR B 1 259 ? -15.789 -13.688 -2.465 1 97.56 259 TYR B O 1
ATOM 4283 N N . VAL B 1 260 ? -14.82 -11.648 -2.176 1 95.88 260 VAL B N 1
ATOM 4284 C CA . VAL B 1 260 ? -16.016 -11 -1.668 1 95.88 260 VAL B CA 1
ATOM 4285 C C . VAL B 1 260 ? -17.109 -11.023 -2.738 1 95.88 260 VAL B C 1
ATOM 4287 O O . VAL B 1 260 ? -18.281 -11.273 -2.439 1 95.88 260 VAL B O 1
ATOM 4290 N N . ASN B 1 261 ? -16.672 -10.742 -3.961 1 94.56 261 ASN B N 1
ATOM 4291 C CA . ASN B 1 261 ? -17.609 -10.719 -5.078 1 94.56 261 ASN B CA 1
ATOM 4292 C C . ASN B 1 261 ? -18.281 -12.078 -5.27 1 94.56 261 ASN B C 1
ATOM 4294 O O . ASN B 1 261 ? -19.484 -12.148 -5.516 1 94.56 261 ASN B O 1
ATOM 4298 N N . ARG B 1 262 ? -17.562 -13.062 -5.164 1 94.62 262 ARG B N 1
ATOM 4299 C CA . ARG B 1 262 ? -18.078 -14.414 -5.352 1 94.62 262 ARG B CA 1
ATOM 4300 C C . ARG B 1 262 ? -18.922 -14.852 -4.16 1 94.62 262 ARG B C 1
ATOM 4302 O O . ARG B 1 262 ? -19.828 -15.68 -4.309 1 94.62 262 ARG B O 1
ATOM 4309 N N . ASN B 1 263 ? -18.625 -14.328 -3.01 1 95.56 263 ASN B N 1
ATOM 4310 C CA . ASN B 1 263 ? -19.328 -14.656 -1.774 1 95.56 263 ASN B CA 1
ATOM 4311 C C . ASN B 1 263 ? -20.062 -13.445 -1.205 1 95.56 263 ASN B C 1
ATOM 4313 O O . ASN B 1 263 ? -20.016 -13.195 0.002 1 95.56 263 ASN B O 1
ATOM 4317 N N . TYR B 1 264 ? -20.688 -12.758 -2.068 1 92.69 264 TYR B N 1
ATOM 4318 C CA . TYR B 1 264 ? -21.172 -11.406 -1.795 1 92.69 264 TYR B CA 1
ATOM 4319 C C . TYR B 1 264 ? -22.125 -11.398 -0.608 1 92.69 264 TYR B C 1
ATOM 4321 O O . TYR B 1 264 ? -21.906 -10.664 0.362 1 92.69 264 TYR B O 1
ATOM 4329 N N . ASP B 1 265 ? -23.156 -12.18 -0.58 1 91.69 265 ASP B N 1
ATOM 4330 C CA . ASP B 1 265 ? -24.188 -12.141 0.458 1 91.69 265 ASP B CA 1
ATOM 4331 C C . ASP B 1 265 ? -23.594 -12.5 1.822 1 91.69 265 ASP B C 1
ATOM 4333 O O . ASP B 1 265 ? -23.875 -11.828 2.818 1 91.69 265 ASP B O 1
ATOM 4337 N N . VAL B 1 266 ? -22.844 -13.508 1.854 1 93.69 266 VAL B N 1
ATOM 4338 C CA . VAL B 1 266 ? -22.234 -13.953 3.102 1 93.69 266 VAL B CA 1
ATOM 4339 C C . VAL B 1 266 ? -21.297 -12.883 3.639 1 93.69 266 VAL B C 1
ATOM 4341 O O . VAL B 1 266 ? -21.312 -12.562 4.832 1 93.69 266 VAL B O 1
ATOM 4344 N N . CYS B 1 267 ? -20.484 -12.32 2.789 1 93.31 267 CYS B N 1
ATOM 4345 C CA . CYS B 1 267 ? -19.5 -11.32 3.209 1 93.31 267 CYS B CA 1
ATOM 4346 C C . CYS B 1 267 ? -20.203 -10.039 3.664 1 93.31 267 CYS B C 1
ATOM 4348 O O . CYS B 1 267 ? -19.812 -9.445 4.668 1 93.31 267 CYS B O 1
ATOM 4350 N N . MET B 1 268 ? -21.219 -9.594 2.941 1 88.94 268 MET B N 1
ATOM 4351 C CA . MET B 1 268 ? -21.922 -8.375 3.322 1 88.94 268 MET B CA 1
ATOM 4352 C C . MET B 1 268 ? -22.578 -8.531 4.691 1 88.94 268 MET B C 1
ATOM 4354 O O . MET B 1 268 ? -22.594 -7.582 5.48 1 88.94 268 MET B O 1
ATOM 4358 N N . SER B 1 269 ? -23.094 -9.656 4.945 1 90.88 269 SER B N 1
ATOM 4359 C CA . SER B 1 269 ? -23.688 -9.922 6.254 1 90.88 269 SER B CA 1
ATOM 4360 C C . SER B 1 269 ? -22.625 -9.852 7.355 1 90.88 269 SER B C 1
ATOM 4362 O O . SER B 1 269 ? -22.891 -9.312 8.438 1 90.88 269 SER B O 1
ATOM 4364 N N . LYS B 1 270 ? -21.469 -10.367 7.109 1 91.62 270 LYS B N 1
ATOM 4365 C CA . LYS B 1 270 ? -20.391 -10.352 8.086 1 91.62 270 LYS B CA 1
ATOM 4366 C C . LYS B 1 270 ? -19.875 -8.93 8.312 1 91.62 270 LYS B C 1
ATOM 4368 O O . LYS B 1 270 ? -19.594 -8.539 9.445 1 91.62 270 LYS B O 1
ATOM 4373 N N . PHE B 1 271 ? -19.734 -8.203 7.223 1 89.25 271 PHE B N 1
ATOM 4374 C CA . PHE B 1 271 ? -19.203 -6.848 7.305 1 89.25 271 PHE B CA 1
ATOM 4375 C C . PHE B 1 271 ? -20.094 -5.965 8.172 1 89.25 271 PHE B C 1
ATOM 4377 O O . PHE B 1 271 ? -19.594 -5.113 8.914 1 89.25 271 PHE B O 1
ATOM 4384 N N . THR B 1 272 ? -21.344 -6.102 8.078 1 85.12 272 THR B N 1
ATOM 4385 C CA . THR B 1 272 ? -22.281 -5.34 8.883 1 85.12 272 THR B CA 1
ATOM 4386 C C . THR B 1 272 ? -22.172 -5.707 10.359 1 85.12 272 THR B C 1
ATOM 4388 O O . THR B 1 272 ? -22.234 -4.836 11.227 1 85.12 272 THR B O 1
ATOM 4391 N N . LYS B 1 273 ? -21.922 -6.914 10.594 1 88.12 273 LYS B N 1
ATOM 4392 C CA . LYS B 1 273 ? -21.875 -7.43 11.961 1 88.12 273 LYS B CA 1
ATOM 4393 C C . LYS B 1 273 ? -20.609 -6.996 12.672 1 88.12 273 LYS B C 1
ATOM 4395 O O . LYS B 1 273 ? -20.625 -6.707 13.875 1 88.12 273 LYS B O 1
ATOM 4400 N N . ASN B 1 274 ? -19.547 -6.945 11.93 1 89.38 274 ASN B N 1
ATOM 4401 C CA . ASN B 1 274 ? -18.297 -6.73 12.633 1 89.38 274 ASN B CA 1
ATOM 4402 C C . ASN B 1 274 ? -17.75 -5.324 12.398 1 89.38 274 ASN B C 1
ATOM 4404 O O . ASN B 1 274 ? -16.562 -5.059 12.648 1 89.38 274 ASN B O 1
ATOM 4408 N N . TYR B 1 275 ? -18.594 -4.504 11.961 1 83.81 275 TYR B N 1
ATOM 4409 C CA . TYR B 1 275 ? -18.203 -3.111 11.766 1 83.81 275 TYR B CA 1
ATOM 4410 C C . TYR B 1 275 ? -17.844 -2.447 13.094 1 83.81 275 TYR B C 1
ATOM 4412 O O . TYR B 1 275 ? -18.578 -2.602 14.078 1 83.81 275 TYR B O 1
ATOM 4420 N N . ILE B 1 276 ? -16.703 -1.805 13.109 1 81.06 276 ILE B N 1
ATOM 4421 C CA . ILE B 1 276 ? -16.297 -1.041 14.289 1 81.06 276 ILE B CA 1
ATOM 4422 C C . ILE B 1 276 ? -16.625 0.436 14.086 1 81.06 276 ILE B C 1
ATOM 4424 O O . ILE B 1 276 ? -16.016 1.105 13.25 1 81.06 276 ILE B O 1
ATOM 4428 N N . GLN B 1 277 ? -17.5 0.997 14.734 1 77.44 277 GLN B N 1
ATOM 4429 C CA . GLN B 1 277 ? -18 2.357 14.586 1 77.44 277 GLN B CA 1
ATOM 4430 C C . GLN B 1 277 ? -17 3.379 15.109 1 77.44 277 GLN B C 1
ATOM 4432 O O . GLN B 1 277 ? -16.375 3.168 16.156 1 77.44 277 GLN B O 1
ATOM 4437 N N . LYS B 1 278 ? -16.828 4.363 14.352 1 73.75 278 LYS B N 1
ATOM 4438 C CA . LYS B 1 278 ? -16.016 5.492 14.773 1 73.75 278 LYS B CA 1
ATOM 4439 C C . LYS B 1 278 ? -16.875 6.668 15.219 1 73.75 278 LYS B C 1
ATOM 4441 O O . LYS B 1 278 ? -17.938 6.91 14.656 1 73.75 278 LYS B O 1
ATOM 4446 N N . LYS B 1 279 ? -16.375 7.238 16.266 1 70.06 279 LYS B N 1
ATOM 4447 C CA . LYS B 1 279 ? -17.141 8.375 16.781 1 70.06 279 LYS B CA 1
ATOM 4448 C C . LYS B 1 279 ? -17.25 9.469 15.719 1 70.06 279 LYS B C 1
ATOM 4450 O O . LYS B 1 279 ? -16.266 9.836 15.078 1 70.06 279 LYS B O 1
ATOM 4455 N N . GLY B 1 280 ? -18.391 9.922 15.508 1 64.38 280 GLY B N 1
ATOM 4456 C CA . GLY B 1 280 ? -18.641 11.055 14.633 1 64.38 280 GLY B CA 1
ATOM 4457 C C . GLY B 1 280 ? -18.844 10.656 13.188 1 64.38 280 GLY B C 1
ATOM 4458 O O . GLY B 1 280 ? -19.125 11.5 12.336 1 64.38 280 GLY B O 1
ATOM 4459 N N . SER B 1 281 ? -18.578 9.367 12.891 1 61.62 281 SER B N 1
ATOM 4460 C CA . SER B 1 281 ? -18.75 8.953 11.5 1 61.62 281 SER B CA 1
ATOM 4461 C C . SER B 1 281 ? -20.219 8.688 11.172 1 61.62 281 SER B C 1
ATOM 4463 O O . SER B 1 281 ? -20.969 8.227 12.031 1 61.62 281 SER B O 1
ATOM 4465 N N . THR B 1 282 ? -20.641 9.367 10.148 1 56.5 282 THR B N 1
ATOM 4466 C CA . THR B 1 282 ? -21.984 9.055 9.695 1 56.5 282 THR B CA 1
ATOM 4467 C C . THR B 1 282 ? -21.953 7.953 8.641 1 56.5 282 THR B C 1
ATOM 4469 O O . THR B 1 282 ? -20.906 7.66 8.062 1 56.5 282 THR B O 1
ATOM 4472 N N . GLU B 1 283 ? -23.078 7.238 8.555 1 51.38 283 GLU B N 1
ATOM 4473 C CA . GLU B 1 283 ? -23.266 6.137 7.609 1 51.38 283 GLU B CA 1
ATOM 4474 C C . GLU B 1 283 ? -22.859 6.551 6.195 1 51.38 283 GLU B C 1
ATOM 4476 O O . GLU B 1 283 ? -22.531 5.699 5.363 1 51.38 283 GLU B O 1
ATOM 4481 N N . HIS B 1 284 ? -22.875 7.82 5.926 1 51.19 284 HIS B N 1
ATOM 4482 C CA . HIS B 1 284 ? -22.609 8.32 4.582 1 51.19 284 HIS B CA 1
ATOM 4483 C C . HIS B 1 284 ? -21.141 8.703 4.414 1 51.19 284 HIS B C 1
ATOM 4485 O O . HIS B 1 284 ? -20.766 9.281 3.393 1 51.19 284 HIS B O 1
ATOM 4491 N N . ASP B 1 285 ? -20.391 8.266 5.387 1 54.47 285 ASP B N 1
ATOM 4492 C CA . ASP B 1 285 ? -18.984 8.672 5.301 1 54.47 285 ASP B CA 1
ATOM 4493 C C . ASP B 1 285 ? -18.125 7.527 4.777 1 54.47 285 ASP B C 1
ATOM 4495 O O . ASP B 1 285 ? -18.359 6.363 5.094 1 54.47 285 ASP B O 1
#